Protein 4EYE (pdb70)

Nearest PDB structures (foldseek):
  4eye-assembly1_A  TM=1.003E+00  e=9.004E-73  Mycobacteroides abscessus ATCC 19977
  4eye-assembly2_B  TM=9.998E-01  e=5.922E-70  Mycobacteroides abscessus ATCC 19977
  2j8z-assembly1_A-2  TM=8.485E-01  e=1.043E-29  Homo sapiens
  2oby-assembly1_A  TM=8.476E-01  e=2.858E-29  Homo sapiens
  5dp2-assembly1_A  TM=8.939E-01  e=4.003E-26  Lyngbya majuscula

Organism: Mycobacteroides abscessus (strain ATCC 19977 / DSM 44196 / CCUG 20993 / CIP 104536 / JCM 13569 / NCTC 13031 / TMC 1543 / L948) (NCBI:txid561007)

Radius of gyration: 26.32 Å; Cα contacts (8 Å, |Δi|>4): 1511; chains: 2; bounding box: 91×56×59 Å

Foldseek 3Di:
DQDKWWFWWQAALCFLVRTATDIDGDDDDDQFKWKFQFFKFWDDPQQRCQSNLNHPDHDGPGFGAGFKTWGFTPDDHPPLPHDGGFTWIFGDRGDRLIRMDIHGSLRIGGFQPLADGLLRRLCRPQQLLLLCCDVPFQVDAAAFEEEEECLQDANNLSNQLVCVLRNYAYEYEHQPVVCQVVSVVSPHPHYHYPDPCVLVVLCVVVVNQAGQEYEAADAVPVSNLSRHHQQHEYEHSDDDDPSCHNYYYTYRDPVVVCVVVVVCVVVSSVSVSVSVVVPNTFDEDEEAASNCSSVVRVCVVVVNHGHIYIYGD/DKWWFWWQAALCFLVRTATDIDDQPDDDQFKWKFQFFKFWDDPQLRCQSNLNHPDGDGPGFGAGFKTWGFTPDDHPPLPHDGGFTWIFGDRGDRLIRMDIHGSLRIDGFQPLADGNQRSLCPPQQLLLLCCCVPFQVPAAAFEEEEECLQDANNLSNQLVCVLRNYAYEYEHQDVVCQVVSVVSPHPHYYYPDPCVLVVLCVVVVNQAGQEYEDQPDQSNLSRHHAQHEYEHSDDYDPSCHNYYYTYGDPVVVCVVVVVCVVVSSVSVSVSVVVPNTFDEDEEAASNCSSVVRVCVVVVNHGHIYIYGD

InterPro domains:
  IPR002364 Quinone oxidoreductase/zeta-crystallin, conserved site [PS01162] (139-160)
  IPR011032 GroES-like superfamily [SSF50129] (1-139)
  IPR013149 Alcohol dehydrogenase-like, C-terminal [PF00107] (150-264)
  IPR013154 Alcohol dehydrogenase-like, N-terminal [PF08240] (26-108)
  IPR020843 Enoylreductase domain [SM00829] (10-319)
  IPR036291 NAD(P)-binding domain superfamily [SSF51735] (111-269)
  IPR051397 Zinc-containing alcohol dehydrogenase-like protein [PTHR43677] (1-319)

CATH classification: 3.90.180.10 (+1 more: 3.40.50.720)

Sequence (622 aa):
GPGSMKAIQAQSLSGPEGLVYTDVETPGAGPNVVVVDVKAAGVCFPDYLMTKGEYQLKMEPPFVPGIETAGVVRSAPEGSGIKPGDRVMAFNFIGGYAERVAVAPSNILPTPPQLDDAEAVALIANYHTMYFAYARRGQLRAGETVLVLGAAGGIGTAAIQIAKGMGAKVIAVVNRTAATEFVKSVGADIVLPLEEGWAKAVREATGGAGVDMVVDPIGAFDDAVRTLASEGRLLVVKVNRLLLRNASLIGVAWGEFLRTHADYLYETQAGLEKLVAEGMRPPVSARIPLSEGRQALQDFADGKVYGKMVLVPGSMKAIQAQSLSGPEGLVYTDVETPGAGPNVVVVDVKAAGVCFPDYLMTKGEYQLKMEPPFVPGIETAGVVRSAPEGSGIKPGDRVMAFNFIGGYAERVAVAPSNILPTPPQLDDAEAVALIANYHTMYFAYARRGQLRAGETVLVLGAAGGIGTAAIQIAKGMGAKVIAVVNRTAATEFVKSVGADIVLPLEEGWAKAVREATGGAGVDMVVDPIFDDAVRTLASEGRLLVVKVNRLLLRNASLIGVAWGEFLRTHADYLYETQAGLEKLVAEGMRPPVSARIPLSEGRQALQDFADGKVYGKMVLVP

Solvent-accessible surface area: 25348 Å² total; per-residue (Å²): 123,94,49,82,19,62,0,2,30,0,87,45,53,72,1,8,65,9,2,57,79,33,81,23,111,14,42,38,79,26,132,105,44,0,4,0,30,5,102,2,0,0,3,7,113,35,0,30,34,2,0,64,18,108,51,166,85,119,42,109,41,94,10,20,0,1,34,0,3,0,0,49,3,117,25,21,24,171,85,39,79,30,46,90,50,55,89,5,1,0,41,37,116,46,16,0,0,0,59,71,7,30,4,41,31,83,31,16,12,83,12,2,120,81,5,49,26,3,33,0,0,0,0,9,29,12,5,3,17,0,30,2,0,0,35,114,90,3,102,11,135,81,67,36,20,0,0,0,6,11,0,3,18,22,38,0,2,0,0,0,23,0,0,75,39,43,42,3,88,0,0,0,2,2,79,72,79,90,0,47,132,39,0,98,92,17,27,3,50,49,29,33,51,59,103,114,50,18,3,53,39,0,74,144,40,31,74,47,66,6,0,42,0,0,0,3,36,98,67,59,34,70,56,0,12,122,0,13,16,94,140,1,34,3,0,64,44,126,80,74,61,105,58,59,86,114,17,56,71,22,48,18,62,26,54,118,31,28,80,103,72,64,98,17,13,157,95,0,8,55,9,0,64,125,9,0,64,112,43,20,92,2,31,23,21,2,35,16,28,1,57,40,0,111,74,1,0,65,18,40,34,81,32,97,15,54,4,8,6,0,0,36,66,110,75,16,64,0,2,31,0,89,44,76,72,5,10,62,10,1,61,75,38,82,25,85,33,50,42,81,27,132,68,42,0,4,0,29,5,102,2,0,0,2,5,117,35,0,56,36,5,0,28,31,123,71,104,54,91,70,77,44,94,8,21,0,1,33,0,3,0,0,45,4,117,27,25,25,113,84,38,76,32,50,92,50,56,86,4,1,0,42,44,64,52,18,1,0,0,58,70,6,37,3,44,41,88,31,19,17,80,10,2,116,82,4,48,26,2,33,0,0,0,0,12,26,12,6,2,18,0,34,2,0,0,40,117,94,3,134,22,53,78,68,34,28,0,0,0,15,28,0,3,17,23,38,1,2,0,0,0,24,0,0,75,39,45,42,3,40,0,4,0,2,4,78,78,102,85,0,55,79,41,0,52,93,16,27,13,74,71,32,35,69,89,58,115,51,27,12,61,38,0,64,139,44,32,74,45,68,7,0,42,0,0,0,15,44,116,84,52,56,0,9,135,0,8,18,75,138,3,36,2,0,67,45,140,89,63,62,103,45,61,168,113,14,57,68,23,46,18,64,26,52,102,30,31,162,86,73,69,104,18,23,166,100,0,10,57,9,1,62,128,13,0,65,112,42,18,93,2,30,26,20,2,34,15,26,0,52,36,0,112,74,0,0,68,20,43,35,84,32,101,17,53,4,8,6,0,0,33,66

Secondary structure (DSSP, 8-state):
---EEEEEEE-SSSGGGGEEEEEEE-----TT-EEEEEEEEE--HHHHHHHTT-SSS-PPSSB---SEEEEEEEE--TTSS--TT-EEEEE-SS--SBSEEEE-GGGEEEPPTTS-HHHHHHHTTHHHHHHHIIIIIS---TT-EEEESSTTSHHHHHHHHHHHHTT-EEEEEESSGGGHHHHHHHT-SEEEESSTTHHHHHHHHTTTS-EEEEEES---HHHHHHTEEEEEEEEE-----GGGTT-EEEE--HHHHHHH-TTHHHHHHHHHHHHHHTT----EEEEEEGGGHHHHHHHHHTT---SEEEEE-/-EEEEEEE-SSSGGGGEEEEEEE-----TT-EEEEEEEEE--HHHHHHHTT-SSS-PPSSB---SEEEEEEEE--GGGT--TT-EEEEE-SS--SBSEEEE-GGGEEEPPTTS-HHHHHHHHTHHHHHHHIIIIIS---TT-EEEESSTTSHHHHHHHHHHHHTT-EEEEEESSGGGHHHHHHHT-SEEEESSTTHHHHHHHHTTTS-EEEEEE---HHHHHTEEEEEEEEE-----GGGTT-EEEE--HHHHHHH-TTHHHHHHHHHHHHHHTT----EEEEEEGGGHHHHHHHHHTT---BEEEEE-

Structure (mmCIF, N/CA/C/O backbone):
data_4EYE
#
_entry.id   4EYE
#
_cell.length_a   78.640
_cell.length_b   46.340
_cell.length_c   84.130
_cell.angle_alpha   90.000
_cell.angle_beta   93.140
_cell.angle_gamma   90.000
#
_symmetry.space_group_name_H-M   'P 1 21 1'
#
loop_
_entity.id
_entity.type
_entity.pdbx_description
1 polymer 'Probable oxidoreductase'
2 non-polymer (4S)-2-METHYL-2,4-PENTANEDIOL
3 non-polymer 'IODIDE ION'
4 water water
#
loop_
_atom_site.group_PDB
_atom_site.id
_atom_site.type_symbol
_atom_site.label_atom_id
_atom_site.label_alt_id
_atom_site.label_comp_id
_atom_site.label_asym_id
_atom_site.label_entity_id
_atom_site.label_seq_id
_atom_site.pdbx_PDB_ins_code
_atom_site.Cartn_x
_atom_site.Cartn_y
_atom_site.Cartn_z
_atom_site.occupancy
_atom_site.B_iso_or_equiv
_atom_site.auth_seq_id
_atom_site.auth_comp_id
_atom_site.auth_asym_id
_atom_site.auth_atom_id
_atom_site.pdbx_PDB_model_num
ATOM 1 N N . GLY A 1 18 ? 56.552 32.690 -8.359 1.00 52.95 -3 GLY A N 1
ATOM 2 C CA . GLY A 1 18 ? 57.375 32.804 -7.115 1.00 51.91 -3 GLY A CA 1
ATOM 3 C C . GLY A 1 18 ? 57.682 31.491 -6.389 1.00 50.40 -3 GLY A C 1
ATOM 4 O O . GLY A 1 18 ? 56.978 30.495 -6.562 1.00 50.26 -3 GLY A O 1
ATOM 5 N N . PRO A 1 19 ? 58.749 31.481 -5.565 1.00 48.58 -2 PRO A N 1
ATOM 6 C CA . PRO A 1 19 ? 59.175 30.243 -4.859 1.00 48.19 -2 PRO A CA 1
ATOM 7 C C . PRO A 1 19 ? 58.231 29.642 -3.774 1.00 45.41 -2 PRO A C 1
ATOM 8 O O . PRO A 1 19 ? 58.268 28.421 -3.583 1.00 47.53 -2 PRO A O 1
ATOM 12 N N . GLY A 1 20 ? 57.400 30.440 -3.093 1.00 41.03 -1 GLY A N 1
ATOM 13 C CA . GLY A 1 20 ? 56.524 29.891 -2.016 1.00 37.72 -1 GLY A CA 1
ATOM 14 C C . GLY A 1 20 ? 57.230 29.936 -0.657 1.00 33.98 -1 GLY A C 1
ATOM 15 O O . GLY A 1 20 ? 58.435 30.163 -0.611 1.00 32.88 -1 GLY A O 1
ATOM 16 N N . SER A 1 21 ? 56.492 29.752 0.443 1.00 31.18 0 SER A N 1
ATOM 17 C CA . SER A 1 21 ? 57.086 29.817 1.784 1.00 28.62 0 SER A CA 1
ATOM 18 C C . SER A 1 21 ? 56.811 28.572 2.651 1.00 26.30 0 SER A C 1
ATOM 19 O O . SER A 1 21 ? 55.883 27.812 2.376 1.00 26.09 0 SER A O 1
ATOM 22 N N . MET A 1 22 ? 57.655 28.403 3.684 1.00 23.79 1 MET A N 1
ATOM 23 C CA . MET A 1 22 ? 57.607 27.269 4.645 1.00 22.47 1 MET A CA 1
ATOM 24 C C . MET A 1 22 ? 57.892 27.817 6.038 1.00 21.85 1 MET A C 1
ATOM 25 O O . MET A 1 22 ? 58.378 28.930 6.152 1.00 21.59 1 MET A O 1
ATOM 30 N N . LYS A 1 23 ? 57.577 27.045 7.084 1.00 21.45 2 LYS A N 1
ATOM 31 C CA . LYS A 1 23 ? 57.950 27.386 8.430 1.00 21.24 2 LYS A CA 1
ATOM 32 C C . LYS A 1 23 ? 59.384 26.983 8.728 1.00 20.33 2 LYS A C 1
ATOM 33 O O . LYS A 1 23 ? 59.897 25.994 8.178 1.00 19.85 2 LYS A O 1
ATOM 39 N N . ALA A 1 24 ? 60.030 27.793 9.555 1.00 19.62 3 ALA A N 1
ATOM 40 C CA . ALA A 1 24 ? 61.384 27.557 9.999 1.00 19.05 3 ALA A CA 1
ATOM 41 C C . ALA A 1 24 ? 61.616 28.359 11.273 1.00 18.99 3 ALA A C 1
ATOM 42 O O . ALA A 1 24 ? 60.904 29.321 11.542 1.00 18.97 3 ALA A O 1
ATOM 44 N N . ILE A 1 25 ? 62.615 27.930 12.031 1.00 18.62 4 ILE A N 1
ATOM 45 C CA . ILE A 1 25 ? 63.152 28.686 13.126 1.00 18.74 4 ILE A CA 1
ATOM 46 C C . ILE A 1 25 ? 64.309 29.479 12.541 1.00 18.89 4 ILE A C 1
ATOM 47 O O . ILE A 1 25 ? 65.192 28.899 11.928 1.00 18.88 4 ILE A O 1
ATOM 52 N N . GLN A 1 26 ? 64.293 30.795 12.762 1.00 19.16 5 GLN A N 1
ATOM 53 C CA . GLN A 1 26 ? 65.275 31.703 12.211 1.00 19.45 5 GLN A CA 1
ATOM 54 C C . GLN A 1 26 ? 65.913 32.526 13.337 1.00 19.59 5 GLN A C 1
ATOM 55 O O . GLN A 1 26 ? 65.191 33.115 14.170 1.00 19.68 5 GLN A O 1
ATOM 61 N N . ALA A 1 27 ? 67.240 32.497 13.407 1.00 19.60 6 ALA A N 1
ATOM 62 C CA . ALA A 1 27 ? 67.984 33.350 14.293 1.00 20.29 6 ALA A CA 1
ATOM 63 C C . ALA A 1 27 ? 67.893 34.772 13.730 1.00 20.96 6 ALA A C 1
ATOM 64 O O . ALA A 1 27 ? 68.330 35.020 12.620 1.00 20.50 6 ALA A O 1
ATOM 66 N N . GLN A 1 28 ? 67.322 35.682 14.522 1.00 22.20 7 GLN A N 1
ATOM 67 C CA . GLN A 1 28 ? 67.162 37.074 14.131 1.00 23.42 7 GLN A CA 1
ATOM 68 C C . GLN A 1 28 ? 68.124 38.003 14.850 1.00 23.46 7 GLN A C 1
ATOM 69 O O . GLN A 1 28 ? 68.085 39.218 14.656 1.00 23.12 7 GLN A O 1
ATOM 75 N N . SER A 1 29 ? 69.001 37.416 15.660 1.00 23.16 8 SER A N 1
ATOM 76 C CA . SER A 1 29 ? 70.104 38.149 16.285 1.00 23.22 8 SER A CA 1
ATOM 77 C C . SER A 1 29 ? 71.143 37.106 16.700 1.00 22.82 8 SER A C 1
ATOM 78 O O . SER A 1 29 ? 70.898 35.899 16.545 1.00 22.12 8 SER A O 1
ATOM 81 N N . LEU A 1 30 ? 72.279 37.549 17.235 1.00 22.65 9 LEU A N 1
ATOM 82 C CA . LEU A 1 30 ? 73.257 36.629 17.780 1.00 22.97 9 LEU A CA 1
ATOM 83 C C . LEU A 1 30 ? 73.172 36.588 19.310 1.00 23.72 9 LEU A C 1
ATOM 84 O O . LEU A 1 30 ? 74.180 36.410 19.991 1.00 24.59 9 LEU A O 1
ATOM 89 N N . SER A 1 31 ? 71.951 36.668 19.831 1.00 24.20 10 SER A N 1
ATOM 90 C CA . SER A 1 31 ? 71.721 36.668 21.279 1.00 25.07 10 SER A CA 1
ATOM 91 C C . SER A 1 31 ? 71.502 35.244 21.842 1.00 24.60 10 SER A C 1
ATOM 92 O O . SER A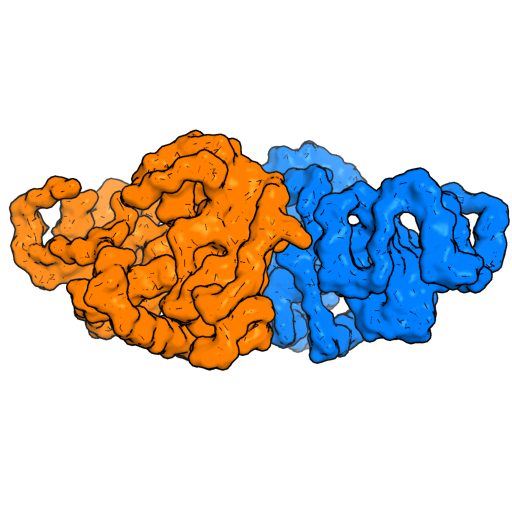 1 31 ? 71.101 35.097 23.001 1.00 25.87 10 SER A O 1
ATOM 95 N N . GLY A 1 32 ? 71.783 34.205 21.061 1.00 23.45 11 GLY A N 1
ATOM 96 C CA . GLY A 1 32 ? 71.509 32.837 21.512 1.00 23.15 11 GLY A CA 1
ATOM 97 C C . GLY A 1 32 ? 70.053 32.449 21.261 1.00 22.82 11 GLY A C 1
ATOM 98 O O . GLY A 1 32 ? 69.389 33.069 20.413 1.00 22.48 11 GLY A O 1
ATOM 99 N N . PRO A 1 33 ? 69.549 31.430 21.993 1.00 22.58 12 PRO A N 1
ATOM 100 C CA . PRO A 1 33 ? 68.172 30.922 21.816 1.00 22.61 12 PRO A CA 1
ATOM 101 C C . PRO A 1 33 ? 67.067 31.980 21.846 1.00 23.23 12 PRO A C 1
ATOM 102 O O . PRO A 1 33 ? 66.087 31.846 21.110 1.00 23.06 12 PRO A O 1
ATOM 106 N N . GLU A 1 34 ? 67.243 33.011 22.688 1.00 23.66 13 GLU A N 1
ATOM 107 C CA . GLU A 1 34 ? 66.311 34.130 22.813 1.00 24.23 13 GLU A CA 1
ATOM 108 C C . GLU A 1 34 ? 66.049 34.804 21.490 1.00 24.21 13 GLU A C 1
ATOM 109 O O . GLU A 1 34 ? 64.956 35.326 21.267 1.00 26.08 13 GLU A O 1
ATOM 111 N N . GLY A 1 35 ? 67.024 34.805 20.583 1.00 23.37 14 GLY A N 1
ATOM 112 C CA . GLY A 1 35 ? 66.823 35.431 19.271 1.00 22.67 14 GLY A CA 1
ATOM 113 C C . GLY A 1 35 ? 66.144 34.582 18.215 1.00 21.78 14 GLY A C 1
ATOM 114 O O . GLY A 1 35 ? 66.035 34.998 17.029 1.00 22.03 14 GLY A O 1
ATOM 115 N N . LEU A 1 36 ? 65.684 33.400 18.591 1.00 20.92 15 LEU A N 1
ATOM 116 C CA . LEU A 1 36 ? 65.144 32.465 17.618 1.00 20.15 15 LEU A CA 1
ATOM 117 C C . LEU A 1 36 ? 63.649 32.719 17.467 1.00 20.23 15 LEU A C 1
ATOM 118 O O . LEU A 1 36 ? 62.949 32.792 18.458 1.00 20.81 15 LEU A O 1
ATOM 123 N N . VAL A 1 37 ? 63.172 32.794 16.235 1.00 20.14 16 VAL A N 1
ATOM 124 C CA . VAL A 1 37 ? 61.775 33.069 15.936 1.00 20.61 16 VAL A CA 1
ATOM 125 C C . VAL A 1 37 ? 61.241 32.029 14.941 1.00 20.32 16 VAL A C 1
ATOM 126 O O . VAL A 1 37 ? 61.898 31.706 13.969 1.00 20.02 16 VAL A O 1
ATOM 130 N N . TYR A 1 38 ? 60.057 31.493 15.214 1.00 20.71 17 TYR A N 1
ATOM 131 C CA . TYR A 1 38 ? 59.356 30.564 14.324 1.00 20.85 17 TYR A CA 1
ATOM 132 C C . TYR A 1 38 ? 58.613 31.406 13.315 1.00 21.34 17 TYR A C 1
ATOM 133 O O . TYR A 1 38 ? 57.733 32.157 13.696 1.00 22.01 17 TYR A O 1
ATOM 142 N N . THR A 1 39 ? 58.947 31.300 12.053 1.00 21.52 18 THR A N 1
ATOM 143 C CA . THR A 1 39 ? 58.503 32.300 11.070 1.00 22.07 18 THR A CA 1
ATOM 144 C C . THR A 1 39 ? 58.446 31.694 9.690 1.00 22.55 18 THR A C 1
ATOM 145 O O . THR A 1 39 ? 58.767 30.531 9.498 1.00 22.59 18 THR A O 1
ATOM 149 N N . ASP A 1 40 ? 58.035 32.477 8.711 1.00 23.53 19 ASP A N 1
ATOM 150 C CA . ASP A 1 40 ? 57.992 32.011 7.336 1.00 24.35 19 ASP A CA 1
ATOM 151 C C . ASP A 1 40 ? 59.251 32.390 6.610 1.00 24.22 19 ASP A C 1
ATOM 152 O O . ASP A 1 40 ? 59.779 33.463 6.847 1.00 24.56 19 ASP A O 1
ATOM 157 N N . VAL A 1 41 ? 59.726 31.507 5.745 1.00 23.63 20 VAL A N 1
ATOM 158 C CA . VAL A 1 41 ? 60.934 31.734 4.968 1.00 23.84 20 VAL A CA 1
ATOM 159 C C . VAL A 1 41 ? 60.710 31.144 3.585 1.00 24.16 20 VAL A C 1
ATOM 160 O O . VAL A 1 41 ? 59.771 30.375 3.393 1.00 23.80 20 VAL A O 1
ATOM 164 N N . GLU A 1 42 ? 61.543 31.529 2.640 1.00 24.87 21 GLU A N 1
ATOM 165 C CA . GLU A 1 42 ? 61.482 30.960 1.282 1.00 26.90 21 GLU A CA 1
ATOM 166 C C . GLU A 1 42 ? 61.688 29.440 1.278 1.00 26.55 21 GLU A C 1
ATOM 167 O O . GLU A 1 42 ? 62.617 28.937 1.933 1.00 27.20 21 GLU A O 1
ATOM 173 N N . THR A 1 43 ? 60.828 28.743 0.549 1.00 26.73 22 THR A N 1
ATOM 174 C CA . THR A 1 43 ? 60.955 27.319 0.315 1.00 27.72 22 THR A CA 1
ATOM 175 C C . THR A 1 43 ? 62.080 27.124 -0.711 1.00 28.11 22 THR A C 1
ATOM 176 O O . THR A 1 43 ? 62.070 27.773 -1.710 1.00 27.98 22 THR A O 1
ATOM 180 N N . PRO A 1 44 ? 63.053 26.250 -0.430 1.00 28.95 23 PRO A N 1
ATOM 181 C CA . PRO A 1 44 ? 64.294 26.100 -1.181 1.00 31.02 23 PRO A CA 1
ATOM 182 C C . PRO A 1 44 ? 64.235 26.053 -2.700 1.00 34.00 23 PRO A C 1
ATOM 183 O O . PRO A 1 44 ? 64.996 26.783 -3.384 1.00 40.84 23 PRO A O 1
ATOM 187 N N . GLY A 1 45 ? 63.448 25.162 -3.251 1.00 33.36 24 GLY A N 1
ATOM 188 C CA . GLY A 1 45 ? 63.433 25.033 -4.743 1.00 32.06 24 GLY A CA 1
ATOM 189 C C . GLY A 1 45 ? 64.358 23.978 -5.343 1.00 31.00 24 GLY A C 1
ATOM 190 O O . GLY A 1 45 ? 65.543 23.932 -5.034 1.00 30.20 24 GLY A O 1
ATOM 191 N N . ALA A 1 46 ? 63.792 23.124 -6.207 1.00 30.18 25 ALA A N 1
ATOM 192 C CA . ALA A 1 46 ? 64.521 22.154 -6.992 1.00 29.18 25 ALA A CA 1
ATOM 193 C C . ALA A 1 46 ? 65.555 22.805 -7.932 1.00 28.89 25 ALA A C 1
ATOM 194 O O . ALA A 1 46 ? 65.417 23.950 -8.351 1.00 27.93 25 ALA A O 1
ATOM 196 N N . GLY A 1 47 ? 66.608 22.060 -8.234 1.00 27.60 26 GLY A N 1
ATOM 197 C CA . GLY A 1 47 ? 67.720 22.609 -8.986 1.00 27.73 26 GLY A CA 1
ATOM 198 C C . GLY A 1 47 ? 68.558 21.479 -9.477 1.00 27.26 26 GLY A C 1
ATOM 199 O O . GLY A 1 47 ? 68.467 20.377 -8.947 1.00 26.56 26 GLY A O 1
ATOM 200 N N . PRO A 1 48 ? 69.354 21.721 -10.519 1.00 27.46 27 PRO A N 1
ATOM 201 C CA . PRO A 1 48 ? 70.021 20.589 -11.165 1.00 27.47 27 PRO A CA 1
ATOM 202 C C . PRO A 1 48 ? 71.144 19.987 -10.308 1.00 26.94 27 PRO A C 1
ATOM 203 O O . PRO A 1 48 ? 71.604 18.886 -10.603 1.00 27.64 27 PRO A O 1
ATOM 207 N N . ASN A 1 49 ? 71.610 20.698 -9.268 1.00 25.45 28 ASN A N 1
ATOM 208 C CA . ASN A 1 49 ? 72.611 20.133 -8.388 1.00 24.87 28 ASN A CA 1
ATOM 209 C C . ASN A 1 49 ? 72.187 20.197 -6.909 1.00 23.71 28 ASN A C 1
ATOM 210 O O . ASN A 1 49 ? 73.019 20.354 -6.045 1.00 23.36 28 ASN A O 1
ATOM 215 N N . VAL A 1 50 ? 70.892 20.118 -6.630 1.00 23.15 29 VAL A N 1
ATOM 216 C CA . VAL A 1 50 ? 70.426 20.095 -5.249 1.00 22.97 29 VAL A CA 1
ATOM 217 C C . VAL A 1 50 ? 69.400 18.997 -5.014 1.00 22.13 29 VAL A C 1
ATOM 218 O O . VAL A 1 50 ? 68.704 18.555 -5.923 1.00 22.47 29 VAL A O 1
ATOM 222 N N . VAL A 1 51 ? 69.394 18.512 -3.790 1.00 21.25 30 VAL A N 1
ATOM 223 C CA . VAL A 1 51 ? 68.431 17.531 -3.342 1.00 20.62 30 VAL A CA 1
ATOM 224 C C . VAL A 1 51 ? 67.632 18.266 -2.305 1.00 20.09 30 VAL A C 1
ATOM 225 O O . VAL A 1 51 ? 68.193 18.823 -1.361 1.00 20.21 30 VAL A O 1
ATOM 229 N N . VAL A 1 52 ? 66.319 18.296 -2.485 1.00 19.79 31 VAL A N 1
ATOM 230 C CA . VAL A 1 52 ? 65.432 18.904 -1.508 1.00 19.18 31 VAL A CA 1
ATOM 231 C C . VAL A 1 52 ? 64.841 17.763 -0.699 1.00 18.76 31 VAL A C 1
ATOM 232 O O . VAL A 1 52 ? 64.336 16.800 -1.271 1.00 18.85 31 VAL A O 1
ATOM 236 N N . VAL A 1 53 ? 64.924 17.897 0.620 1.00 18.27 32 VAL A N 1
ATOM 237 C CA . VAL A 1 53 ? 64.439 16.896 1.605 1.00 18.10 32 VAL A CA 1
ATOM 238 C C . VAL A 1 53 ? 63.307 17.531 2.404 1.00 18.12 32 VAL A C 1
ATOM 239 O O . VAL A 1 53 ? 63.465 18.650 2.925 1.00 17.93 32 VAL A O 1
ATOM 243 N N . ASP A 1 54 ? 62.177 16.814 2.507 1.00 18.21 33 ASP A N 1
ATOM 244 C CA . ASP A 1 54 ? 61.150 17.109 3.476 1.00 18.37 33 ASP A CA 1
ATOM 245 C C . ASP A 1 54 ? 61.604 16.619 4.858 1.00 17.94 33 ASP A C 1
ATOM 246 O O . ASP A 1 54 ? 61.729 15.415 5.112 1.00 17.73 33 ASP A O 1
ATOM 251 N N . VAL A 1 55 ? 61.818 17.571 5.757 1.00 17.67 34 VAL A N 1
ATOM 252 C CA . VAL A 1 55 ? 62.458 17.280 7.046 1.00 17.41 34 VAL A CA 1
ATOM 253 C C . VAL A 1 55 ? 61.424 16.642 7.955 1.00 17.81 34 VAL A C 1
ATOM 254 O O . VAL A 1 55 ? 60.360 17.239 8.179 1.00 18.18 34 VAL A O 1
ATOM 258 N N . LYS A 1 56 ? 61.741 15.452 8.476 1.00 18.04 35 LYS A N 1
ATOM 259 C CA . LYS A 1 56 ? 60.947 14.821 9.534 1.00 18.49 35 LYS A CA 1
ATOM 260 C C . LYS A 1 56 ? 61.562 14.933 10.911 1.00 17.72 35 LYS A C 1
ATOM 261 O O . LYS A 1 56 ? 60.881 14.816 11.898 1.00 17.85 35 LYS A O 1
ATOM 267 N N . ALA A 1 57 ? 62.890 15.060 10.990 1.00 17.00 36 ALA A N 1
ATOM 268 C CA . ALA A 1 57 ? 63.520 15.304 12.242 1.00 16.65 36 ALA A CA 1
ATOM 269 C C . ALA A 1 57 ? 64.787 16.167 11.972 1.00 16.24 36 ALA A C 1
ATOM 270 O O . ALA A 1 57 ? 65.545 15.875 11.058 1.00 16.12 36 ALA A O 1
ATOM 272 N N . ALA A 1 58 ? 64.956 17.219 12.733 1.00 16.02 37 ALA A N 1
ATOM 273 C CA . ALA A 1 58 ? 66.153 18.090 12.673 1.00 15.90 37 ALA A CA 1
ATOM 274 C C . ALA A 1 58 ? 66.933 17.929 13.951 1.00 15.89 37 ALA A C 1
ATOM 275 O O . ALA A 1 58 ? 66.409 18.162 15.048 1.00 15.91 37 ALA A O 1
ATOM 277 N N . GLY A 1 59 ? 68.190 17.564 13.843 1.00 15.96 38 GLY A N 1
ATOM 278 C CA . GLY A 1 59 ? 69.000 17.425 15.034 1.00 16.16 38 GLY A CA 1
ATOM 279 C C . GLY A 1 59 ? 69.343 18.754 15.665 1.00 16.30 38 GLY A C 1
ATOM 280 O O . GLY A 1 59 ? 69.556 19.742 14.965 1.00 16.51 38 GLY A O 1
ATOM 281 N N . VAL A 1 60 ? 69.387 18.772 16.990 1.00 16.61 39 VAL A N 1
ATOM 282 C CA . VAL A 1 60 ? 69.971 19.866 17.759 1.00 16.94 39 VAL A CA 1
ATOM 283 C C . VAL A 1 60 ? 71.392 19.408 18.149 1.00 17.49 39 VAL A C 1
ATOM 284 O O . VAL A 1 60 ? 71.597 18.295 18.718 1.00 17.54 39 VAL A O 1
ATOM 288 N N . CYS A 1 61 ? 72.389 20.192 17.772 1.00 18.01 40 CYS A N 1
ATOM 289 C CA . CYS A 1 61 ? 73.767 19.901 18.166 1.00 18.80 40 CYS A CA 1
ATOM 290 C C . CYS A 1 61 ? 74.453 21.174 18.726 1.00 19.56 40 CYS A C 1
ATOM 291 O O . CYS A 1 61 ? 73.952 22.312 18.543 1.00 19.03 40 CYS A O 1
ATOM 294 N N . PHE A 1 62 ? 75.609 20.972 19.345 1.00 20.58 41 PHE A N 1
ATOM 295 C CA . PHE A 1 62 ? 76.338 22.055 19.970 1.00 21.83 41 PHE A CA 1
ATOM 296 C C . PHE A 1 62 ? 76.718 23.159 18.973 1.00 21.50 41 PHE A C 1
ATOM 297 O O . PHE A 1 62 ? 76.564 24.323 19.286 1.00 21.44 41 PHE A O 1
ATOM 305 N N . PRO A 1 63 ? 77.165 22.809 17.757 1.00 21.64 42 PRO A N 1
ATOM 306 C CA . PRO A 1 63 ? 77.435 23.893 16.784 1.00 21.63 42 PRO A CA 1
ATOM 307 C C . PRO A 1 63 ? 76.236 24.786 16.482 1.00 21.03 42 PRO A C 1
ATOM 308 O O . PRO A 1 63 ? 76.390 26.012 16.381 1.00 20.54 42 PRO A O 1
ATOM 312 N N . ASP A 1 64 ? 75.038 24.202 16.420 1.00 20.52 43 ASP A N 1
ATOM 313 C CA . ASP A 1 64 ? 73.823 24.982 16.179 1.00 20.56 43 ASP A CA 1
ATOM 314 C C . ASP A 1 64 ? 73.695 26.051 17.229 1.00 20.57 43 ASP A C 1
ATOM 315 O O . ASP A 1 64 ? 73.496 27.232 16.935 1.00 20.24 43 ASP A O 1
ATOM 320 N N . TYR A 1 65 ? 73.775 25.618 18.471 1.00 20.96 44 TYR A N 1
ATOM 321 C CA . TYR A 1 65 ? 73.674 26.514 19.622 1.00 21.64 44 TYR A CA 1
ATOM 322 C C . TYR A 1 65 ? 74.753 27.629 19.601 1.00 21.83 44 TYR A C 1
ATOM 323 O O . TYR A 1 65 ? 74.467 28.822 19.790 1.00 21.75 44 TYR A O 1
ATOM 332 N N . LEU A 1 66 ? 75.993 27.226 19.352 1.00 21.82 45 LEU A N 1
ATOM 333 C CA . LEU A 1 66 ? 77.101 28.180 19.244 1.00 22.36 45 LEU A CA 1
ATOM 334 C C . LEU A 1 66 ? 76.813 29.210 18.156 1.00 22.72 45 LEU A C 1
ATOM 335 O O . LEU A 1 66 ? 77.110 30.396 18.343 1.00 22.74 45 LEU A O 1
ATOM 340 N N . MET A 1 67 ? 76.237 28.760 17.033 1.00 22.64 46 MET A N 1
ATOM 341 C CA . MET A 1 67 ? 75.939 29.647 15.926 1.00 23.70 46 MET A CA 1
ATOM 342 C C . MET A 1 67 ? 74.907 30.689 16.332 1.00 23.29 46 MET A C 1
ATOM 343 O O . MET A 1 67 ? 75.016 31.833 15.960 1.00 22.66 46 MET A O 1
ATOM 348 N N . THR A 1 68 ? 73.926 30.285 17.139 1.00 22.83 47 THR A N 1
ATOM 349 C CA . THR A 1 68 ? 72.939 31.244 17.620 1.00 22.89 47 THR A CA 1
ATOM 350 C C . THR A 1 68 ? 73.537 32.360 18.503 1.00 24.07 47 THR A C 1
ATOM 351 O O . THR A 1 68 ? 72.930 33.425 18.637 1.00 23.32 47 THR A O 1
ATOM 355 N N . LYS A 1 69 ? 74.721 32.109 19.067 1.00 25.05 48 LYS A N 1
ATOM 356 C CA . LYS A 1 69 ? 75.432 33.126 19.864 1.00 27.31 48 LYS A CA 1
ATOM 357 C C . LYS A 1 69 ? 76.564 33.827 19.136 1.00 27.53 48 LYS A C 1
ATOM 358 O O . LYS A 1 69 ? 77.268 34.585 19.744 1.00 28.08 48 LYS A O 1
ATOM 364 N N . GLY A 1 70 ? 76.768 33.517 17.862 1.00 28.40 49 GLY A N 1
ATOM 365 C CA . GLY A 1 70 ? 77.918 33.983 17.111 1.00 29.78 49 GLY A CA 1
ATOM 366 C C . GLY A 1 70 ? 79.259 33.489 17.650 1.00 31.70 49 GLY A C 1
ATOM 367 O O . GLY A 1 70 ? 80.266 34.198 17.532 1.00 31.64 49 GLY A O 1
ATOM 368 N N . GLU A 1 71 ? 79.271 32.287 18.248 1.00 31.16 50 GLU A N 1
ATOM 369 C CA . GLU A 1 71 ? 80.469 31.737 18.903 1.00 31.63 50 GLU A CA 1
ATOM 370 C C . GLU A 1 71 ? 81.003 30.492 18.237 1.00 31.16 50 GLU A C 1
ATOM 371 O O . GLU A 1 71 ? 81.909 29.849 18.763 1.00 31.36 50 GLU A O 1
ATOM 377 N N . TYR A 1 72 ? 80.463 30.150 17.079 1.00 30.76 51 TYR A N 1
ATOM 378 C CA . TYR A 1 72 ? 80.905 28.982 16.362 1.00 31.02 51 TYR A CA 1
ATOM 379 C C . TYR A 1 72 ? 82.078 29.365 15.459 1.00 33.10 51 TYR A C 1
ATOM 380 O O . TYR A 1 72 ? 82.164 30.522 15.031 1.00 31.90 51 TYR A O 1
ATOM 389 N N . GLN A 1 73 ? 82.936 28.399 15.134 1.00 34.47 52 GLN A N 1
ATOM 390 C CA . GLN A 1 73 ? 84.115 28.667 14.284 1.00 38.44 52 GLN A CA 1
ATOM 391 C C . GLN A 1 73 ? 83.718 29.428 13.010 1.00 38.59 52 GLN A C 1
ATOM 392 O O . GLN A 1 73 ? 84.444 30.297 12.581 1.00 40.49 52 GLN A O 1
ATOM 398 N N . LEU A 1 74 ? 82.554 29.125 12.451 1.00 37.10 53 LEU A N 1
ATOM 399 C CA . LEU A 1 74 ? 82.015 29.866 11.333 1.00 38.55 53 LEU A CA 1
ATOM 400 C C . LEU A 1 74 ? 80.907 30.784 11.844 1.00 37.39 53 LEU A C 1
ATOM 401 O O . LEU A 1 74 ? 79.925 30.323 12.459 1.00 34.75 53 LEU A O 1
ATOM 406 N N . LYS A 1 75 ? 81.067 32.077 11.594 1.00 36.82 54 LYS A N 1
ATOM 407 C CA . LYS A 1 75 ? 80.120 33.071 12.071 1.00 37.14 54 LYS A CA 1
ATOM 408 C C . LYS A 1 75 ? 79.065 33.317 11.006 1.00 34.40 54 LYS A C 1
ATOM 409 O O . LYS A 1 75 ? 79.361 33.897 9.971 1.00 36.58 54 LYS A O 1
ATOM 415 N N . MET A 1 76 ? 77.842 32.839 11.238 1.00 30.24 55 MET A N 1
ATOM 416 C CA . MET A 1 76 ? 76.758 33.167 10.336 1.00 28.98 55 MET A CA 1
ATOM 417 C C . MET A 1 76 ? 76.101 34.475 10.837 1.00 26.90 55 MET A C 1
ATOM 418 O O . MET A 1 76 ? 76.018 34.732 12.046 1.00 25.46 55 MET A O 1
ATOM 423 N N . GLU A 1 77 ? 75.735 35.330 9.893 1.00 25.95 56 GLU A N 1
ATOM 424 C CA . GLU A 1 77 ? 75.099 36.603 10.214 1.00 25.57 56 GLU A CA 1
ATOM 425 C C . GLU A 1 77 ? 73.589 36.453 10.115 1.00 23.78 56 GLU A C 1
ATOM 426 O O . GLU A 1 77 ? 73.106 36.010 9.108 1.00 23.13 56 GLU A O 1
ATOM 432 N N . PRO A 1 78 ? 72.850 36.869 11.147 1.00 22.92 57 PRO A N 1
ATOM 433 C CA . PRO A 1 78 ? 71.401 36.886 11.025 1.00 22.69 57 PRO A CA 1
ATOM 434 C C . PRO A 1 78 ? 70.874 37.811 9.914 1.00 23.03 57 PRO A C 1
ATOM 435 O O . PRO A 1 78 ? 71.527 38.804 9.550 1.00 23.40 57 PRO A O 1
ATOM 439 N N . PRO A 1 79 ? 69.685 37.514 9.400 1.00 22.86 58 PRO A N 1
ATOM 440 C CA . PRO A 1 79 ? 68.866 36.353 9.769 1.00 22.09 58 PRO A CA 1
ATOM 441 C C . PRO A 1 79 ? 69.327 35.039 9.108 1.00 20.93 58 PRO A C 1
ATOM 442 O O . PRO A 1 79 ? 69.743 35.030 7.996 1.00 20.71 58 PRO A O 1
ATOM 446 N N . PHE A 1 80 ? 69.279 33.913 9.820 1.00 19.82 59 PHE A N 1
ATOM 447 C CA . PHE A 1 80 ? 69.608 32.614 9.209 1.00 18.95 59 PHE A CA 1
ATOM 448 C C . PHE A 1 80 ? 68.884 31.470 9.935 1.00 18.22 59 PHE A C 1
ATOM 449 O O . PHE A 1 80 ? 68.580 31.558 11.156 1.00 17.97 59 PHE A O 1
ATOM 457 N N . VAL A 1 81 ? 68.596 30.410 9.191 1.00 17.58 60 VAL A N 1
ATOM 458 C CA . VAL A 1 81 ? 67.968 29.194 9.778 1.00 17.02 60 VAL A CA 1
ATOM 459 C C . VAL A 1 81 ? 69.076 28.296 10.273 1.00 16.79 60 VAL A C 1
ATOM 460 O O . VAL A 1 81 ? 69.860 27.795 9.460 1.00 16.85 60 VAL A O 1
ATOM 464 N N . PRO A 1 82 ? 69.189 28.092 11.597 1.00 16.61 61 PRO A N 1
ATOM 465 C CA . PRO A 1 82 ? 70.180 27.138 12.083 1.00 16.52 61 PRO A CA 1
ATOM 466 C C . PRO A 1 82 ? 69.828 25.696 11.772 1.00 16.43 61 PRO A C 1
ATOM 467 O O . PRO A 1 82 ? 68.712 25.400 11.354 1.00 16.05 61 PRO A O 1
ATOM 471 N N . GLY A 1 83 ? 70.817 24.829 11.945 1.00 16.75 62 GLY A N 1
ATOM 472 C CA . GLY A 1 83 ? 70.573 23.374 11.931 1.00 16.87 62 GLY A CA 1
ATOM 473 C C . GLY A 1 83 ? 71.389 22.691 10.873 1.00 17.02 62 GLY A C 1
ATOM 474 O O . GLY A 1 83 ? 71.218 22.963 9.644 1.00 17.33 62 GLY A O 1
ATOM 475 N N . ILE A 1 84 ? 72.286 21.836 11.329 1.00 17.22 63 ILE A N 1
ATOM 476 C CA . ILE A 1 84 ? 73.206 21.161 10.456 1.00 17.44 63 ILE A CA 1
ATOM 477 C C . ILE A 1 84 ? 72.696 19.805 10.002 1.00 17.45 63 ILE A C 1
ATOM 478 O O . ILE A 1 84 ? 73.077 19.355 8.942 1.00 18.07 63 ILE A O 1
ATOM 483 N N . GLU A 1 85 ? 71.884 19.154 10.796 1.00 17.15 64 GLU A N 1
ATOM 484 C CA . GLU A 1 85 ? 71.562 17.732 10.626 1.00 17.14 64 GLU A CA 1
ATOM 485 C C . GLU A 1 85 ? 70.078 17.575 10.393 1.00 16.53 64 GLU A C 1
ATOM 486 O O . GLU A 1 85 ? 69.306 18.051 11.221 1.00 16.24 64 GLU A O 1
ATOM 492 N N . THR A 1 86 ? 69.699 16.868 9.331 1.00 16.27 65 THR A N 1
ATOM 493 C CA . THR A 1 86 ? 68.271 16.528 9.044 1.00 16.09 65 THR A CA 1
ATOM 494 C C . THR A 1 86 ? 68.109 15.104 8.573 1.00 16.15 65 THR A C 1
ATOM 495 O O . THR A 1 86 ? 69.056 14.489 8.017 1.00 16.24 65 THR A O 1
ATOM 499 N N . ALA A 1 87 ? 66.904 14.573 8.774 1.00 16.17 66 ALA A N 1
ATOM 500 C CA . ALA A 1 87 ? 66.504 13.337 8.206 1.00 16.43 66 ALA A CA 1
ATOM 501 C C . ALA A 1 87 ? 65.043 13.469 7.775 1.00 16.72 66 ALA A C 1
ATOM 502 O O . ALA A 1 87 ? 64.230 14.132 8.444 1.00 16.64 66 ALA A O 1
ATOM 504 N N . GLY A 1 88 ? 64.718 12.867 6.636 1.00 17.04 67 GLY A N 1
ATOM 505 C CA . GLY A 1 88 ? 63.360 12.916 6.120 1.00 17.47 67 GLY A CA 1
ATOM 506 C C . GLY A 1 88 ? 63.225 12.169 4.792 1.00 17.97 67 GLY A C 1
ATOM 507 O O . GLY A 1 88 ? 63.820 11.104 4.637 1.00 17.96 67 GLY A O 1
ATOM 508 N N . VAL A 1 89 ? 62.473 12.754 3.855 1.00 18.39 68 VAL A N 1
ATOM 509 C CA . VAL A 1 89 ? 62.109 12.070 2.621 1.00 19.10 68 VAL A CA 1
ATOM 510 C C . VAL A 1 89 ? 62.471 12.988 1.491 1.00 19.27 68 VAL A C 1
ATOM 511 O O . VAL A 1 89 ? 62.164 14.186 1.500 1.00 19.19 68 VAL A O 1
ATOM 515 N N . VAL A 1 90 ? 63.156 12.445 0.516 1.00 19.87 69 VAL A N 1
ATOM 516 C CA . VAL A 1 90 ? 63.521 13.234 -0.643 1.00 20.16 69 VAL A CA 1
ATOM 517 C C . VAL A 1 90 ? 62.273 13.669 -1.401 1.00 21.08 69 VAL A C 1
ATOM 518 O O . VAL A 1 90 ? 61.438 12.831 -1.712 1.00 21.36 69 VAL A O 1
ATOM 522 N N . ARG A 1 91 ? 62.197 14.965 -1.717 1.00 21.80 70 ARG A N 1
ATOM 523 C CA . ARG A 1 91 ? 61.199 15.573 -2.600 1.00 22.67 70 ARG A CA 1
ATOM 524 C C . ARG A 1 91 ? 61.719 15.698 -4.052 1.00 23.19 70 ARG A C 1
ATOM 525 O O . ARG A 1 91 ? 61.040 15.289 -4.976 1.00 23.73 70 ARG A O 1
ATOM 533 N N . SER A 1 92 ? 62.934 16.206 -4.245 1.00 22.93 71 SER A N 1
ATOM 534 C CA . SER A 1 92 ? 63.565 16.234 -5.557 1.00 23.33 71 SER A CA 1
ATOM 535 C C . SER A 1 92 ? 65.077 15.971 -5.452 1.00 23.76 71 SER A C 1
ATOM 536 O O . SER A 1 92 ? 65.711 16.190 -4.379 1.00 22.71 71 SER A O 1
ATOM 539 N N . ALA A 1 93 ? 65.625 15.506 -6.573 1.00 24.33 72 ALA A N 1
ATOM 540 C CA . ALA A 1 93 ? 67.033 15.148 -6.678 1.00 25.19 72 ALA A CA 1
ATOM 541 C C . ALA A 1 93 ? 67.423 15.078 -8.168 1.00 26.74 72 ALA A C 1
ATOM 542 O O . ALA A 1 93 ? 66.588 14.751 -9.011 1.00 27.43 72 ALA A O 1
ATOM 544 N N . PRO A 1 94 ? 68.685 15.402 -8.495 1.00 27.76 73 PRO A N 1
ATOM 545 C CA . PRO A 1 94 ? 69.103 15.351 -9.895 1.00 29.38 73 PRO A CA 1
ATOM 546 C C . PRO A 1 94 ? 69.212 13.940 -10.466 1.00 31.12 73 PRO A C 1
ATOM 547 O O . PRO A 1 94 ? 69.460 12.969 -9.728 1.00 29.49 73 PRO A O 1
ATOM 551 N N . GLU A 1 95 ? 69.075 13.861 -11.798 1.00 34.92 74 GLU A N 1
ATOM 552 C CA . GLU A 1 95 ? 69.295 12.635 -12.565 1.00 36.28 74 GLU A CA 1
ATOM 553 C C . GLU A 1 95 ? 70.710 12.172 -12.347 1.00 35.78 74 GLU A C 1
ATOM 554 O O . GLU A 1 95 ? 71.655 12.969 -12.340 1.00 36.15 74 GLU A O 1
ATOM 560 N N . GLY A 1 96 ? 70.871 10.881 -12.140 1.00 34.87 75 GLY A N 1
ATOM 561 C CA . GLY A 1 96 ? 72.194 10.328 -12.022 1.00 33.87 75 GLY A CA 1
ATOM 562 C C . GLY A 1 96 ? 72.830 10.478 -10.651 1.00 33.22 75 GLY A C 1
ATOM 563 O O . GLY A 1 96 ? 73.943 9.989 -10.454 1.00 31.66 75 GLY A O 1
ATOM 564 N N . SER A 1 97 ? 72.139 11.126 -9.695 1.00 31.61 76 SER A N 1
ATOM 565 C CA . SER A 1 97 ? 72.674 11.234 -8.345 1.00 31.43 76 SER A CA 1
ATOM 566 C C . SER A 1 97 ? 72.517 9.881 -7.631 1.00 32.26 76 SER A C 1
ATOM 567 O O . SER A 1 97 ? 73.130 9.662 -6.581 1.00 33.00 76 SER A O 1
ATOM 570 N N . GLY A 1 98 ? 71.646 9.024 -8.167 1.00 32.77 77 GLY A N 1
ATOM 571 C CA . GLY A 1 98 ? 71.267 7.781 -7.504 1.00 33.12 77 GLY A CA 1
ATOM 572 C C . GLY A 1 98 ? 70.325 8.009 -6.320 1.00 32.55 77 GLY A C 1
ATOM 573 O O . GLY A 1 98 ? 70.122 7.104 -5.525 1.00 34.29 77 GLY A O 1
ATOM 574 N N . ILE A 1 99 ? 69.775 9.224 -6.197 1.00 30.18 78 ILE A N 1
ATOM 575 C CA . ILE A 1 99 ? 68.826 9.568 -5.151 1.00 28.64 78 ILE A CA 1
ATOM 576 C C . ILE A 1 99 ? 67.497 9.840 -5.834 1.00 27.93 78 ILE A C 1
ATOM 577 O O . ILE A 1 99 ? 67.461 10.519 -6.841 1.00 27.80 78 ILE A O 1
ATOM 582 N N . LYS A 1 100 ? 66.404 9.336 -5.271 1.00 27.58 79 LYS A N 1
ATOM 583 C CA . LYS A 1 100 ? 65.067 9.476 -5.857 1.00 26.79 79 LYS A CA 1
ATOM 584 C C . LYS A 1 100 ? 64.051 10.034 -4.900 1.00 26.36 79 LYS A C 1
ATOM 585 O O . LYS A 1 100 ? 64.088 9.707 -3.706 1.00 25.33 79 LYS A O 1
ATOM 587 N N . PRO A 1 101 ? 63.058 10.790 -5.427 1.00 25.89 80 PRO A N 1
ATOM 588 C CA . PRO A 1 101 ? 61.921 11.207 -4.607 1.00 25.35 80 PRO A CA 1
ATOM 589 C C . PRO A 1 101 ? 61.332 10.022 -3.847 1.00 25.03 80 PRO A C 1
ATOM 590 O O . PRO A 1 101 ? 61.224 8.934 -4.390 1.00 24.96 80 PRO A O 1
ATOM 594 N N . GLY A 1 102 ? 61.008 10.216 -2.572 1.00 23.90 81 GLY A N 1
ATOM 595 C CA . GLY A 1 102 ? 60.539 9.117 -1.742 1.00 23.23 81 GLY A CA 1
ATOM 596 C C . GLY A 1 102 ? 61.593 8.397 -0.921 1.00 22.54 81 GLY A C 1
ATOM 597 O O . GLY A 1 102 ? 61.250 7.729 0.059 1.00 22.74 81 GLY A O 1
ATOM 598 N N . ASP A 1 103 ? 62.873 8.548 -1.275 1.00 22.00 82 ASP A N 1
ATOM 599 C CA . ASP A 1 103 ? 63.932 7.925 -0.538 1.00 21.42 82 ASP A CA 1
ATOM 600 C C . ASP A 1 103 ? 63.983 8.540 0.882 1.00 20.35 82 ASP A C 1
ATOM 601 O O . ASP A 1 103 ? 63.852 9.783 1.053 1.00 19.61 82 ASP A O 1
ATOM 606 N N . ARG A 1 104 ? 64.185 7.670 1.854 1.00 19.63 83 ARG A N 1
ATOM 607 C CA . ARG A 1 104 ? 64.445 8.089 3.225 1.00 19.33 83 ARG A CA 1
ATOM 608 C C . ARG A 1 104 ? 65.962 8.383 3.360 1.00 18.95 83 ARG A C 1
ATOM 609 O O . ARG A 1 104 ? 66.813 7.484 3.179 1.00 18.98 83 ARG A O 1
ATOM 617 N N . VAL A 1 105 ? 66.296 9.620 3.666 1.00 18.36 84 VAL A N 1
ATOM 618 C CA . VAL A 1 105 ? 67.691 10.071 3.652 1.00 18.09 84 VAL A CA 1
ATOM 619 C C . VAL A 1 105 ? 68.025 10.881 4.922 1.00 18.16 84 VAL A C 1
ATOM 620 O O . VAL A 1 105 ? 67.139 11.441 5.602 1.00 17.78 84 VAL A O 1
ATOM 624 N N . MET A 1 106 ? 69.327 10.890 5.216 1.00 18.52 85 MET A N 1
ATOM 625 C CA . MET A 1 106 ? 69.970 11.781 6.148 1.00 18.80 85 MET A CA 1
ATOM 626 C C . MET A 1 106 ? 70.701 12.853 5.330 1.00 19.00 85 MET A C 1
ATOM 627 O O . MET A 1 106 ? 71.188 12.565 4.232 1.00 18.96 85 MET A O 1
ATOM 632 N N . ALA A 1 107 ? 70.759 14.078 5.854 1.00 18.79 86 ALA A N 1
ATOM 633 C CA . ALA A 1 107 ? 71.314 15.203 5.132 1.00 19.15 86 ALA A CA 1
ATOM 634 C C . ALA A 1 107 ? 72.137 16.068 6.109 1.00 19.55 86 ALA A C 1
ATOM 635 O O . ALA A 1 107 ? 71.804 16.207 7.314 1.00 19.22 86 ALA A O 1
ATOM 637 N N . PHE A 1 108 ? 73.209 16.652 5.609 1.00 20.39 87 PHE A N 1
ATOM 638 C CA . PHE A 1 108 ? 73.895 17.663 6.385 1.00 20.83 87 PHE A CA 1
ATOM 639 C C . PHE A 1 108 ? 74.204 18.876 5.566 1.00 21.51 87 PHE A C 1
ATOM 640 O O . PHE A 1 108 ? 74.505 18.748 4.394 1.00 20.95 87 PHE A O 1
ATOM 648 N N . ASN A 1 109 ? 74.132 20.044 6.217 1.00 22.05 88 ASN A N 1
ATOM 649 C CA . ASN A 1 109 ? 74.587 21.310 5.624 1.00 23.42 88 ASN A CA 1
ATOM 650 C C . ASN A 1 109 ? 75.025 22.288 6.744 1.00 23.90 88 ASN A C 1
ATOM 651 O O . ASN A 1 109 ? 74.879 21.966 7.927 1.00 23.13 88 ASN A O 1
ATOM 656 N N . PHE A 1 110 ? 75.586 23.450 6.401 1.00 25.03 89 PHE A N 1
ATOM 657 C CA . PHE A 1 110 ? 76.024 24.384 7.446 1.00 25.89 89 PHE A CA 1
ATOM 658 C C . PHE A 1 110 ? 74.849 25.093 8.101 1.00 24.27 89 PHE A C 1
ATOM 659 O O . PHE A 1 110 ? 74.926 25.417 9.301 1.00 25.13 89 PHE A O 1
ATOM 667 N N . ILE A 1 111 ? 73.753 25.257 7.357 1.00 22.36 90 ILE A N 1
ATOM 668 C CA . ILE A 1 111 ? 72.538 25.931 7.829 1.00 21.08 90 ILE A CA 1
ATOM 669 C C . ILE A 1 111 ? 71.300 25.240 7.252 1.00 19.92 90 ILE A C 1
ATOM 670 O O . ILE A 1 111 ? 71.419 24.352 6.422 1.00 19.70 90 ILE A O 1
ATOM 675 N N . GLY A 1 112 ? 70.136 25.658 7.710 1.00 18.83 91 GLY A N 1
ATOM 676 C CA . GLY A 1 112 ? 68.851 25.363 7.073 1.00 18.42 91 GLY A CA 1
ATOM 677 C C . GLY A 1 112 ? 68.064 24.205 7.675 1.00 17.82 91 GLY A C 1
ATOM 678 O O . GLY A 1 112 ? 66.901 23.959 7.273 1.00 17.83 91 GLY A O 1
ATOM 679 N N . GLY A 1 113 ? 68.634 23.547 8.680 1.00 17.33 92 GLY A N 1
ATOM 680 C CA . GLY A 1 113 ? 68.021 22.337 9.239 1.00 16.99 92 GLY A CA 1
ATOM 681 C C . GLY A 1 113 ? 66.706 22.520 9.954 1.00 16.83 92 GLY A C 1
ATOM 682 O O . GLY A 1 113 ? 65.854 21.610 9.919 1.00 16.53 92 GLY A O 1
ATOM 683 N N . TYR A 1 114 ? 66.543 23.680 10.637 1.00 16.74 93 TYR A N 1
ATOM 684 C CA . TYR A 1 114 ? 65.367 23.892 11.479 1.00 16.81 93 TYR A CA 1
ATOM 685 C C . TYR A 1 114 ? 64.200 24.407 10.639 1.00 16.97 93 TYR A C 1
ATOM 686 O O . TYR A 1 114 ? 63.780 25.564 10.775 1.00 17.02 93 TYR A O 1
ATOM 695 N N . ALA A 1 115 ? 63.746 23.577 9.717 1.00 17.06 94 ALA A N 1
ATOM 696 C CA . ALA A 1 115 ? 62.852 24.033 8.648 1.00 17.58 94 ALA A CA 1
ATOM 697 C C . ALA A 1 115 ? 62.050 22.823 8.103 1.00 18.00 94 ALA A C 1
ATOM 698 O O . ALA A 1 115 ? 62.442 21.687 8.294 1.00 17.67 94 ALA A O 1
ATOM 700 N N . GLU A 1 116 ? 60.936 23.097 7.440 1.00 18.62 95 GLU A N 1
ATOM 701 C CA . GLU A 1 116 ? 60.108 22.030 6.883 1.00 19.20 95 GLU A CA 1
ATOM 702 C C . GLU A 1 116 ? 60.782 21.365 5.706 1.00 19.12 95 GLU A C 1
ATOM 703 O O . GLU A 1 116 ? 60.531 20.213 5.450 1.00 19.09 95 GLU A O 1
ATOM 709 N N . ARG A 1 117 ? 61.596 22.122 4.968 1.00 19.27 96 ARG A N 1
ATOM 710 C CA . ARG A 1 117 ? 62.393 21.566 3.879 1.00 19.77 96 ARG A CA 1
ATOM 711 C C . ARG A 1 117 ? 63.814 22.137 3.877 1.00 19.25 96 ARG A C 1
ATOM 712 O O . ARG A 1 117 ? 64.037 23.283 4.311 1.00 19.02 96 ARG A O 1
ATOM 720 N N . VAL A 1 118 ? 64.741 21.340 3.371 1.00 18.81 97 VAL A N 1
ATOM 721 C CA . VAL A 1 118 ? 66.130 21.741 3.255 1.00 18.69 97 VAL A CA 1
ATOM 722 C C . VAL A 1 118 ? 66.707 21.324 1.875 1.00 18.92 97 VAL A C 1
ATOM 723 O O . VAL A 1 118 ? 66.364 20.277 1.331 1.00 18.80 97 VAL A O 1
ATOM 727 N N . ALA A 1 119 ? 67.530 22.202 1.303 1.00 19.00 98 ALA A N 1
ATOM 728 C CA . ALA A 1 119 ? 68.205 21.941 0.033 1.00 19.42 98 ALA A CA 1
ATOM 729 C C . ALA A 1 119 ? 69.654 21.621 0.365 1.00 19.35 98 ALA A C 1
ATOM 730 O O . ALA A 1 119 ? 70.267 22.358 1.113 1.00 19.57 98 ALA A O 1
ATOM 732 N N . VAL A 1 120 ? 70.183 20.515 -0.112 1.00 21.43 99 VAL A N 1
ATOM 733 C CA . VAL A 1 120 ? 71.574 20.173 0.170 1.00 21.71 99 VAL A CA 1
ATOM 734 C C . VAL A 1 120 ? 72.229 19.568 -1.055 1.00 22.39 99 VAL A C 1
ATOM 735 O O . VAL A 1 120 ? 71.548 19.113 -1.978 1.00 22.49 99 VAL A O 1
ATOM 739 N N . ALA A 1 121 ? 73.558 19.571 -1.062 1.00 22.73 100 ALA A N 1
ATOM 740 C CA . ALA A 1 121 ? 74.301 19.044 -2.202 1.00 23.11 100 ALA A CA 1
ATOM 741 C C . ALA A 1 121 ? 74.100 17.514 -2.200 1.00 22.52 100 ALA A C 1
ATOM 742 O O . ALA A 1 121 ? 73.986 16.893 -1.130 1.00 21.81 100 ALA A O 1
ATOM 744 N N . PRO A 1 122 ? 74.072 16.916 -3.378 1.00 22.69 101 PRO A N 1
ATOM 745 C CA . PRO A 1 122 ? 73.963 15.447 -3.453 1.00 22.73 101 PRO A CA 1
ATOM 746 C C . PRO A 1 122 ? 75.055 14.737 -2.679 1.00 22.41 101 PRO A C 1
ATOM 747 O O . PRO A 1 122 ? 74.795 13.719 -2.098 1.00 22.01 101 PRO A O 1
ATOM 751 N N . SER A 1 123 ? 76.248 15.321 -2.597 1.00 22.76 102 SER A N 1
ATOM 752 C CA . SER A 1 123 ? 77.322 14.693 -1.844 1.00 23.04 102 SER A CA 1
ATOM 753 C C . SER A 1 123 ? 77.043 14.711 -0.321 1.00 22.51 102 SER A C 1
ATOM 754 O O . SER A 1 123 ? 77.739 14.054 0.440 1.00 21.72 102 SER A O 1
ATOM 757 N N . ASN A 1 124 ? 76.040 15.490 0.121 1.00 22.20 103 ASN A N 1
ATOM 758 C CA . ASN A 1 124 ? 75.716 15.607 1.550 1.00 22.12 103 ASN A CA 1
ATOM 759 C C . ASN A 1 124 ? 74.451 14.774 1.948 1.00 21.16 103 ASN A C 1
ATOM 760 O O . ASN A 1 124 ? 73.767 15.095 2.952 1.00 20.42 103 ASN A O 1
ATOM 765 N N . ILE A 1 125 ? 74.144 13.755 1.151 1.00 20.36 104 ILE A N 1
ATOM 766 C CA . ILE A 1 125 ? 72.960 12.927 1.365 1.00 19.99 104 ILE A CA 1
ATOM 767 C C . ILE A 1 125 ? 73.443 11.512 1.647 1.00 19.84 104 ILE A C 1
ATOM 768 O O . ILE A 1 125 ? 74.330 11.036 0.962 1.00 19.65 104 ILE A O 1
ATOM 773 N N . LEU A 1 126 ? 72.852 10.857 2.653 1.00 19.59 105 LEU A N 1
ATOM 774 C CA . LEU A 1 126 ? 73.127 9.461 2.963 1.00 19.57 105 LEU A CA 1
ATOM 775 C C . LEU A 1 126 ? 71.803 8.692 3.129 1.00 19.70 105 LEU A C 1
ATOM 776 O O . LEU A 1 126 ? 70.805 9.246 3.630 1.00 19.47 105 LEU A O 1
ATOM 781 N N . PRO A 1 127 ? 71.783 7.412 2.697 1.00 19.90 106 PRO A N 1
ATOM 782 C CA . PRO A 1 127 ? 70.617 6.587 2.889 1.00 19.91 106 PRO A CA 1
ATOM 783 C C . PRO A 1 127 ? 70.367 6.238 4.357 1.00 19.58 106 PRO A C 1
ATOM 784 O O . PRO A 1 127 ? 71.256 5.772 5.061 1.00 19.36 106 PRO A O 1
ATOM 788 N N . THR A 1 128 ? 69.118 6.452 4.801 1.00 19.46 107 THR A N 1
ATOM 789 C CA . THR A 1 128 ? 68.734 6.192 6.176 1.00 19.34 107 THR A CA 1
ATOM 790 C C . THR A 1 128 ? 68.670 4.678 6.455 1.00 19.58 107 THR A C 1
ATOM 791 O O . THR A 1 128 ? 67.984 3.969 5.747 1.00 19.65 107 THR A O 1
ATOM 795 N N . PRO A 1 129 ? 69.356 4.183 7.516 1.00 19.69 108 PRO A N 1
ATOM 796 C CA . PRO A 1 129 ? 69.290 2.728 7.775 1.00 20.11 108 PRO A CA 1
ATOM 797 C C . PRO A 1 129 ? 67.847 2.280 7.990 1.00 20.52 108 PRO A C 1
ATOM 798 O O . PRO A 1 129 ? 67.076 2.964 8.696 1.00 20.35 108 PRO A O 1
ATOM 802 N N . PRO A 1 130 ? 67.453 1.185 7.339 1.00 21.13 109 PRO A N 1
ATOM 803 C CA . PRO A 1 130 ? 66.017 0.829 7.431 1.00 21.46 109 PRO A CA 1
ATOM 804 C C . PRO A 1 130 ? 65.558 0.471 8.832 1.00 21.27 109 PRO A C 1
ATOM 805 O O . PRO A 1 130 ? 64.358 0.541 9.086 1.00 21.74 109 PRO A O 1
ATOM 809 N N . GLN A 1 131 ? 66.461 0.128 9.731 1.00 20.84 110 GLN A N 1
ATOM 810 C CA . GLN A 1 131 ? 66.056 -0.235 11.089 1.00 20.94 110 GLN A CA 1
ATOM 811 C C . GLN A 1 131 ? 65.661 0.996 11.944 1.00 20.16 110 GLN A C 1
ATOM 812 O O . GLN A 1 131 ? 65.066 0.834 13.022 1.00 20.35 110 GLN A O 1
ATOM 818 N N . LEU A 1 132 ? 65.997 2.212 11.485 1.00 19.26 111 LEU A N 1
ATOM 819 C CA . LEU A 1 132 ? 65.864 3.410 12.303 1.00 18.60 111 LEU A CA 1
ATOM 820 C C . LEU A 1 132 ? 64.671 4.241 11.901 1.00 18.51 111 LEU A C 1
ATOM 821 O O . LEU A 1 132 ? 64.329 4.379 10.697 1.00 18.48 111 LEU A O 1
ATOM 826 N N . ASP A 1 133 ? 64.054 4.886 12.885 1.00 18.46 112 ASP A N 1
ATOM 827 C CA . ASP A 1 133 ? 63.150 5.954 12.547 1.00 18.47 112 ASP A CA 1
ATOM 828 C C . ASP A 1 133 ? 63.937 7.255 12.238 1.00 17.99 112 ASP A C 1
ATOM 829 O O . ASP A 1 133 ? 65.150 7.279 12.377 1.00 17.54 112 ASP A O 1
ATOM 834 N N . ASP A 1 134 ? 63.243 8.299 11.788 1.00 17.89 113 ASP A N 1
ATOM 835 C CA . ASP A 1 134 ? 63.905 9.550 11.351 1.00 17.84 113 ASP A CA 1
ATOM 836 C C . ASP A 1 134 ? 64.664 10.290 12.451 1.00 17.07 113 ASP A C 1
ATOM 837 O O . ASP A 1 134 ? 65.710 10.849 12.202 1.00 16.70 113 ASP A O 1
ATOM 842 N N . ALA A 1 135 ? 64.141 10.285 13.663 1.00 16.83 114 ALA A N 1
ATOM 843 C CA . ALA A 1 135 ? 64.883 10.853 14.816 1.00 16.51 114 ALA A CA 1
ATOM 844 C C . ALA A 1 135 ? 66.190 10.089 15.116 1.00 16.26 114 ALA A C 1
ATOM 845 O O . ALA A 1 135 ? 67.246 10.673 15.351 1.00 15.98 114 ALA A O 1
ATOM 847 N N . GLU A 1 136 ? 66.097 8.767 15.151 1.00 16.34 115 GLU A N 1
ATOM 848 C CA . GLU A 1 136 ? 67.277 7.934 15.369 1.00 16.27 115 GLU A CA 1
ATOM 849 C C . GLU A 1 136 ? 68.280 8.120 14.247 1.00 16.02 115 GLU A C 1
ATOM 850 O O . GLU A 1 136 ? 69.489 8.171 14.508 1.00 15.87 115 GLU A O 1
ATOM 856 N N . ALA A 1 137 ? 67.782 8.260 13.019 1.00 16.04 116 ALA A N 1
ATOM 857 C CA . ALA A 1 137 ? 68.628 8.477 11.846 1.00 15.95 116 ALA A CA 1
ATOM 858 C C . ALA A 1 137 ? 69.324 9.835 11.922 1.00 15.78 116 ALA A C 1
ATOM 859 O O . ALA A 1 137 ? 70.551 9.950 11.748 1.00 15.66 116 ALA A O 1
ATOM 861 N N . VAL A 1 138 ? 68.566 10.881 12.244 1.00 15.79 117 VAL A N 1
ATOM 862 C CA . VAL A 1 138 ? 69.245 12.222 12.340 1.00 15.74 117 VAL A CA 1
ATOM 863 C C . VAL A 1 138 ? 70.301 12.201 13.421 1.00 15.75 117 VAL A C 1
ATOM 864 O O . VAL A 1 138 ? 71.383 12.848 13.297 1.00 15.72 117 VAL A O 1
ATOM 868 N N . ALA A 1 139 ? 70.053 11.427 14.480 1.00 15.88 118 ALA A N 1
ATOM 869 C CA . ALA A 1 139 ? 70.960 11.367 15.586 1.00 15.96 118 ALA A CA 1
ATOM 870 C C . ALA A 1 139 ? 72.344 10.821 15.181 1.00 16.09 118 ALA A C 1
ATOM 871 O O . ALA A 1 139 ? 73.345 11.226 15.744 1.00 16.04 118 ALA A O 1
ATOM 873 N N . LEU A 1 140 ? 72.365 9.916 14.206 1.00 16.39 119 LEU A N 1
ATOM 874 C CA . LEU A 1 140 ? 73.591 9.393 13.624 1.00 16.69 119 LEU A CA 1
ATOM 875 C C . LEU A 1 140 ? 74.475 10.467 13.005 1.00 16.93 119 LEU A C 1
ATOM 876 O O . LEU A 1 140 ? 75.689 10.335 12.986 1.00 17.20 119 LEU A O 1
ATOM 881 N N . ILE A 1 141 ? 73.898 11.548 12.492 1.00 17.27 120 ILE A N 1
ATOM 882 C CA . ILE A 1 141 ? 74.611 12.371 11.513 1.00 17.47 120 ILE A CA 1
ATOM 883 C C . ILE A 1 141 ? 75.911 13.038 11.958 1.00 17.71 120 ILE A C 1
ATOM 884 O O . ILE A 1 141 ? 76.965 12.708 11.432 1.00 18.34 120 ILE A O 1
ATOM 889 N N . ALA A 1 142 ? 75.858 13.989 12.878 1.00 17.68 121 ALA A N 1
ATOM 890 C CA . ALA A 1 142 ? 77.095 14.603 13.395 1.00 17.55 121 ALA A CA 1
ATOM 891 C C . ALA A 1 142 ? 77.761 13.674 14.398 1.00 17.19 121 ALA A C 1
ATOM 892 O O . ALA A 1 142 ? 78.959 13.331 14.215 1.00 17.13 121 ALA A O 1
ATOM 894 N N . ASN A 1 143 ? 77.018 13.224 15.402 1.00 16.58 122 ASN A N 1
ATOM 895 C CA . ASN A 1 143 ? 77.668 12.559 16.512 1.00 16.30 122 ASN A CA 1
ATOM 896 C C . ASN A 1 143 ? 78.282 11.166 16.229 1.00 16.02 122 ASN A C 1
ATOM 897 O O . ASN A 1 143 ? 79.390 10.863 16.701 1.00 15.93 122 ASN A O 1
ATOM 902 N N . TYR A 1 144 ? 77.583 10.343 15.459 1.00 15.69 123 TYR A N 1
ATOM 903 C CA . TYR A 1 144 ? 78.011 8.957 15.225 1.00 15.58 123 TYR A CA 1
ATOM 904 C C . TYR A 1 144 ? 79.081 8.866 14.164 1.00 15.61 123 TYR A C 1
ATOM 905 O O . TYR A 1 144 ? 80.016 8.041 14.308 1.00 15.68 123 TYR A O 1
ATOM 914 N N . HIS A 1 145 ? 78.981 9.675 13.102 1.00 15.60 124 HIS A N 1
ATOM 915 C CA . HIS A 1 145 ? 80.031 9.688 12.098 1.00 15.74 124 HIS A CA 1
ATOM 916 C C . HIS A 1 145 ? 81.302 10.232 12.666 1.00 15.82 124 HIS A C 1
ATOM 917 O O . HIS A 1 145 ? 82.361 9.727 12.357 1.00 15.95 124 HIS A O 1
ATOM 924 N N . THR A 1 146 ? 81.207 11.256 13.522 1.00 15.78 125 THR A N 1
ATOM 925 C CA . THR A 1 146 ? 82.372 11.791 14.204 1.00 15.91 125 THR A CA 1
ATOM 926 C C . THR A 1 146 ? 83.089 10.722 15.046 1.00 15.90 125 THR A C 1
ATOM 927 O O . THR A 1 146 ? 84.305 10.575 14.963 1.00 16.06 125 THR A O 1
ATOM 931 N N . MET A 1 147 ? 82.314 9.989 15.831 1.00 15.79 126 MET A N 1
ATOM 932 C CA . MET A 1 147 ? 82.861 8.989 16.727 1.00 15.87 126 MET A CA 1
ATOM 933 C C . MET A 1 147 ? 83.306 7.715 16.004 1.00 16.12 126 MET A C 1
ATOM 934 O O . MET A 1 147 ? 84.317 7.151 16.395 1.00 16.28 126 MET A O 1
ATOM 939 N N . TYR A 1 148 ? 82.656 7.338 14.896 1.00 16.34 127 TYR A N 1
ATOM 940 C CA . TYR A 1 148 ? 83.152 6.223 14.066 1.00 16.70 127 TYR A CA 1
ATOM 941 C C . TYR A 1 148 ? 84.546 6.577 13.530 1.00 17.04 127 TYR A C 1
ATOM 942 O O . TYR A 1 148 ? 85.493 5.802 13.674 1.00 17.25 127 TYR A O 1
ATOM 951 N N . PHE A 1 149 ? 84.641 7.732 12.892 1.00 17.17 128 PHE A N 1
ATOM 952 C CA . PHE A 1 149 ? 85.915 8.287 12.461 1.00 17.60 128 PHE A CA 1
ATOM 953 C C . PHE A 1 149 ? 86.962 8.362 13.575 1.00 17.79 128 PHE A C 1
ATOM 954 O O . PHE A 1 149 ? 88.080 7.919 13.381 1.00 18.17 128 PHE A O 1
ATOM 962 N N . ALA A 1 150 ? 86.592 8.913 14.733 1.00 17.80 129 ALA A N 1
ATOM 963 C CA . ALA A 1 150 ? 87.518 9.019 15.868 1.00 18.18 129 ALA A CA 1
ATOM 964 C C . ALA A 1 150 ? 88.080 7.671 16.259 1.00 18.44 129 ALA A C 1
ATOM 965 O O . ALA A 1 150 ? 89.288 7.526 16.525 1.00 18.72 129 ALA A O 1
ATOM 967 N N . TYR A 1 151 ? 87.192 6.700 16.373 1.00 18.52 130 TYR A N 1
ATOM 968 C CA . TYR A 1 151 ? 87.604 5.347 16.763 1.00 18.96 130 TYR A CA 1
ATOM 969 C C . TYR A 1 151 ? 88.324 4.556 15.672 1.00 19.81 130 TYR A C 1
ATOM 970 O O . TYR A 1 151 ? 89.433 3.994 15.887 1.00 20.54 130 TYR A O 1
ATOM 979 N N . ALA A 1 152 ? 87.755 4.541 14.484 1.00 20.01 131 ALA A N 1
ATOM 980 C CA . ALA A 1 152 ? 88.268 3.676 13.427 1.00 20.57 131 ALA A CA 1
ATOM 981 C C . ALA A 1 152 ? 89.504 4.258 12.781 1.00 21.25 131 ALA A C 1
ATOM 982 O O . ALA A 1 152 ? 90.450 3.524 12.526 1.00 22.51 131 ALA A O 1
ATOM 984 N N . ARG A 1 153 ? 89.517 5.557 12.499 1.00 21.48 132 ARG A N 1
ATOM 985 C CA . ARG A 1 153 ? 90.594 6.148 11.745 1.00 22.20 132 ARG A CA 1
ATOM 986 C C . ARG A 1 153 ? 91.659 6.790 12.624 1.00 22.40 132 ARG A C 1
ATOM 987 O O . ARG A 1 153 ? 92.849 6.568 12.432 1.00 22.49 132 ARG A O 1
ATOM 995 N N . ARG A 1 154 ? 91.242 7.575 13.606 1.00 22.40 133 ARG A N 1
ATOM 996 C CA . ARG A 1 154 ? 92.198 8.366 14.367 1.00 22.55 133 ARG A CA 1
ATOM 997 C C . ARG A 1 154 ? 92.828 7.596 15.502 1.00 23.41 133 ARG A C 1
ATOM 998 O O . ARG A 1 154 ? 94.061 7.560 15.633 1.00 23.28 133 ARG A O 1
ATOM 1006 N N . GLY A 1 155 ? 91.986 6.982 16.332 1.00 23.67 134 GLY A N 1
ATOM 1007 C CA . GLY A 1 155 ? 92.464 6.322 17.544 1.00 24.41 134 GLY A CA 1
ATOM 1008 C C . GLY A 1 155 ? 92.737 4.827 17.402 1.00 25.29 134 GLY A C 1
ATOM 1009 O O . GLY A 1 155 ? 93.356 4.228 18.295 1.00 24.76 134 GLY A O 1
ATOM 1010 N N . GLN A 1 156 ? 92.332 4.246 16.271 1.00 25.54 135 GLN A N 1
ATOM 1011 C CA . GLN A 1 156 ? 92.453 2.825 16.026 1.00 27.20 135 GLN A CA 1
ATOM 1012 C C . GLN A 1 156 ? 92.043 1.944 17.238 1.00 26.18 135 GLN A C 1
ATOM 1013 O O . GLN A 1 156 ? 92.827 1.095 17.705 1.00 25.57 135 GLN A O 1
ATOM 1019 N N . LEU A 1 157 ? 90.806 2.128 17.696 1.00 24.76 136 LEU A N 1
ATOM 1020 C CA . LEU A 1 157 ? 90.256 1.339 18.794 1.00 24.71 136 LEU A CA 1
ATOM 1021 C C . LEU A 1 157 ? 90.262 -0.136 18.443 1.00 25.49 136 LEU A C 1
ATOM 1022 O O . LEU A 1 157 ? 90.017 -0.495 17.312 1.00 24.68 136 LEU A O 1
ATOM 1027 N N . ARG A 1 158 ? 90.551 -0.996 19.414 1.00 26.47 137 ARG A N 1
ATOM 1028 C CA . ARG A 1 158 ? 90.528 -2.424 19.158 1.00 27.68 137 ARG A CA 1
ATOM 1029 C C . ARG A 1 158 ? 89.567 -3.094 20.104 1.00 26.83 137 ARG A C 1
ATOM 1030 O O . ARG A 1 158 ? 89.373 -2.630 21.228 1.00 25.34 137 ARG A O 1
ATOM 1038 N N . ALA A 1 159 ? 88.975 -4.196 19.653 1.00 26.63 138 ALA A N 1
ATOM 1039 C CA . ALA A 1 159 ? 88.159 -5.044 20.533 1.00 27.05 138 ALA A CA 1
ATOM 1040 C C . ALA A 1 159 ? 88.957 -5.377 21.811 1.00 27.35 138 ALA A C 1
ATOM 1041 O O . ALA A 1 159 ? 90.146 -5.645 21.749 1.00 27.30 138 ALA A O 1
ATOM 1043 N N . GLY A 1 160 ? 88.314 -5.301 22.965 1.00 27.48 139 GLY A N 1
ATOM 1044 C CA . GLY A 1 160 ? 88.949 -5.686 24.216 1.00 28.23 139 GLY A CA 1
ATOM 1045 C C . GLY A 1 160 ? 89.711 -4.560 24.891 1.00 28.16 139 GLY A C 1
ATOM 1046 O O . GLY A 1 160 ? 90.163 -4.719 26.019 1.00 28.44 139 GLY A O 1
ATOM 1047 N N . GLU A 1 161 ? 89.857 -3.405 24.236 1.00 27.24 140 GLU A N 1
ATOM 1048 C CA . GLU A 1 161 ? 90.459 -2.250 24.930 1.00 26.20 140 GLU A CA 1
ATOM 1049 C C . GLU A 1 161 ? 89.459 -1.591 25.858 1.00 25.22 140 GLU A C 1
ATOM 1050 O O . GLU A 1 161 ? 88.262 -1.830 25.755 1.00 24.54 140 GLU A O 1
ATOM 1056 N N . THR A 1 162 ? 89.953 -0.765 26.789 1.00 24.54 141 THR A N 1
ATOM 1057 C CA . THR A 1 162 ? 89.087 -0.033 27.661 1.00 24.17 141 THR A CA 1
ATOM 1058 C C . THR A 1 162 ? 89.085 1.440 27.321 1.00 23.01 141 THR A C 1
ATOM 1059 O O . THR A 1 162 ? 90.169 2.051 27.224 1.00 23.04 141 THR A O 1
ATOM 1063 N N . VAL A 1 163 ? 87.881 2.007 27.183 1.00 22.04 142 VAL A N 1
ATOM 1064 C CA . VAL A 1 163 ? 87.702 3.398 26.792 1.00 21.44 142 VAL A CA 1
ATOM 1065 C C . VAL A 1 163 ? 87.044 4.160 27.914 1.00 21.25 142 VAL A C 1
ATOM 1066 O O . VAL A 1 163 ? 86.046 3.711 28.479 1.00 21.36 142 VAL A O 1
ATOM 1070 N N . LEU A 1 164 ? 87.640 5.299 28.263 1.00 20.99 143 LEU A N 1
ATOM 1071 C CA . LEU A 1 164 ? 87.061 6.226 29.192 1.00 20.78 143 LEU A CA 1
ATOM 1072 C C . LEU A 1 164 ? 86.338 7.278 28.358 1.00 20.32 143 LEU A C 1
ATOM 1073 O O . LEU A 1 164 ? 86.978 7.964 27.551 1.00 20.06 143 LEU A O 1
ATOM 1078 N N . VAL A 1 165 ? 85.047 7.432 28.604 1.00 19.99 144 VAL A N 1
ATOM 1079 C CA . VAL A 1 165 ? 84.247 8.446 27.916 1.00 19.94 144 VAL A CA 1
ATOM 1080 C C . VAL A 1 165 ? 83.879 9.521 28.934 1.00 20.22 144 VAL A C 1
ATOM 1081 O O . VAL A 1 165 ? 83.214 9.244 29.926 1.00 20.24 144 VAL A O 1
ATOM 1085 N N . LEU A 1 166 ? 84.309 10.746 28.661 1.00 20.62 145 LEU A N 1
ATOM 1086 C CA . LEU A 1 166 ? 83.970 11.914 29.488 1.00 21.22 145 LEU A CA 1
ATOM 1087 C C . LEU A 1 166 ? 82.741 12.604 28.886 1.00 21.44 145 LEU A C 1
ATOM 1088 O O . LEU A 1 166 ? 82.369 12.357 27.719 1.00 20.89 145 LEU A O 1
ATOM 1093 N N . GLY A 1 167 ? 82.106 13.482 29.666 1.00 21.70 146 GLY A N 1
ATOM 1094 C CA . GLY A 1 167 ? 80.855 14.167 29.209 1.00 21.52 146 GLY A CA 1
ATOM 1095 C C . GLY A 1 167 ? 79.831 13.164 28.663 1.00 21.07 146 GLY A C 1
ATOM 1096 O O . GLY A 1 167 ? 79.215 13.366 27.608 1.00 21.02 146 GLY A O 1
ATOM 1097 N N . ALA A 1 168 ? 79.725 12.041 29.359 1.00 20.90 147 ALA A N 1
ATOM 1098 C CA . ALA A 1 168 ? 79.253 10.793 28.765 1.00 20.31 147 ALA A CA 1
ATOM 1099 C C . ALA A 1 168 ? 77.767 10.814 28.400 1.00 20.12 147 ALA A C 1
ATOM 1100 O O . ALA A 1 168 ? 77.385 10.113 27.491 1.00 19.76 147 ALA A O 1
ATOM 1102 N N . ALA A 1 169 ? 76.967 11.631 29.082 1.00 20.00 148 ALA A N 1
ATOM 1103 C CA . ALA A 1 169 ? 75.503 11.750 28.773 1.00 19.91 148 ALA A CA 1
ATOM 1104 C C . ALA A 1 169 ? 75.159 12.709 27.598 1.00 19.40 148 ALA A C 1
ATOM 1105 O O . ALA A 1 169 ? 74.021 12.802 27.201 1.00 19.18 148 ALA A O 1
ATOM 1107 N N . GLY A 1 170 ? 76.139 13.464 27.098 1.00 19.23 149 GLY A N 1
ATOM 1108 C CA . GLY A 1 170 ? 75.899 14.400 26.032 1.00 18.98 149 GLY A CA 1
ATOM 1109 C C . GLY A 1 170 ? 75.813 13.649 24.692 1.00 18.54 149 GLY A C 1
ATOM 1110 O O . GLY A 1 170 ? 75.865 12.425 24.653 1.00 18.27 149 GLY A O 1
ATOM 1111 N N . GLY A 1 171 ? 75.650 14.396 23.601 1.00 18.26 150 GLY A N 1
ATOM 1112 C CA . GLY A 1 171 ? 75.439 13.778 22.275 1.00 17.87 150 GLY A CA 1
ATOM 1113 C C . GLY A 1 171 ? 76.639 12.954 21.841 1.00 17.59 150 GLY A C 1
ATOM 1114 O O . GLY A 1 171 ? 76.540 11.787 21.506 1.00 17.53 150 GLY A O 1
ATOM 1115 N N . ILE A 1 172 ? 77.804 13.575 21.918 1.00 17.43 151 ILE A N 1
ATOM 1116 C CA . ILE A 1 172 ? 79.017 12.932 21.523 1.00 17.20 151 ILE A CA 1
ATOM 1117 C C . ILE A 1 172 ? 79.355 11.771 22.438 1.00 16.81 151 ILE A C 1
ATOM 1118 O O . ILE A 1 172 ? 79.658 10.691 21.981 1.00 16.63 151 ILE A O 1
ATOM 1123 N N . GLY A 1 173 ? 79.237 11.995 23.744 1.00 16.63 152 GLY A N 1
ATOM 1124 C CA . GLY A 1 173 ? 79.473 10.947 24.720 1.00 16.50 152 GLY A CA 1
ATOM 1125 C C . GLY A 1 173 ? 78.639 9.699 24.499 1.00 16.34 152 GLY A C 1
ATOM 1126 O O . GLY A 1 173 ? 79.153 8.600 24.585 1.00 16.31 152 GLY A O 1
ATOM 1127 N N . THR A 1 174 ? 77.336 9.875 24.226 1.00 16.14 153 THR A N 1
ATOM 1128 C CA . THR A 1 174 ? 76.437 8.768 23.984 1.00 16.09 153 THR A CA 1
ATOM 1129 C C . THR A 1 174 ? 76.827 7.933 22.759 1.00 15.97 153 THR A C 1
ATOM 1130 O O . THR A 1 174 ? 76.903 6.690 22.847 1.00 16.07 153 THR A O 1
ATOM 1134 N N . ALA A 1 175 ? 77.121 8.626 21.649 1.00 15.78 154 ALA A N 1
ATOM 1135 C CA . ALA A 1 175 ? 77.663 7.967 20.481 1.00 15.74 154 ALA A CA 1
ATOM 1136 C C . ALA A 1 175 ? 78.989 7.261 20.808 1.00 15.85 154 ALA A C 1
ATOM 1137 O O . ALA A 1 175 ? 79.262 6.154 20.347 1.00 15.92 154 ALA A O 1
ATOM 1139 N N . ALA A 1 176 ? 79.788 7.899 21.633 1.00 15.98 155 ALA A N 1
ATOM 1140 C CA . ALA A 1 176 ? 81.134 7.355 21.993 1.00 16.25 155 ALA A CA 1
ATOM 1141 C C . ALA A 1 176 ? 80.981 6.045 22.780 1.00 16.52 155 ALA A C 1
ATOM 1142 O O . ALA A 1 176 ? 81.702 5.075 22.513 1.00 16.77 155 ALA A O 1
ATOM 1144 N N . ILE A 1 177 ? 79.956 5.980 23.638 1.00 16.72 156 ILE A N 1
ATOM 1145 C CA . ILE A 1 177 ? 79.642 4.760 24.362 1.00 17.02 156 ILE A CA 1
ATOM 1146 C C . ILE A 1 177 ? 79.144 3.653 23.417 1.00 17.29 156 ILE A C 1
ATOM 1147 O O . ILE A 1 177 ? 79.650 2.522 23.459 1.00 17.47 156 ILE A O 1
ATOM 1152 N N . GLN A 1 178 ? 78.118 3.953 22.621 1.00 17.35 157 GLN A N 1
ATOM 1153 C CA . GLN A 1 178 ? 77.442 2.897 21.886 1.00 17.71 157 GLN A CA 1
ATOM 1154 C C . GLN A 1 178 ? 78.365 2.356 20.802 1.00 17.95 157 GLN A C 1
ATOM 1155 O O . GLN A 1 178 ? 78.422 1.143 20.584 1.00 18.83 157 GLN A O 1
ATOM 1161 N N . ILE A 1 179 ? 79.115 3.226 20.152 1.00 17.80 158 ILE A N 1
ATOM 1162 C CA . ILE A 1 179 ? 80.041 2.767 19.146 1.00 18.02 158 ILE A CA 1
ATOM 1163 C C . ILE A 1 179 ? 81.207 1.928 19.735 1.00 18.41 158 ILE A C 1
ATOM 1164 O O . ILE A 1 179 ? 81.613 0.935 19.140 1.00 18.43 158 ILE A O 1
ATOM 1169 N N . ALA A 1 180 ? 81.756 2.362 20.854 1.00 18.67 159 ALA A N 1
ATOM 1170 C CA . ALA A 1 180 ? 82.833 1.614 21.522 1.00 19.20 159 ALA A CA 1
ATOM 1171 C C . ALA A 1 180 ? 82.330 0.205 21.913 1.00 19.99 159 ALA A C 1
ATOM 1172 O O . ALA A 1 180 ? 83.015 -0.802 21.668 1.00 20.17 159 ALA A O 1
ATOM 1174 N N . LYS A 1 181 ? 81.128 0.135 22.469 1.00 20.61 160 LYS A N 1
ATOM 1175 C CA . LYS A 1 181 ? 80.538 -1.164 22.863 1.00 21.58 160 LYS A CA 1
ATOM 1176 C C . LYS A 1 181 ? 80.321 -1.993 21.613 1.00 21.86 160 LYS A C 1
ATOM 1177 O O . LYS A 1 181 ? 80.656 -3.173 21.573 1.00 22.02 160 LYS A O 1
ATOM 1183 N N . GLY A 1 182 ? 79.836 -1.332 20.564 1.00 21.70 161 GLY A N 1
ATOM 1184 C CA . GLY A 1 182 ? 79.647 -1.972 19.279 1.00 21.92 161 GLY A CA 1
ATOM 1185 C C . GLY A 1 182 ? 80.928 -2.552 18.707 1.00 22.35 161 GLY A C 1
ATOM 1186 O O . GLY A 1 182 ? 80.884 -3.563 18.029 1.00 22.64 161 GLY A O 1
ATOM 1187 N N . MET A 1 183 ? 82.060 -1.891 18.971 1.00 22.34 162 MET A N 1
ATOM 1188 C CA . MET A 1 183 ? 83.349 -2.356 18.480 1.00 22.86 162 MET A CA 1
ATOM 1189 C C . MET A 1 183 ? 84.063 -3.336 19.427 1.00 23.58 162 MET A C 1
ATOM 1190 O O . MET A 1 183 ? 85.241 -3.630 19.246 1.00 24.15 162 MET A O 1
ATOM 1195 N N . GLY A 1 184 ? 83.373 -3.813 20.449 1.00 24.45 163 GLY A N 1
ATOM 1196 C CA . GLY A 1 184 ? 83.970 -4.808 21.383 1.00 25.23 163 GLY A CA 1
ATOM 1197 C C . GLY A 1 184 ? 84.849 -4.218 22.489 1.00 25.41 163 GLY A C 1
ATOM 1198 O O . GLY A 1 184 ? 85.642 -4.953 23.091 1.00 25.53 163 GLY A O 1
ATOM 1199 N N . ALA A 1 185 ? 84.710 -2.915 22.774 1.00 24.65 164 ALA A N 1
ATOM 1200 C CA . ALA A 1 185 ? 85.432 -2.291 23.877 1.00 25.12 164 ALA A CA 1
ATOM 1201 C C . ALA A 1 185 ? 84.667 -2.371 25.209 1.00 25.56 164 ALA A C 1
ATOM 1202 O O . ALA A 1 185 ? 83.458 -2.543 25.252 1.00 26.41 164 ALA A O 1
ATOM 1204 N N . LYS A 1 186 ? 85.406 -2.201 26.290 1.00 25.94 165 LYS A N 1
ATOM 1205 C CA . LYS A 1 186 ? 84.822 -1.910 27.601 1.00 26.10 165 LYS A CA 1
ATOM 1206 C C . LYS A 1 186 ? 84.818 -0.412 27.794 1.00 24.85 165 LYS A C 1
ATOM 1207 O O . LYS A 1 186 ? 85.759 0.261 27.380 1.00 24.09 165 LYS A O 1
ATOM 1213 N N . VAL A 1 187 ? 83.735 0.091 28.384 1.00 23.76 166 VAL A N 1
ATOM 1214 C CA . VAL A 1 187 ? 83.516 1.503 28.527 1.00 23.25 166 VAL A CA 1
ATOM 1215 C C . VAL A 1 187 ? 83.329 1.883 29.994 1.00 23.25 166 VAL A C 1
ATOM 1216 O O . VAL A 1 187 ? 82.443 1.379 30.685 1.00 23.41 166 VAL A O 1
ATOM 1220 N N . ILE A 1 188 ? 84.185 2.788 30.447 1.00 23.01 167 ILE A N 1
ATOM 1221 C CA . ILE A 1 188 ? 83.998 3.484 31.708 1.00 23.25 167 ILE A CA 1
ATOM 1222 C C . ILE A 1 188 ? 83.532 4.883 31.328 1.00 23.13 167 ILE A C 1
ATOM 1223 O O . ILE A 1 188 ? 84.189 5.532 30.509 1.00 22.48 167 ILE A O 1
ATOM 1228 N N . ALA A 1 189 ? 82.410 5.320 31.892 1.00 23.48 168 ALA A N 1
ATOM 1229 C CA . ALA A 1 189 ? 81.857 6.626 31.621 1.00 24.02 168 ALA A CA 1
ATOM 1230 C C . ALA A 1 189 ? 81.935 7.502 32.857 1.00 25.43 168 ALA A C 1
ATOM 1231 O O . ALA A 1 189 ? 81.627 7.036 33.976 1.00 26.49 168 ALA A O 1
ATOM 1233 N N . VAL A 1 190 ? 82.346 8.753 32.672 1.00 25.93 169 VAL A N 1
ATOM 1234 C CA . VAL A 1 190 ? 82.288 9.755 33.746 1.00 26.96 169 VAL A CA 1
ATOM 1235 C C . VAL A 1 190 ? 81.222 10.779 33.395 1.00 27.08 169 VAL A C 1
ATOM 1236 O O . VAL A 1 190 ? 81.156 11.224 32.244 1.00 25.82 169 VAL A O 1
ATOM 1240 N N . VAL A 1 191 ? 80.350 11.078 34.353 1.00 27.96 170 VAL A N 1
ATOM 1241 C CA . VAL A 1 191 ? 79.291 12.057 34.151 1.00 29.34 170 VAL A CA 1
ATOM 1242 C C . VAL A 1 191 ? 79.507 13.286 35.034 1.00 32.21 170 VAL A C 1
ATOM 1243 O O . VAL A 1 191 ? 79.684 13.160 36.238 1.00 31.97 170 VAL A O 1
ATOM 1247 N N . ASN A 1 192 ? 79.485 14.481 34.458 1.00 35.14 171 ASN A N 1
ATOM 1248 C CA . ASN A 1 192 ? 79.426 15.654 35.313 1.00 37.63 171 ASN A CA 1
ATOM 1249 C C . ASN A 1 192 ? 78.007 16.016 35.774 1.00 38.29 171 ASN A C 1
ATOM 1250 O O . ASN A 1 192 ? 77.850 16.812 36.696 1.00 40.47 171 ASN A O 1
ATOM 1255 N N . ARG A 1 193 ? 76.986 15.424 35.156 1.00 37.27 172 ARG A N 1
ATOM 1256 C CA . ARG A 1 193 ? 75.595 15.559 35.630 1.00 35.84 172 ARG A CA 1
ATOM 1257 C C . ARG A 1 193 ? 75.178 14.231 36.271 1.00 34.85 172 ARG A C 1
ATOM 1258 O O . ARG A 1 193 ? 74.882 13.265 35.573 1.00 32.97 172 ARG A O 1
ATOM 1266 N N . THR A 1 194 ? 75.195 14.161 37.601 1.00 35.03 173 THR A N 1
ATOM 1267 C CA . THR A 1 194 ? 75.005 12.876 38.284 1.00 34.45 173 THR A CA 1
ATOM 1268 C C . THR A 1 194 ? 73.575 12.328 38.110 1.00 33.45 173 THR A C 1
ATOM 1269 O O . THR A 1 194 ? 73.361 11.128 38.203 1.00 33.33 173 THR A O 1
ATOM 1273 N N . ALA A 1 195 ? 72.609 13.198 37.836 1.00 32.47 174 ALA A N 1
ATOM 1274 C CA . ALA A 1 195 ? 71.256 12.762 37.477 1.00 32.66 174 ALA A CA 1
ATOM 1275 C C . ALA A 1 195 ? 71.208 11.927 36.158 1.00 31.53 174 ALA A C 1
ATOM 1276 O O . ALA A 1 195 ? 70.191 11.288 35.873 1.00 31.97 174 ALA A O 1
ATOM 1278 N N . ALA A 1 196 ? 72.293 11.913 35.379 1.00 30.17 175 ALA A N 1
ATOM 1279 C CA . ALA A 1 196 ? 72.344 11.136 34.108 1.00 29.40 175 ALA A CA 1
ATOM 1280 C C . ALA A 1 196 ? 72.948 9.760 34.279 1.00 29.03 175 ALA A C 1
ATOM 1281 O O . ALA A 1 196 ? 73.139 9.036 33.290 1.00 27.35 175 ALA A O 1
ATOM 1283 N N . THR A 1 197 ? 73.283 9.403 35.519 1.00 28.72 176 THR A N 1
ATOM 1284 C CA . THR A 1 197 ? 73.956 8.142 35.803 1.00 29.18 176 THR A CA 1
ATOM 1285 C C . THR A 1 197 ? 73.209 6.921 35.249 1.00 29.27 176 THR A C 1
ATOM 1286 O O . THR A 1 197 ? 73.820 6.076 34.602 1.00 29.20 176 THR A O 1
ATOM 1290 N N . GLU A 1 198 ? 71.897 6.832 35.488 1.00 29.69 177 GLU A N 1
ATOM 1291 C CA . GLU A 1 198 ? 71.126 5.663 35.003 1.00 30.63 177 GLU A CA 1
ATOM 1292 C C . GLU A 1 198 ? 70.975 5.675 33.476 1.00 27.73 177 GLU A C 1
ATOM 1293 O O . GLU A 1 198 ? 70.991 4.624 32.831 1.00 27.94 177 GLU A O 1
ATOM 1299 N N . PHE A 1 199 ? 70.811 6.859 32.919 1.00 26.16 178 PHE A N 1
ATOM 1300 C CA . PHE A 1 199 ? 70.749 7.006 31.472 1.00 25.42 178 PHE A CA 1
ATOM 1301 C C . PHE A 1 199 ? 71.998 6.434 30.847 1.00 24.59 178 PHE A C 1
ATOM 1302 O O . PHE A 1 199 ? 71.937 5.611 29.946 1.00 24.70 178 PHE A O 1
ATOM 1310 N N . VAL A 1 200 ? 73.144 6.878 31.337 1.00 24.34 179 VAL A N 1
ATOM 1311 C CA . VAL A 1 200 ? 74.430 6.434 30.812 1.00 24.47 179 VAL A CA 1
ATOM 1312 C C . VAL A 1 200 ? 74.621 4.943 30.958 1.00 25.34 179 VAL A C 1
ATOM 1313 O O . VAL A 1 200 ? 75.064 4.265 30.006 1.00 24.19 179 VAL A O 1
ATOM 1317 N N . LYS A 1 201 ? 74.264 4.407 32.139 1.00 26.79 180 LYS A N 1
ATOM 1318 C CA . LYS A 1 201 ? 74.262 2.957 32.307 1.00 28.46 180 LYS A CA 1
ATOM 1319 C C . LYS A 1 201 ? 73.376 2.291 31.240 1.00 27.81 180 LYS A C 1
ATOM 1320 O O . LYS A 1 201 ? 73.780 1.323 30.622 1.00 28.03 180 LYS A O 1
ATOM 1326 N N . SER A 1 202 ? 72.170 2.815 31.008 1.00 27.98 181 SER A N 1
ATOM 1327 C CA . SER A 1 202 ? 71.268 2.199 30.032 1.00 27.91 181 SER A CA 1
ATOM 1328 C C . SER A 1 202 ? 71.834 2.239 28.596 1.00 27.33 181 SER A C 1
ATOM 1329 O O . SER A 1 202 ? 71.485 1.409 27.760 1.00 27.09 181 SER A O 1
ATOM 1332 N N . VAL A 1 203 ? 72.686 3.210 28.290 1.00 26.02 182 VAL A N 1
ATOM 1333 C CA . VAL A 1 203 ? 73.255 3.298 26.939 1.00 25.58 182 VAL A CA 1
ATOM 1334 C C . VAL A 1 203 ? 74.330 2.209 26.723 1.00 25.78 182 VAL A C 1
ATOM 1335 O O . VAL A 1 203 ? 74.710 1.896 25.577 1.00 25.69 182 VAL A O 1
ATOM 1339 N N . GLY A 1 204 ? 74.835 1.663 27.824 1.00 26.27 183 GLY A N 1
ATOM 1340 C CA . GLY A 1 204 ? 75.756 0.515 27.787 1.00 26.48 183 GLY A CA 1
ATOM 1341 C C . GLY A 1 204 ? 77.136 0.704 28.376 1.00 26.26 183 GLY A C 1
ATOM 1342 O O . GLY A 1 204 ? 77.995 -0.130 28.164 1.00 28.08 183 GLY A O 1
ATOM 1343 N N . ALA A 1 205 ? 77.360 1.757 29.145 1.00 26.06 184 ALA A N 1
ATOM 1344 C CA . ALA A 1 205 ? 78.603 1.917 29.898 1.00 26.20 184 ALA A CA 1
ATOM 1345 C C . ALA A 1 205 ? 78.734 0.757 30.885 1.00 27.60 184 ALA A C 1
ATOM 1346 O O . ALA A 1 205 ? 77.763 0.403 31.551 1.00 27.56 184 ALA A O 1
ATOM 1348 N N . ASP A 1 206 ? 79.932 0.186 30.971 1.00 27.72 185 ASP A N 1
ATOM 1349 C CA . ASP A 1 206 ? 80.180 -0.904 31.913 1.00 28.86 185 ASP A CA 1
ATOM 1350 C C . ASP A 1 206 ? 80.312 -0.400 33.359 1.00 29.54 185 ASP A C 1
ATOM 1351 O O . ASP A 1 206 ? 79.869 -1.044 34.285 1.00 29.01 185 ASP A O 1
ATOM 1356 N N . ILE A 1 207 ? 80.925 0.769 33.529 1.00 30.52 186 ILE A N 1
ATOM 1357 C CA . ILE A 1 207 ? 81.114 1.366 34.847 1.00 31.54 186 ILE A CA 1
ATOM 1358 C C . ILE A 1 207 ? 80.810 2.847 34.655 1.00 31.81 186 ILE A C 1
ATOM 1359 O O . ILE A 1 207 ? 81.285 3.454 33.674 1.00 29.62 186 ILE A O 1
ATOM 1364 N N . VAL A 1 208 ? 79.955 3.393 35.519 1.00 30.92 187 VAL A N 1
ATOM 1365 C CA . VAL A 1 208 ? 79.710 4.818 35.521 1.00 31.14 187 VAL A CA 1
ATOM 1366 C C . VAL A 1 208 ? 80.283 5.426 36.798 1.00 31.77 187 VAL A C 1
ATOM 1367 O O . VAL A 1 208 ? 80.164 4.850 37.855 1.00 32.54 187 VAL A O 1
ATOM 1371 N N . LEU A 1 209 ? 80.924 6.583 36.670 1.00 32.36 188 LEU A N 1
ATOM 1372 C CA . LEU A 1 209 ? 81.552 7.278 37.783 1.00 32.61 188 LEU A CA 1
ATOM 1373 C C . LEU A 1 209 ? 81.213 8.748 37.730 1.00 32.69 188 LEU A C 1
ATOM 1374 O O . LEU A 1 209 ? 81.135 9.320 36.638 1.00 30.96 188 LEU A O 1
ATOM 1379 N N . PRO A 1 210 ? 81.020 9.380 38.910 1.00 33.52 189 PRO A N 1
ATOM 1380 C CA . PRO A 1 210 ? 80.721 10.798 38.932 1.00 33.77 189 PRO A CA 1
ATOM 1381 C C . PRO A 1 210 ? 82.004 11.629 38.823 1.00 34.81 189 PRO A C 1
ATOM 1382 O O . PRO A 1 210 ? 83.061 11.192 39.247 1.00 34.46 189 PRO A O 1
ATOM 1386 N N . LEU A 1 211 ? 81.917 12.802 38.218 1.00 36.03 190 LEU A N 1
ATOM 1387 C CA . LEU A 1 211 ? 83.071 13.681 38.122 1.00 38.90 190 LEU A CA 1
ATOM 1388 C C . LEU A 1 211 ? 83.158 14.456 39.420 1.00 40.21 190 LEU A C 1
ATOM 1389 O O . LEU A 1 211 ? 82.530 15.491 39.558 1.00 40.23 190 LEU A O 1
ATOM 1394 N N . GLU A 1 212 ? 83.883 13.896 40.382 1.00 43.20 191 GLU A N 1
ATOM 1395 C CA . GLU A 1 212 ? 84.099 14.504 41.702 1.00 44.16 191 GLU A CA 1
ATOM 1396 C C . GLU A 1 212 ? 85.565 14.348 42.059 1.00 44.34 191 GLU A C 1
ATOM 1397 O O . GLU A 1 212 ? 86.277 13.650 41.359 1.00 42.75 191 GLU A O 1
ATOM 1403 N N . GLU A 1 213 ? 85.997 14.941 43.176 1.00 43.99 192 GLU A N 1
ATOM 1404 C CA . GLU A 1 213 ? 87.383 14.812 43.634 1.00 43.33 192 GLU A CA 1
ATOM 1405 C C . GLU A 1 213 ? 87.791 13.348 43.634 1.00 41.86 192 GLU A C 1
ATOM 1406 O O . GLU A 1 213 ? 87.043 12.482 44.097 1.00 42.85 192 GLU A O 1
ATOM 1408 N N . GLY A 1 214 ? 88.971 13.076 43.093 1.00 41.29 193 GLY A N 1
ATOM 1409 C CA . GLY A 1 214 ? 89.540 11.725 43.058 1.00 40.79 193 GLY A CA 1
ATOM 1410 C C . GLY A 1 214 ? 89.043 10.809 41.929 1.00 39.12 193 GLY A C 1
ATOM 1411 O O . GLY A 1 214 ? 89.370 9.624 41.907 1.00 39.15 193 GLY A O 1
ATOM 1412 N N . TRP A 1 215 ? 88.257 11.327 40.999 1.00 37.85 194 TRP A N 1
ATOM 1413 C CA . TRP A 1 215 ? 87.678 10.453 39.937 1.00 36.56 194 TRP A CA 1
ATOM 1414 C C . TRP A 1 215 ? 88.749 9.788 39.100 1.00 35.28 194 TRP A C 1
ATOM 1415 O O . TRP A 1 215 ? 88.596 8.629 38.707 1.00 34.43 194 TRP A O 1
ATOM 1426 N N . ALA A 1 216 ? 89.844 10.508 38.826 1.00 35.34 195 ALA A N 1
ATOM 1427 C CA . ALA A 1 216 ? 90.941 9.937 38.013 1.00 35.54 195 ALA A CA 1
ATOM 1428 C C . ALA A 1 216 ? 91.508 8.718 38.677 1.00 35.74 195 ALA A C 1
ATOM 1429 O O . ALA A 1 216 ? 91.776 7.713 38.012 1.00 36.64 195 ALA A O 1
ATOM 1431 N N . LYS A 1 217 ? 91.678 8.784 39.998 1.00 36.93 196 LYS A N 1
ATOM 1432 C CA . LYS A 1 217 ? 92.176 7.640 40.765 1.00 36.88 196 LYS A CA 1
ATOM 1433 C C . LYS A 1 217 ? 91.155 6.517 40.747 1.00 35.83 196 LYS A C 1
ATOM 1434 O O . LYS A 1 217 ? 91.526 5.350 40.627 1.00 36.41 196 LYS A O 1
ATOM 1436 N N . ALA A 1 218 ? 89.871 6.843 40.839 1.00 35.78 197 ALA A N 1
ATOM 1437 C CA . ALA A 1 218 ? 88.832 5.798 40.743 1.00 36.26 197 ALA A CA 1
ATOM 1438 C C . ALA A 1 218 ? 88.821 5.114 39.344 1.00 36.43 197 ALA A C 1
ATOM 1439 O O . ALA A 1 218 ? 88.623 3.902 39.235 1.00 37.22 197 ALA A O 1
ATOM 1441 N N . VAL A 1 219 ? 89.032 5.883 38.279 1.00 35.50 198 VAL A N 1
ATOM 1442 C CA . VAL A 1 219 ? 89.117 5.282 36.941 1.00 35.06 198 VAL A CA 1
ATOM 1443 C C . VAL A 1 219 ? 90.256 4.266 36.933 1.00 36.62 198 VAL A C 1
ATOM 1444 O O . VAL A 1 219 ? 90.074 3.124 36.520 1.00 35.23 198 VAL A O 1
ATOM 1448 N N . ARG A 1 220 ? 91.425 4.687 37.400 1.00 39.53 199 ARG A N 1
ATOM 1449 C CA . ARG A 1 220 ? 92.562 3.779 37.489 1.00 41.95 199 ARG A CA 1
ATOM 1450 C C . ARG A 1 220 ? 92.258 2.503 38.259 1.00 42.68 199 ARG A C 1
ATOM 1451 O O . ARG A 1 220 ? 92.611 1.406 37.818 1.00 43.01 199 ARG A O 1
ATOM 1459 N N . GLU A 1 221 ? 91.624 2.653 39.418 1.00 44.15 200 GLU A N 1
ATOM 1460 C CA . GLU A 1 221 ? 91.333 1.503 40.281 1.00 46.72 200 GLU A CA 1
ATOM 1461 C C . GLU A 1 221 ? 90.359 0.541 39.597 1.00 43.68 200 GLU A C 1
ATOM 1462 O O . GLU A 1 221 ? 90.504 -0.669 39.708 1.00 40.77 200 GLU A O 1
ATOM 1468 N N . ALA A 1 222 ? 89.385 1.096 38.874 1.00 42.36 201 ALA A N 1
ATOM 1469 C CA . ALA A 1 222 ? 88.454 0.293 38.083 1.00 41.31 201 ALA A CA 1
ATOM 1470 C C . ALA A 1 222 ? 89.155 -0.539 36.986 1.00 40.01 201 ALA A C 1
ATOM 1471 O O . ALA A 1 222 ? 88.599 -1.538 36.534 1.00 40.43 201 ALA A O 1
ATOM 1473 N N . THR A 1 223 ? 90.369 -0.164 36.596 1.00 38.23 202 THR A N 1
ATOM 1474 C CA . THR A 1 223 ? 91.127 -0.939 35.610 1.00 38.89 202 THR A CA 1
ATOM 1475 C C . THR A 1 223 ? 92.230 -1.770 36.256 1.00 40.58 202 THR A C 1
ATOM 1476 O O . THR A 1 223 ? 93.133 -2.260 35.561 1.00 40.34 202 THR A O 1
ATOM 1480 N N . GLY A 1 224 ? 92.144 -1.959 37.578 1.00 40.33 203 GLY A N 1
ATOM 1481 C CA . GLY A 1 224 ? 93.166 -2.692 38.292 1.00 40.84 203 GLY A CA 1
ATOM 1482 C C . GLY A 1 224 ? 94.514 -2.009 38.245 1.00 41.01 203 GLY A C 1
ATOM 1483 O O . GLY A 1 224 ? 95.541 -2.684 38.191 1.00 42.53 203 GLY A O 1
ATOM 1484 N N . GLY A 1 225 ? 94.510 -0.669 38.241 1.00 41.09 204 GLY A N 1
ATOM 1485 C CA . GLY A 1 225 ? 95.742 0.129 38.210 1.00 41.00 204 GLY A CA 1
ATOM 1486 C C . GLY A 1 225 ? 96.461 0.288 36.873 1.00 40.35 204 GLY A C 1
ATOM 1487 O O . GLY A 1 225 ? 97.466 0.982 36.800 1.00 41.36 204 GLY A O 1
ATOM 1488 N N . ALA A 1 226 ? 95.986 -0.357 35.822 1.00 40.18 205 ALA A N 1
ATOM 1489 C CA . ALA A 1 226 ? 96.682 -0.317 34.507 1.00 39.00 205 ALA A CA 1
ATOM 1490 C C . ALA A 1 226 ? 96.355 0.940 33.715 1.00 38.51 205 ALA A C 1
ATOM 1491 O O . ALA A 1 226 ? 97.109 1.345 32.814 1.00 39.13 205 ALA A O 1
ATOM 1493 N N . GLY A 1 227 ? 95.222 1.561 34.035 1.00 36.59 206 GLY A N 1
ATOM 1494 C CA . GLY A 1 227 ? 94.786 2.732 33.287 1.00 34.17 206 GLY A CA 1
ATOM 1495 C C . GLY A 1 227 ? 93.951 2.366 32.069 1.00 31.55 206 GLY A C 1
ATOM 1496 O O . GLY A 1 227 ? 93.788 1.191 31.726 1.00 31.98 206 GLY A O 1
ATOM 1497 N N . VAL A 1 228 ? 93.402 3.370 31.400 1.00 28.87 207 VAL A N 1
ATOM 1498 C CA . VAL A 1 228 ? 92.598 3.070 30.215 1.00 27.17 207 VAL A CA 1
ATOM 1499 C C . VAL A 1 228 ? 93.439 3.166 28.971 1.00 26.26 207 VAL A C 1
ATOM 1500 O O . VAL A 1 228 ? 94.428 3.884 28.940 1.00 26.90 207 VAL A O 1
ATOM 1504 N N . ASP A 1 229 ? 93.007 2.485 27.924 1.00 25.21 208 ASP A N 1
ATOM 1505 C CA . ASP A 1 229 ? 93.728 2.516 26.654 1.00 24.56 208 ASP A CA 1
ATOM 1506 C C . ASP A 1 229 ? 93.453 3.753 25.851 1.00 23.78 208 ASP A C 1
ATOM 1507 O O . ASP A 1 229 ? 94.310 4.205 25.094 1.00 23.99 208 ASP A O 1
ATOM 1512 N N . MET A 1 230 ? 92.254 4.289 26.032 1.00 22.90 209 MET A N 1
ATOM 1513 C CA . MET A 1 230 ? 91.781 5.430 25.288 1.00 22.50 209 MET A CA 1
ATOM 1514 C C . MET A 1 230 ? 90.846 6.272 26.113 1.00 22.18 209 MET A C 1
ATOM 1515 O O . MET A 1 230 ? 90.033 5.763 26.880 1.00 22.11 209 MET A O 1
ATOM 1520 N N . VAL A 1 231 ? 90.947 7.578 25.929 1.00 22.09 210 VAL A N 1
ATOM 1521 C CA . VAL A 1 231 ? 90.046 8.506 26.553 1.00 21.94 210 VAL A CA 1
ATOM 1522 C C . VAL A 1 231 ? 89.363 9.278 25.434 1.00 21.81 210 VAL A C 1
ATOM 1523 O O . VAL A 1 231 ? 90.028 9.733 24.494 1.00 22.29 210 VAL A O 1
ATOM 1527 N N . VAL A 1 232 ? 88.043 9.440 25.528 1.00 22.15 211 VAL A N 1
ATOM 1528 C CA . VAL A 1 232 ? 87.291 10.353 24.664 1.00 22.63 211 VAL A CA 1
ATOM 1529 C C . VAL A 1 232 ? 86.896 11.574 25.461 1.00 23.83 211 VAL A C 1
ATOM 1530 O O . VAL A 1 232 ? 86.204 11.485 26.492 1.00 23.99 211 VAL A O 1
ATOM 1534 N N . ASP A 1 233 ? 87.361 12.722 25.007 1.00 25.89 212 ASP A N 1
ATOM 1535 C CA . ASP A 1 233 ? 87.147 13.972 25.730 1.00 28.32 212 ASP A CA 1
ATOM 1536 C C . ASP A 1 233 ? 86.460 15.024 24.872 1.00 29.01 212 ASP A C 1
ATOM 1537 O O . ASP A 1 233 ? 87.123 15.668 24.059 1.00 28.60 212 ASP A O 1
ATOM 1542 N N . PRO A 1 234 ? 85.124 15.171 25.015 1.00 30.84 213 PRO A N 1
ATOM 1543 C CA . PRO A 1 234 ? 84.384 16.205 24.301 1.00 33.27 213 PRO A CA 1
ATOM 1544 C C . PRO A 1 234 ? 84.181 17.467 25.148 1.00 36.71 213 PRO A C 1
ATOM 1545 O O . PRO A 1 234 ? 83.488 18.381 24.713 1.00 41.14 213 PRO A O 1
ATOM 1549 N N . ILE A 1 235 ? 84.803 17.519 26.320 1.00 38.87 214 ILE A N 1
ATOM 1550 C CA . ILE A 1 235 ? 84.557 18.556 27.325 1.00 42.41 214 ILE A CA 1
ATOM 1551 C C . ILE A 1 235 ? 85.685 19.607 27.381 1.00 46.66 214 ILE A C 1
ATOM 1552 O O . ILE A 1 235 ? 85.413 20.812 27.266 1.00 50.02 214 ILE A O 1
ATOM 1557 N N . GLY A 1 236 ? 86.934 19.154 27.510 1.00 47.20 215 GLY A N 1
ATOM 1558 C CA . GLY A 1 236 ? 88.070 20.039 27.830 1.00 48.94 215 GLY A CA 1
ATOM 1559 C C . GLY A 1 236 ? 88.012 20.522 29.280 1.00 50.20 215 GLY A C 1
ATOM 1560 O O . GLY A 1 236 ? 88.388 21.664 29.600 1.00 49.78 215 GLY A O 1
ATOM 1561 N N . ALA A 1 239 ? 89.037 19.722 33.390 1.00 82.61 218 ALA A N 1
ATOM 1562 C CA . ALA A 1 239 ? 89.020 18.303 33.730 1.00 80.38 218 ALA A CA 1
ATOM 1563 C C . ALA A 1 239 ? 90.109 17.516 32.994 1.00 77.71 218 ALA A C 1
ATOM 1564 O O . ALA A 1 239 ? 90.110 16.287 33.042 1.00 75.31 218 ALA A O 1
ATOM 1566 N N . PHE A 1 240 ? 91.052 18.216 32.356 1.00 75.18 219 PHE A N 1
ATOM 1567 C CA . PHE A 1 240 ? 91.915 17.620 31.338 1.00 70.93 219 PHE A CA 1
ATOM 1568 C C . PHE A 1 240 ? 93.160 16.867 31.828 1.00 70.47 219 PHE A C 1
ATOM 1569 O O . PHE A 1 240 ? 93.367 15.701 31.461 1.00 68.96 219 PHE A O 1
ATOM 1577 N N . ASP A 1 241 ? 94.023 17.544 32.589 1.00 72.23 220 ASP A N 1
ATOM 1578 C CA . ASP A 1 241 ? 95.243 16.907 33.114 1.00 69.47 220 ASP A CA 1
ATOM 1579 C C . ASP A 1 241 ? 94.885 15.697 33.955 1.00 65.42 220 ASP A C 1
ATOM 1580 O O . ASP A 1 241 ? 95.644 14.730 34.011 1.00 63.65 220 ASP A O 1
ATOM 1585 N N . ASP A 1 242 ? 93.726 15.741 34.610 1.00 62.88 221 ASP A N 1
ATOM 1586 C CA . ASP A 1 242 ? 93.214 14.566 35.292 1.00 60.32 221 ASP A CA 1
ATOM 1587 C C . ASP A 1 242 ? 92.967 13.424 34.294 1.00 54.01 221 ASP A C 1
ATOM 1588 O O . ASP A 1 242 ? 93.296 12.282 34.565 1.00 52.31 221 ASP A O 1
ATOM 1593 N N . ALA A 1 243 ? 92.401 13.737 33.133 1.00 50.81 222 ALA A N 1
ATOM 1594 C CA . ALA A 1 243 ? 92.119 12.709 32.127 1.00 46.86 222 ALA A CA 1
ATOM 1595 C C . ALA A 1 243 ? 93.392 11.987 31.728 1.00 44.65 222 ALA A C 1
ATOM 1596 O O . ALA A 1 243 ? 93.413 10.782 31.670 1.00 42.49 222 ALA A O 1
ATOM 1598 N N . VAL A 1 244 ? 94.430 12.756 31.431 1.00 44.75 223 VAL A N 1
ATOM 1599 C CA . VAL A 1 244 ? 95.724 12.209 31.051 1.00 45.23 223 VAL A CA 1
ATOM 1600 C C . VAL A 1 244 ? 96.217 11.224 32.097 1.00 46.01 223 VAL A C 1
ATOM 1601 O O . VAL A 1 244 ? 96.707 10.147 31.752 1.00 46.15 223 VAL A O 1
ATOM 1605 N N . ARG A 1 245 ? 96.010 11.544 33.374 1.00 47.74 224 ARG A N 1
ATOM 1606 C CA . ARG A 1 245 ? 96.419 10.670 34.481 1.00 49.58 224 ARG A CA 1
ATOM 1607 C C . ARG A 1 245 ? 95.789 9.290 34.460 1.00 46.94 224 ARG A C 1
ATOM 1608 O O . ARG A 1 245 ? 96.303 8.357 35.089 1.00 45.87 224 ARG A O 1
ATOM 1616 N N . THR A 1 246 ? 94.655 9.140 33.776 1.00 32.55 225 THR A N 1
ATOM 1617 C CA . THR A 1 246 ? 94.008 7.824 33.749 1.00 31.25 225 THR A CA 1
ATOM 1618 C C . THR A 1 246 ? 94.615 6.896 32.676 1.00 30.65 225 THR A C 1
ATOM 1619 O O . THR A 1 246 ? 94.242 5.734 32.583 1.00 30.94 225 THR A O 1
ATOM 1623 N N . LEU A 1 247 ? 95.533 7.405 31.864 1.00 31.65 226 LEU A N 1
ATOM 1624 C CA . LEU A 1 247 ? 95.951 6.673 30.654 1.00 31.59 226 LEU A CA 1
ATOM 1625 C C . LEU A 1 247 ? 96.963 5.581 30.941 1.00 32.23 226 LEU A C 1
ATOM 1626 O O . LEU A 1 247 ? 97.882 5.770 31.745 1.00 32.86 226 LEU A O 1
ATOM 1631 N N . ALA A 1 248 ? 96.786 4.440 30.280 1.00 32.07 227 ALA A N 1
ATOM 1632 C CA . ALA A 1 248 ? 97.778 3.371 30.314 1.00 31.74 227 ALA A CA 1
ATOM 1633 C C . ALA A 1 248 ? 98.990 3.813 29.540 1.00 32.51 227 ALA A C 1
ATOM 1634 O O . ALA A 1 248 ? 98.963 4.831 28.811 1.00 31.34 227 ALA A O 1
ATOM 1636 N N . SER A 1 249 ? 100.045 3.013 29.663 1.00 32.82 228 SER A N 1
ATOM 1637 C CA . SER A 1 249 ? 101.173 3.118 28.759 1.00 32.95 228 SER A CA 1
ATOM 1638 C C . SER A 1 249 ? 100.696 3.000 27.321 1.00 31.50 228 SER A C 1
ATOM 1639 O O . SER A 1 249 ? 99.930 2.122 27.001 1.00 31.46 228 SER A O 1
ATOM 1642 N N . GLU A 1 250 ? 101.182 3.893 26.468 1.00 31.04 229 GLU A N 1
ATOM 1643 C CA . GLU A 1 250 ? 100.819 3.950 25.075 1.00 30.69 229 GLU A CA 1
ATOM 1644 C C . GLU A 1 250 ? 99.314 4.210 24.870 1.00 29.61 229 GLU A C 1
ATOM 1645 O O . GLU A 1 250 ? 98.804 3.990 23.786 1.00 30.18 229 GLU A O 1
ATOM 1651 N N . GLY A 1 251 ? 98.631 4.719 25.887 1.00 28.72 230 GLY A N 1
ATOM 1652 C CA . GLY A 1 251 ? 97.229 5.086 25.743 1.00 27.70 230 GLY A CA 1
ATOM 1653 C C . GLY A 1 251 ? 97.047 6.340 24.899 1.00 27.62 230 GLY A C 1
ATOM 1654 O O . GLY A 1 251 ? 98.003 7.054 24.600 1.00 27.58 230 GLY A O 1
ATOM 1655 N N . ARG A 1 252 ? 95.815 6.610 24.482 1.00 26.99 231 ARG A N 1
ATOM 1656 C CA . ARG A 1 252 ? 95.598 7.774 23.695 1.00 27.03 231 ARG A CA 1
ATOM 1657 C C . ARG A 1 252 ? 94.345 8.515 24.066 1.00 26.51 231 ARG A C 1
ATOM 1658 O O . ARG A 1 252 ? 93.341 7.935 24.466 1.00 25.55 231 ARG A O 1
ATOM 1666 N N . LEU A 1 253 ? 94.448 9.826 23.999 1.00 27.11 232 LEU A N 1
ATOM 1667 C CA . LEU A 1 253 ? 93.366 10.683 24.385 1.00 27.33 232 LEU A CA 1
ATOM 1668 C C . LEU A 1 253 ? 92.886 11.408 23.143 1.00 27.09 232 LEU A C 1
ATOM 1669 O O . LEU A 1 253 ? 93.668 12.102 22.506 1.00 27.98 232 LEU A O 1
ATOM 1674 N N . LEU A 1 254 ? 91.626 11.210 22.791 1.00 26.47 233 LEU A N 1
ATOM 1675 C CA . LEU A 1 254 ? 91.017 11.897 21.668 1.00 26.49 233 LEU A CA 1
ATOM 1676 C C . LEU A 1 254 ? 90.289 13.129 22.141 1.00 26.39 233 LEU A C 1
ATOM 1677 O O . LEU A 1 254 ? 89.410 13.073 23.006 1.00 26.14 233 LEU A O 1
ATOM 1682 N N . VAL A 1 255 ? 90.661 14.254 21.569 1.00 27.38 234 VAL A N 1
ATOM 1683 C CA . VAL A 1 255 ? 89.965 15.494 21.841 1.00 28.47 234 VAL A CA 1
ATOM 1684 C C . VAL A 1 255 ? 89.024 15.733 20.701 1.00 27.41 234 VAL A C 1
ATOM 1685 O O . VAL A 1 255 ? 89.470 15.896 19.580 1.00 26.42 234 VAL A O 1
ATOM 1689 N N . VAL A 1 256 ? 87.729 15.734 20.999 1.00 28.10 235 VAL A N 1
ATOM 1690 C CA . VAL A 1 256 ? 86.707 15.761 19.978 1.00 28.68 235 VAL A CA 1
ATOM 1691 C C . VAL A 1 256 ? 85.875 17.037 20.046 1.00 30.37 235 VAL A C 1
ATOM 1692 O O . VAL A 1 256 ? 85.300 17.321 21.096 1.00 31.93 235 VAL A O 1
ATOM 1696 N N . LYS A 1 267 ? 94.575 23.289 25.250 1.00 66.67 246 LYS A N 1
ATOM 1697 C CA . LYS A 1 267 ? 95.015 22.141 26.046 1.00 67.82 246 LYS A CA 1
ATOM 1698 C C . LYS A 1 267 ? 96.491 22.254 26.435 1.00 69.86 246 LYS A C 1
ATOM 1699 O O . LYS A 1 267 ? 97.361 22.285 25.564 1.00 69.47 246 LYS A O 1
ATOM 1701 N N . VAL A 1 268 ? 96.759 22.322 27.742 1.00 72.30 247 VAL A N 1
ATOM 1702 C CA . VAL A 1 268 ? 98.125 22.317 28.276 1.00 73.60 247 VAL A CA 1
ATOM 1703 C C . VAL A 1 268 ? 98.539 20.878 28.633 1.00 74.85 247 VAL A C 1
ATOM 1704 O O . VAL A 1 268 ? 97.827 20.189 29.368 1.00 75.24 247 VAL A O 1
ATOM 1706 N N . ASN A 1 269 ? 99.696 20.444 28.128 1.00 74.56 248 ASN A N 1
ATOM 1707 C CA . ASN A 1 269 ? 100.145 19.059 28.255 1.00 73.35 248 ASN A CA 1
ATOM 1708 C C . ASN A 1 269 ? 101.387 18.986 29.139 1.00 73.46 248 ASN A C 1
ATOM 1709 O O . ASN A 1 269 ? 102.375 19.644 28.842 1.00 73.84 248 ASN A O 1
ATOM 1711 N N . ARG A 1 270 ? 101.335 18.183 30.206 1.00 73.00 249 ARG A N 1
ATOM 1712 C CA . ARG A 1 270 ? 102.397 18.122 31.216 1.00 72.24 249 ARG A CA 1
ATOM 1713 C C . ARG A 1 270 ? 103.516 17.107 30.908 1.00 71.46 249 ARG A C 1
ATOM 1714 O O . ARG A 1 270 ? 103.656 16.633 29.780 1.00 67.97 249 ARG A O 1
ATOM 1716 N N . LEU A 1 271 ? 104.327 16.807 31.926 1.00 72.01 250 LEU A N 1
ATOM 1717 C CA . LEU A 1 271 ? 105.290 15.696 31.879 1.00 71.21 250 LEU A CA 1
ATOM 1718 C C . LEU A 1 271 ? 104.633 14.329 32.179 1.00 67.26 250 LEU A C 1
ATOM 1719 O O . LEU A 1 271 ? 105.262 13.282 31.975 1.00 66.99 250 LEU A O 1
ATOM 1721 N N . LEU A 1 272 ? 103.371 14.346 32.637 1.00 64.63 251 LEU A N 1
ATOM 1722 C CA . LEU A 1 272 ? 102.575 13.122 32.846 1.00 61.11 251 LEU A CA 1
ATOM 1723 C C . LEU A 1 272 ? 102.150 12.462 31.515 1.00 57.09 251 LEU A C 1
ATOM 1724 O O . LEU A 1 272 ? 101.589 11.350 31.516 1.00 53.80 251 LEU A O 1
ATOM 1726 N N . LEU A 1 273 ? 102.416 13.142 30.392 1.00 54.91 252 LEU A N 1
ATOM 1727 C CA . LEU A 1 273 ? 102.146 12.579 29.055 1.00 52.64 252 LEU A CA 1
ATOM 1728 C C . LEU A 1 273 ? 102.847 11.213 28.880 1.00 51.23 252 LEU A C 1
ATOM 1729 O O . LEU A 1 273 ? 102.234 10.280 28.336 1.00 55.19 252 LEU A O 1
ATOM 1734 N N . ARG A 1 274 ? 104.096 11.080 29.362 1.00 47.50 253 ARG A N 1
ATOM 1735 C CA . ARG A 1 274 ? 104.801 9.796 29.344 1.00 41.72 253 ARG A CA 1
ATOM 1736 C C . ARG A 1 274 ? 104.714 9.226 27.918 1.00 37.93 253 ARG A C 1
ATOM 1737 O O . ARG A 1 274 ? 104.853 9.970 26.957 1.00 37.67 253 ARG A O 1
ATOM 1739 N N . ASN A 1 275 ? 104.450 7.936 27.761 1.00 34.21 254 ASN A N 1
ATOM 1740 C CA . ASN A 1 275 ? 104.271 7.385 26.436 1.00 32.16 254 ASN A CA 1
ATOM 1741 C C . ASN A 1 275 ? 102.769 7.329 26.077 1.00 31.21 254 ASN A C 1
ATOM 1742 O O . ASN A 1 275 ? 102.276 6.306 25.597 1.00 30.80 254 ASN A O 1
ATOM 1747 N N . ALA A 1 276 ? 102.080 8.457 26.279 1.00 30.53 255 ALA A N 1
ATOM 1748 C CA . ALA A 1 276 ? 100.720 8.663 25.783 1.00 29.64 255 ALA A CA 1
ATOM 1749 C C . ALA A 1 276 ? 100.695 9.622 24.588 1.00 29.35 255 ALA A C 1
ATOM 1750 O O . ALA A 1 276 ? 101.697 10.353 24.301 1.00 29.00 255 ALA A O 1
ATOM 1752 N N . SER A 1 277 ? 99.565 9.588 23.874 1.00 28.24 256 SER A N 1
ATOM 1753 C CA . SER A 1 277 ? 99.341 10.419 22.707 1.00 27.61 256 SER A CA 1
ATOM 1754 C C . SER A 1 277 ? 98.092 11.286 22.837 1.00 27.40 256 SER A C 1
ATOM 1755 O O . SER A 1 277 ? 97.060 10.826 23.302 1.00 27.43 256 SER A O 1
ATOM 1758 N N . LEU A 1 278 ? 98.194 12.529 22.391 1.00 26.92 257 LEU A N 1
ATOM 1759 C CA . LEU A 1 278 ? 97.057 13.403 22.212 1.00 26.45 257 LEU A CA 1
ATOM 1760 C C . LEU A 1 278 ? 96.703 13.380 20.748 1.00 25.93 257 LEU A C 1
ATOM 1761 O O . LEU A 1 278 ? 97.501 13.831 19.914 1.00 25.87 257 LEU A O 1
ATOM 1763 N N . ILE A 1 279 ? 95.488 12.908 20.450 1.00 25.19 258 ILE A N 1
ATOM 1764 C CA . ILE A 1 279 ? 95.046 12.631 19.081 1.00 24.91 258 ILE A CA 1
ATOM 1765 C C . ILE A 1 279 ? 93.965 13.649 18.702 1.00 24.71 258 ILE A C 1
ATOM 1766 O O . ILE A 1 279 ? 92.858 13.662 19.249 1.00 24.89 258 ILE A O 1
ATOM 1771 N N . GLY A 1 280 ? 94.319 14.544 17.790 1.00 24.91 259 GLY A N 1
ATOM 1772 C CA . GLY A 1 280 ? 93.379 15.551 17.321 1.00 24.60 259 GLY A CA 1
ATOM 1773 C C . GLY A 1 280 ? 92.353 14.862 16.456 1.00 23.85 259 GLY A C 1
ATOM 1774 O O . GLY A 1 280 ? 92.698 14.001 15.670 1.00 23.94 259 GLY A O 1
ATOM 1775 N N . VAL A 1 281 ? 91.097 15.225 16.660 1.00 23.80 260 VAL A N 1
ATOM 1776 C CA . VAL A 1 281 ? 89.974 14.702 15.919 1.00 23.09 260 VAL A CA 1
ATOM 1777 C C . VAL A 1 281 ? 89.207 15.913 15.378 1.00 23.09 260 VAL A C 1
ATOM 1778 O O . VAL A 1 281 ? 88.611 16.660 16.141 1.00 24.28 260 VAL A O 1
ATOM 1782 N N . ALA A 1 282 ? 89.219 16.096 14.065 1.00 22.30 261 ALA A N 1
ATOM 1783 C CA . ALA A 1 282 ? 88.527 17.213 13.410 1.00 22.19 261 ALA A CA 1
ATOM 1784 C C . ALA A 1 282 ? 87.857 16.618 12.182 1.00 21.69 261 ALA A C 1
ATOM 1785 O O . ALA A 1 282 ? 88.440 16.574 11.124 1.00 20.92 261 ALA A O 1
ATOM 1787 N N . TRP A 1 283 ? 86.623 16.138 12.367 1.00 21.81 262 TRP A N 1
ATOM 1788 C CA . TRP A 1 283 ? 85.928 15.320 11.366 1.00 21.47 262 TRP A CA 1
ATOM 1789 C C . TRP A 1 283 ? 85.574 16.129 10.145 1.00 21.97 262 TRP A C 1
ATOM 1790 O O . TRP A 1 283 ? 85.853 15.713 8.994 1.00 21.02 262 TRP A O 1
ATOM 1801 N N . GLY A 1 284 ? 84.937 17.284 10.391 1.00 23.46 263 GLY A N 1
ATOM 1802 C CA . GLY A 1 284 ? 84.553 18.234 9.306 1.00 24.11 263 GLY A CA 1
ATOM 1803 C C . GLY A 1 284 ? 85.735 18.530 8.404 1.00 25.75 263 GLY A C 1
ATOM 1804 O O . GLY A 1 284 ? 85.673 18.381 7.187 1.00 25.75 263 GLY A O 1
ATOM 1805 N N . GLU A 1 285 ? 86.862 18.885 9.018 1.00 27.37 264 GLU A N 1
ATOM 1806 C CA . GLU A 1 285 ? 88.047 19.219 8.266 1.00 28.21 264 GLU A CA 1
ATOM 1807 C C . GLU A 1 285 ? 88.553 18.000 7.506 1.00 26.89 264 GLU A C 1
ATOM 1808 O O . GLU A 1 285 ? 88.969 18.098 6.357 1.00 26.14 264 GLU A O 1
ATOM 1814 N N . PHE A 1 286 ? 88.524 16.843 8.139 1.00 25.14 265 PHE A N 1
ATOM 1815 C CA . PHE A 1 286 ? 88.971 15.617 7.458 1.00 24.73 265 PHE A CA 1
ATOM 1816 C C . PHE A 1 286 ? 88.117 15.292 6.244 1.00 24.48 265 PHE A C 1
ATOM 1817 O O . PHE A 1 286 ? 88.615 14.930 5.185 1.00 23.87 265 PHE A O 1
ATOM 1825 N N . LEU A 1 287 ? 86.803 15.401 6.428 1.00 25.16 266 LEU A N 1
ATOM 1826 C CA . LEU A 1 287 ? 85.854 15.092 5.402 1.00 26.34 266 LEU A CA 1
ATOM 1827 C C . LEU A 1 287 ? 86.045 15.995 4.171 1.00 27.54 266 LEU A C 1
ATOM 1828 O O . LEU A 1 287 ? 85.933 15.541 3.024 1.00 27.24 266 LEU A O 1
ATOM 1833 N N . ARG A 1 288 ? 86.402 17.253 4.413 1.00 28.22 267 ARG A N 1
ATOM 1834 C CA . ARG A 1 288 ? 86.696 18.197 3.350 1.00 29.70 267 ARG A CA 1
ATOM 1835 C C . ARG A 1 288 ? 87.748 17.674 2.364 1.00 30.44 267 ARG A C 1
ATOM 1836 O O . ARG A 1 288 ? 87.656 17.929 1.168 1.00 31.43 267 ARG A O 1
ATOM 1838 N N . THR A 1 289 ? 88.751 16.961 2.849 1.00 30.65 268 THR A N 1
ATOM 1839 C CA . THR A 1 289 ? 89.796 16.463 1.965 1.00 31.14 268 THR A CA 1
ATOM 1840 C C . THR A 1 289 ? 89.698 14.965 1.695 1.00 29.72 268 THR A C 1
ATOM 1841 O O . THR A 1 289 ? 90.496 14.433 0.965 1.00 29.64 268 THR A O 1
ATOM 1845 N N . HIS A 1 290 ? 88.712 14.289 2.277 1.00 28.90 269 HIS A N 1
ATOM 1846 C CA . HIS A 1 290 ? 88.603 12.824 2.157 1.00 28.14 269 HIS A CA 1
ATOM 1847 C C . HIS A 1 290 ? 87.159 12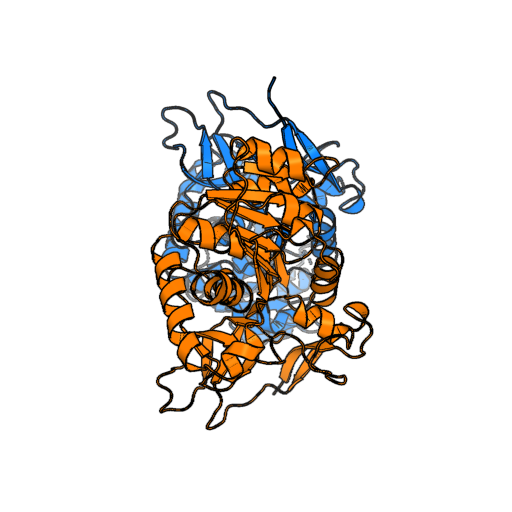.460 2.060 1.00 27.57 269 HIS A C 1
ATOM 1848 O O . HIS A 1 290 ? 86.670 11.638 2.844 1.00 26.27 269 HIS A O 1
ATOM 1855 N N . ALA A 1 291 ? 86.455 13.054 1.110 1.00 26.36 270 ALA A N 1
ATOM 1856 C CA . ALA A 1 291 ? 85.008 12.921 1.073 1.00 26.34 270 ALA A CA 1
ATOM 1857 C C . ALA A 1 291 ? 84.562 11.438 0.968 1.00 26.06 270 ALA A C 1
ATOM 1858 O O . ALA A 1 291 ? 83.552 11.068 1.550 1.00 26.83 270 ALA A O 1
ATOM 1860 N N . ASP A 1 292 ? 85.330 10.595 0.293 1.00 26.10 271 ASP A N 1
ATOM 1861 C CA . ASP A 1 292 ? 84.986 9.182 0.154 1.00 26.33 271 ASP A CA 1
ATOM 1862 C C . ASP A 1 292 ? 85.056 8.367 1.445 1.00 24.82 271 ASP A C 1
ATOM 1863 O O . ASP A 1 292 ? 84.464 7.314 1.510 1.00 24.00 271 ASP A O 1
ATOM 1868 N N . TYR A 1 293 ? 85.723 8.878 2.481 1.00 24.32 272 TYR A N 1
ATOM 1869 C CA . TYR A 1 293 ? 85.726 8.177 3.763 1.00 23.61 272 TYR A CA 1
ATOM 1870 C C . TYR A 1 293 ? 84.301 8.080 4.309 1.00 23.39 272 TYR A C 1
ATOM 1871 O O . TYR A 1 293 ? 83.958 7.118 5.018 1.00 22.77 272 TYR A O 1
ATOM 1880 N N . LEU A 1 294 ? 83.467 9.053 3.942 1.00 23.20 273 LEU A N 1
ATOM 1881 C CA . LEU A 1 294 ? 82.079 9.051 4.338 1.00 23.26 273 LEU A CA 1
ATOM 1882 C C . LEU A 1 294 ? 81.340 7.756 3.979 1.00 23.78 273 LEU A C 1
ATOM 1883 O O . LEU A 1 294 ? 80.479 7.330 4.722 1.00 23.14 273 LEU A O 1
ATOM 1888 N N . TYR A 1 295 ? 81.686 7.126 2.853 1.00 24.98 274 TYR A N 1
ATOM 1889 C CA . TYR A 1 295 ? 81.069 5.858 2.500 1.00 26.16 274 TYR A CA 1
ATOM 1890 C C . TYR A 1 295 ? 81.420 4.782 3.517 1.00 24.01 274 TYR A C 1
ATOM 1891 O O . TYR A 1 295 ? 80.577 3.940 3.835 1.00 23.02 274 TYR A O 1
ATOM 1900 N N . GLU A 1 296 ? 82.650 4.826 4.006 1.00 22.15 275 GLU A N 1
ATOM 1901 C CA . GLU A 1 296 ? 83.126 3.872 5.011 1.00 21.56 275 GLU A CA 1
ATOM 1902 C C . GLU A 1 296 ? 82.500 4.099 6.376 1.00 19.61 275 GLU A C 1
ATOM 1903 O O . GLU A 1 296 ? 82.196 3.152 7.053 1.00 19.11 275 GLU A O 1
ATOM 1909 N N . THR A 1 297 ? 82.343 5.347 6.802 1.00 18.14 276 THR A N 1
ATOM 1910 C CA . THR A 1 297 ? 81.714 5.607 8.087 1.00 17.42 276 THR A CA 1
ATOM 1911 C C . THR A 1 297 ? 80.217 5.206 8.042 1.00 16.92 276 THR A C 1
ATOM 1912 O O . THR A 1 297 ? 79.713 4.616 8.974 1.00 16.50 276 THR A O 1
ATOM 1916 N N . GLN A 1 298 ? 79.543 5.493 6.939 1.00 16.66 277 GLN A N 1
ATOM 1917 C CA . GLN A 1 298 ? 78.127 5.101 6.783 1.00 16.66 277 GLN A CA 1
ATOM 1918 C C . GLN A 1 298 ? 77.963 3.559 6.778 1.00 16.72 277 GLN A C 1
ATOM 1919 O O . GLN A 1 298 ? 77.090 3.036 7.453 1.00 16.59 277 GLN A O 1
ATOM 1925 N N . ALA A 1 299 ? 78.831 2.869 6.054 1.00 16.75 278 ALA A N 1
ATOM 1926 C CA . ALA A 1 299 ? 78.820 1.406 6.017 1.00 17.03 278 ALA A CA 1
ATOM 1927 C C . ALA A 1 299 ? 79.048 0.806 7.426 1.00 16.91 278 ALA A C 1
ATOM 1928 O O . ALA A 1 299 ? 78.338 -0.104 7.836 1.00 17.17 278 ALA A O 1
ATOM 1930 N N . GLY A 1 300 ? 80.021 1.352 8.161 1.00 16.64 279 GLY A N 1
ATOM 1931 C CA . GLY A 1 300 ? 80.314 0.928 9.529 1.00 16.51 279 GLY A CA 1
ATOM 1932 C C . GLY A 1 300 ? 79.131 1.133 10.449 1.00 16.42 279 GLY A C 1
ATOM 1933 O O . GLY A 1 300 ? 78.773 0.246 11.263 1.00 16.59 279 GLY A O 1
ATOM 1934 N N . LEU A 1 301 ? 78.478 2.273 10.306 1.00 16.22 280 LEU A N 1
ATOM 1935 C CA . LEU A 1 301 ? 77.314 2.590 11.157 1.00 16.15 280 LEU A CA 1
ATOM 1936 C C . LEU A 1 301 ? 76.090 1.743 10.790 1.00 16.63 280 LEU A C 1
ATOM 1937 O O . LEU A 1 301 ? 75.358 1.301 11.685 1.00 16.68 280 LEU A O 1
ATOM 1942 N N . GLU A 1 302 ? 75.886 1.523 9.507 1.00 17.15 281 GLU A N 1
ATOM 1943 C CA . GLU A 1 302 ? 74.816 0.643 9.036 1.00 18.06 281 GLU A CA 1
ATOM 1944 C C . GLU A 1 302 ? 74.956 -0.794 9.632 1.00 18.53 281 GLU A C 1
ATOM 1945 O O . GLU A 1 302 ? 73.972 -1.403 9.962 1.00 18.83 281 GLU A O 1
ATOM 1951 N N . LYS A 1 303 ? 76.200 -1.277 9.750 1.00 18.69 282 LYS A N 1
ATOM 1952 C CA . LYS A 1 303 ? 76.495 -2.564 10.336 1.00 19.28 282 LYS A CA 1
ATOM 1953 C C . LYS A 1 303 ? 76.206 -2.574 11.838 1.00 18.65 282 LYS A C 1
ATOM 1954 O O . LYS A 1 303 ? 75.532 -3.495 12.340 1.00 18.87 282 LYS A O 1
ATOM 1960 N N . LEU A 1 304 ? 76.668 -1.543 12.545 1.00 17.86 283 LEU A N 1
ATOM 1961 C CA . LEU A 1 304 ? 76.361 -1.400 13.977 1.00 17.56 283 LEU A CA 1
ATOM 1962 C C . LEU A 1 304 ? 74.860 -1.343 14.241 1.00 17.56 283 LEU A C 1
ATOM 1963 O O . LEU A 1 304 ? 74.403 -1.987 15.172 1.00 17.89 283 LEU A O 1
ATOM 1968 N N . VAL A 1 305 ? 74.107 -0.617 13.415 1.00 17.32 284 VAL A N 1
ATOM 1969 C CA . VAL A 1 305 ? 72.646 -0.545 13.517 1.00 17.37 284 VAL A CA 1
ATOM 1970 C C . VAL A 1 305 ? 71.982 -1.905 13.214 1.00 18.02 284 VAL A C 1
ATOM 1971 O O . VAL A 1 305 ? 71.090 -2.331 13.950 1.00 18.19 284 VAL A O 1
ATOM 1975 N N . ALA A 1 306 ? 72.458 -2.607 12.160 1.00 18.26 285 ALA A N 1
ATOM 1976 C CA . ALA A 1 306 ? 71.994 -3.966 11.879 1.00 18.89 285 ALA A CA 1
ATOM 1977 C C . ALA A 1 306 ? 72.200 -4.871 13.079 1.00 19.27 285 ALA A C 1
ATOM 1978 O O . ALA A 1 306 ? 71.350 -5.692 13.369 1.00 19.91 285 ALA A O 1
ATOM 1980 N N . GLU A 1 307 ? 73.311 -4.700 13.787 1.00 19.19 286 GLU A N 1
ATOM 1981 C CA . GLU A 1 307 ? 73.646 -5.535 14.912 1.00 19.65 286 GLU A CA 1
ATOM 1982 C C . GLU A 1 307 ? 72.904 -5.146 16.194 1.00 19.58 286 GLU A C 1
ATOM 1983 O O . GLU A 1 307 ? 72.915 -5.906 17.182 1.00 20.20 286 GLU A O 1
ATOM 1989 N N . GLY A 1 308 ? 72.212 -4.013 16.153 1.00 19.10 287 GLY A N 1
ATOM 1990 C CA . GLY A 1 308 ? 71.244 -3.637 17.205 1.00 19.08 287 GLY A CA 1
ATOM 1991 C C . GLY A 1 308 ? 71.402 -2.233 17.767 1.00 18.41 287 GLY A C 1
ATOM 1992 O O . GLY A 1 308 ? 70.619 -1.830 18.615 1.00 18.72 287 GLY A O 1
ATOM 1993 N N . MET A 1 309 ? 72.405 -1.480 17.328 1.00 17.65 288 MET A N 1
ATOM 1994 C CA . MET A 1 309 ? 72.598 -0.153 17.910 1.00 17.06 288 MET A CA 1
ATOM 1995 C C . MET A 1 309 ? 71.415 0.771 17.590 1.00 16.79 288 MET A C 1
ATOM 1996 O O . MET A 1 309 ? 71.021 0.922 16.441 1.00 16.72 288 MET A O 1
ATOM 2001 N N . ARG A 1 310 ? 70.886 1.417 18.606 1.00 16.64 289 ARG A N 1
ATOM 2002 C CA . ARG A 1 310 ? 69.819 2.372 18.424 1.00 16.59 289 ARG A CA 1
ATOM 2003 C C . ARG A 1 310 ? 70.195 3.670 19.155 1.00 16.25 289 ARG A C 1
ATOM 2004 O O . ARG A 1 310 ? 70.235 3.698 20.395 1.00 16.64 289 ARG A O 1
ATOM 2012 N N . PRO A 1 311 ? 70.527 4.709 18.424 1.00 15.83 290 PRO A N 1
ATOM 2013 C CA . PRO A 1 311 ? 70.798 5.999 19.059 1.00 15.62 290 PRO A CA 1
ATOM 2014 C C . PRO A 1 311 ? 69.664 6.476 19.944 1.00 15.85 290 PRO A C 1
ATOM 2015 O O . PRO A 1 311 ? 68.518 6.597 19.468 1.00 16.10 290 PRO A O 1
ATOM 2019 N N . PRO A 1 312 ? 69.947 6.731 21.234 1.00 15.94 291 PRO A N 1
ATOM 2020 C CA . PRO A 1 312 ? 68.894 7.274 22.130 1.00 16.19 291 PRO A CA 1
ATOM 2021 C C . PRO A 1 312 ? 68.468 8.690 21.768 1.00 16.09 291 PRO A C 1
ATOM 2022 O O . PRO A 1 312 ? 69.310 9.558 21.577 1.00 16.00 291 PRO A O 1
ATOM 2026 N N . VAL A 1 313 ? 67.171 8.891 21.644 1.00 16.35 292 VAL A N 1
ATOM 2027 C CA . VAL A 1 313 ? 66.598 10.183 21.418 1.00 16.46 292 VAL A CA 1
ATOM 2028 C C . VAL A 1 313 ? 65.706 10.542 22.605 1.00 16.98 292 VAL A C 1
ATOM 2029 O O . VAL A 1 313 ? 64.694 9.884 22.842 1.00 17.70 292 VAL A O 1
ATOM 2033 N N . SER A 1 314 ? 66.112 11.565 23.361 1.00 16.99 293 SER A N 1
ATOM 2034 C CA . SER A 1 314 ? 65.497 11.810 24.672 1.00 17.40 293 SER A CA 1
ATOM 2035 C C . SER A 1 314 ? 64.310 12.790 24.562 1.00 17.54 293 SER A C 1
ATOM 2036 O O . SER A 1 314 ? 63.410 12.773 25.411 1.00 18.09 293 SER A O 1
ATOM 2039 N N . ALA A 1 315 ? 64.290 13.601 23.504 1.00 17.15 294 ALA A N 1
ATOM 2040 C CA . ALA A 1 315 ? 63.267 14.581 23.292 1.00 17.27 294 ALA A CA 1
ATOM 2041 C C . ALA A 1 315 ? 63.017 14.818 21.790 1.00 16.99 294 ALA A C 1
ATOM 2042 O O . ALA A 1 315 ? 63.970 14.919 21.000 1.00 16.49 294 ALA A O 1
ATOM 2044 N N . ARG A 1 316 ? 61.729 14.952 21.436 1.00 17.18 295 ARG A N 1
ATOM 2045 C CA . ARG A 1 316 ? 61.317 15.341 20.115 1.00 17.07 295 ARG A CA 1
ATOM 2046 C C . ARG A 1 316 ? 60.352 16.506 20.290 1.00 17.35 295 ARG A C 1
ATOM 2047 O O . ARG A 1 316 ? 59.239 16.341 20.761 1.00 17.76 295 ARG A O 1
ATOM 2055 N N . ILE A 1 317 ? 60.804 17.684 19.897 1.00 17.24 296 ILE A N 1
ATOM 2056 C CA . ILE A 1 317 ? 60.147 18.950 20.244 1.00 17.49 296 ILE A CA 1
ATOM 2057 C C . ILE A 1 317 ? 59.571 19.511 18.960 1.00 17.45 296 ILE A C 1
ATOM 2058 O O . ILE A 1 317 ? 60.236 19.454 17.931 1.00 17.12 296 ILE A O 1
ATOM 2063 N N . PRO A 1 318 ? 58.309 19.973 18.968 1.00 17.81 297 PRO A N 1
ATOM 2064 C CA . PRO A 1 318 ? 57.840 20.609 17.738 1.00 17.86 297 PRO A CA 1
ATOM 2065 C C . PRO A 1 318 ? 58.773 21.752 17.295 1.00 17.71 297 PRO A C 1
ATOM 2066 O O . PRO A 1 318 ? 59.223 22.548 18.111 1.00 17.63 297 PRO A O 1
ATOM 2070 N N . LEU A 1 319 ? 58.977 21.868 15.988 1.00 17.74 298 LEU A N 1
ATOM 2071 C CA . LEU A 1 319 ? 59.734 22.959 15.383 1.00 17.84 298 LEU A CA 1
ATOM 2072 C C . LEU A 1 319 ? 59.281 24.329 15.868 1.00 18.44 298 LEU A C 1
ATOM 2073 O O . LEU A 1 319 ? 60.088 25.190 16.107 1.00 18.18 298 LEU A O 1
ATOM 2078 N N . SER A 1 320 ? 57.972 24.489 16.045 1.00 19.33 299 SER A N 1
ATOM 2079 C CA . SER A 1 320 ? 57.402 25.720 16.568 1.00 20.31 299 SER A CA 1
ATOM 2080 C C . SER A 1 320 ? 57.935 26.100 17.935 1.00 20.81 299 SER A C 1
ATOM 2081 O O . SER A 1 320 ? 57.982 27.281 18.269 1.00 21.48 299 SER A O 1
ATOM 2084 N N . GLU A 1 321 ? 58.381 25.117 18.713 1.00 21.17 300 GLU A N 1
ATOM 2085 C CA . GLU A 1 321 ? 58.943 25.372 20.009 1.00 22.07 300 GLU A CA 1
ATOM 2086 C C . GLU A 1 321 ? 60.482 25.303 20.042 1.00 21.23 300 GLU A C 1
ATOM 2087 O O . GLU A 1 321 ? 61.072 24.975 21.075 1.00 20.58 300 GLU A O 1
ATOM 2093 N N . GLY A 1 322 ? 61.095 25.523 18.895 1.00 20.92 301 GLY A N 1
ATOM 2094 C CA . GLY A 1 322 ? 62.560 25.476 18.770 1.00 20.80 301 GLY A CA 1
ATOM 2095 C C . GLY A 1 322 ? 63.313 26.399 19.726 1.00 21.17 301 GLY A C 1
ATOM 2096 O O . GLY A 1 322 ? 64.402 26.055 20.200 1.00 20.81 301 GLY A O 1
ATOM 2097 N N . ARG A 1 323 ? 62.777 27.576 20.008 1.00 21.71 302 ARG A N 1
ATOM 2098 C CA . ARG A 1 323 ? 63.456 28.438 20.977 1.00 22.77 302 ARG A CA 1
ATOM 2099 C C . ARG A 1 323 ? 63.594 27.757 22.328 1.00 22.42 302 ARG A C 1
ATOM 2100 O O . ARG A 1 323 ? 64.715 27.642 22.865 1.00 21.78 302 ARG A O 1
ATOM 2108 N N . GLN A 1 324 ? 62.488 27.293 22.874 1.00 22.36 303 GLN A N 1
ATOM 2109 C CA . GLN A 1 324 ? 62.560 26.565 24.149 1.00 22.86 303 GLN A CA 1
ATOM 2110 C C . GLN A 1 324 ? 63.439 25.295 24.067 1.00 21.75 303 GLN A C 1
ATOM 2111 O O . GLN A 1 324 ? 64.120 24.960 25.018 1.00 21.52 303 GLN A O 1
ATOM 2117 N N . ALA A 1 325 ? 63.394 24.587 22.926 1.00 20.89 304 ALA A N 1
ATOM 2118 C CA . ALA A 1 325 ? 64.192 23.388 22.737 1.00 20.07 304 ALA A CA 1
ATOM 2119 C C . ALA A 1 325 ? 65.675 23.768 22.897 1.00 19.80 304 ALA A C 1
ATOM 2120 O O . ALA A 1 325 ? 66.454 23.107 23.634 1.00 19.39 304 ALA A O 1
ATOM 2122 N N . LEU A 1 326 ? 66.071 24.827 22.200 1.00 19.66 305 LEU A N 1
ATOM 2123 C CA . LEU A 1 326 ? 67.469 25.242 22.217 1.00 19.92 305 LEU A CA 1
ATOM 2124 C C . LEU A 1 326 ? 67.898 25.772 23.599 1.00 20.72 305 LEU A C 1
ATOM 2125 O O . LEU A 1 326 ? 69.034 25.594 24.020 1.00 20.78 305 LEU A O 1
ATOM 2130 N N . GLN A 1 327 ? 66.998 26.439 24.288 1.00 21.92 306 GLN A N 1
ATOM 2131 C CA . GLN A 1 327 ? 67.280 26.911 25.661 1.00 23.14 306 GLN A CA 1
ATOM 2132 C C . GLN A 1 327 ? 67.515 25.716 26.601 1.00 23.22 306 GLN A C 1
ATOM 2133 O O . GLN A 1 327 ? 68.453 25.710 27.391 1.00 23.25 306 GLN A O 1
ATOM 2139 N N . ASP A 1 328 ? 66.671 24.698 26.491 1.00 23.17 307 ASP A N 1
ATOM 2140 C CA . ASP A 1 328 ? 66.863 23.480 27.301 1.00 23.69 307 ASP A CA 1
ATOM 2141 C C . ASP A 1 328 ? 68.204 22.833 27.010 1.00 22.91 307 ASP A C 1
ATOM 2142 O O . ASP A 1 328 ? 68.927 22.425 27.922 1.00 22.73 307 ASP A O 1
ATOM 2147 N N . PHE A 1 329 ? 68.555 22.788 25.740 1.00 22.31 308 PHE A N 1
ATOM 2148 C CA . PHE A 1 329 ? 69.844 22.259 25.335 1.00 22.39 308 PHE A CA 1
ATOM 2149 C C . PHE A 1 329 ? 71.006 23.043 25.967 1.00 23.06 308 PHE A C 1
ATOM 2150 O O . PHE A 1 329 ? 71.948 22.464 26.490 1.00 23.37 308 PHE A O 1
ATOM 2158 N N . ALA A 1 330 ? 70.930 24.357 25.879 1.00 24.37 309 ALA A N 1
ATOM 2159 C CA . ALA A 1 330 ? 71.922 25.265 26.479 1.00 25.78 309 ALA A CA 1
ATOM 2160 C C . ALA A 1 330 ? 71.980 25.154 28.020 1.00 26.55 309 ALA A C 1
ATOM 2161 O O . ALA A 1 330 ? 73.050 25.225 28.592 1.00 26.64 309 ALA A O 1
ATOM 2163 N N . ASP A 1 331 ? 70.831 24.951 28.652 1.00 27.08 310 ASP A N 1
ATOM 2164 C CA . ASP A 1 331 ? 70.750 24.795 30.097 1.00 27.88 310 ASP A CA 1
ATOM 2165 C C . ASP A 1 331 ? 71.230 23.419 30.559 1.00 28.02 310 ASP A C 1
ATOM 2166 O O . ASP A 1 331 ? 71.199 23.144 31.748 1.00 28.99 310 ASP A O 1
ATOM 2171 N N . GLY A 1 332 ? 71.671 22.547 29.643 1.00 27.51 311 GLY A N 1
ATOM 2172 C CA . GLY A 1 332 ? 72.233 21.249 30.030 1.00 26.95 311 GLY A CA 1
ATOM 2173 C C . GLY A 1 332 ? 71.209 20.187 30.389 1.00 26.83 311 GLY A C 1
ATOM 2174 O O . GLY A 1 332 ? 71.509 19.250 31.128 1.00 26.05 311 GLY A O 1
ATOM 2175 N N . LYS A 1 333 ? 69.995 20.309 29.873 1.00 26.11 312 LYS A N 1
ATOM 2176 C CA . LYS A 1 333 ? 68.951 19.330 30.160 1.00 26.01 312 LYS A CA 1
ATOM 2177 C C . LYS A 1 333 ? 68.909 18.088 29.233 1.00 24.66 312 LYS A C 1
ATOM 2178 O O . LYS A 1 333 ? 68.170 17.173 29.510 1.00 24.58 312 LYS A O 1
ATOM 2184 N N . VAL A 1 334 ? 69.714 18.048 28.167 1.00 23.52 313 VAL A N 1
ATOM 2185 C CA . VAL A 1 334 ? 69.587 17.008 27.139 1.00 22.82 313 VAL A CA 1
ATOM 2186 C C . VAL A 1 334 ? 70.566 15.862 27.332 1.00 22.33 313 VAL A C 1
ATOM 2187 O O . VAL A 1 334 ? 71.780 16.061 27.341 1.00 22.44 313 VAL A O 1
ATOM 2191 N N . TYR A 1 335 ? 70.011 14.656 27.459 1.00 22.26 314 TYR A N 1
ATOM 2192 C CA . TYR A 1 335 ? 70.778 13.428 27.441 1.00 21.95 314 TYR A CA 1
ATOM 2193 C C . TYR A 1 335 ? 70.634 12.820 26.050 1.00 20.39 314 TYR A C 1
ATOM 2194 O O . TYR A 1 335 ? 69.562 12.780 25.488 1.00 20.12 314 TYR A O 1
ATOM 2203 N N . GLY A 1 336 ? 71.716 12.329 25.498 1.00 19.33 315 GLY A N 1
ATOM 2204 C CA . GLY A 1 336 ? 71.670 11.702 24.176 1.00 18.56 315 GLY A CA 1
ATOM 2205 C C . GLY A 1 336 ? 71.357 12.802 23.155 1.00 17.85 315 GLY A C 1
ATOM 2206 O O . GLY A 1 336 ? 72.012 13.858 23.145 1.00 18.08 315 GLY A O 1
ATOM 2207 N N . LYS A 1 337 ? 70.349 12.573 22.321 1.00 17.10 316 LYS A N 1
ATOM 2208 C CA . LYS A 1 337 ? 70.025 13.491 21.260 1.00 16.41 316 LYS A CA 1
ATOM 2209 C C . LYS A 1 337 ? 68.614 14.090 21.439 1.00 16.35 316 LYS A C 1
ATOM 2210 O O . LYS A 1 337 ? 67.664 13.395 21.757 1.00 16.42 316 LYS A O 1
ATOM 2216 N N . MET A 1 338 ? 68.496 15.372 21.133 1.00 16.15 317 MET A N 1
ATOM 2217 C CA . MET A 1 338 ? 67.225 16.049 20.982 1.00 16.22 317 MET A CA 1
ATOM 2218 C C . MET A 1 338 ? 66.993 16.329 19.489 1.00 15.83 317 MET A C 1
ATOM 2219 O O . MET A 1 338 ? 67.919 16.751 18.792 1.00 15.50 317 MET A O 1
ATOM 2224 N N . VAL A 1 339 ? 65.735 16.216 19.060 1.00 15.76 318 VAL A N 1
ATOM 2225 C CA . VAL A 1 339 ? 65.374 16.601 17.719 1.00 15.63 318 VAL A CA 1
ATOM 2226 C C . VAL A 1 339 ? 64.157 17.506 17.737 1.00 15.89 318 VAL A C 1
ATOM 2227 O O . VAL A 1 339 ? 63.380 17.528 18.709 1.00 16.08 318 VAL A O 1
ATOM 2231 N N . LEU A 1 340 ? 64.022 18.256 16.655 1.00 15.91 319 LEU A N 1
ATOM 2232 C CA . LEU A 1 340 ? 62.880 19.060 16.373 1.00 16.25 319 LEU A CA 1
ATOM 2233 C C . LEU A 1 340 ? 62.067 18.397 15.295 1.00 16.65 319 LEU A C 1
ATOM 2234 O O . LEU A 1 340 ? 62.614 17.875 14.304 1.00 16.58 319 LEU A O 1
ATOM 2239 N N . VAL A 1 341 ? 60.760 18.432 15.451 1.00 17.37 320 VAL A N 1
ATOM 2240 C CA . VAL A 1 341 ? 59.837 17.772 14.518 1.00 18.02 320 VAL A CA 1
ATOM 2241 C C . VAL A 1 341 ? 58.910 18.805 13.876 1.00 18.79 320 VAL A C 1
ATOM 2242 O O . VAL A 1 341 ? 58.116 19.411 14.592 1.00 19.23 320 VAL A O 1
ATOM 2246 N N . PRO A 1 342 ? 59.023 19.017 12.548 1.00 19.27 321 PRO A N 1
ATOM 2247 C CA . PRO A 1 342 ? 58.285 20.045 11.877 1.00 20.10 321 PRO A CA 1
ATOM 2248 C C . PRO A 1 342 ? 56.789 19.757 11.835 1.00 21.32 321 PRO A C 1
ATOM 2249 O O . PRO A 1 342 ? 56.011 20.686 12.053 1.00 22.52 321 PRO A O 1
ATOM 2254 N N . GLY B 1 20 ? 64.862 0.326 44.722 1.00 55.11 -1 GLY B N 1
ATOM 2255 C CA . GLY B 1 20 ? 63.720 0.654 45.640 1.00 53.36 -1 GLY B CA 1
ATOM 2256 C C . GLY B 1 20 ? 62.849 1.818 45.168 1.00 51.27 -1 GLY B C 1
ATOM 2257 O O . GLY B 1 20 ? 61.632 1.894 45.458 1.00 53.27 -1 GLY B O 1
ATOM 2258 N N . SER B 1 21 ? 63.479 2.760 44.477 1.00 48.23 0 SER B N 1
ATOM 2259 C CA . SER B 1 21 ? 62.777 3.960 44.000 1.00 45.50 0 SER B CA 1
ATOM 2260 C C . SER B 1 21 ? 62.930 4.154 42.504 1.00 41.20 0 SER B C 1
ATOM 2261 O O . SER B 1 21 ? 63.776 3.558 41.858 1.00 39.63 0 SER B O 1
ATOM 2264 N N . MET B 1 22 ? 62.076 5.008 41.968 1.00 41.23 1 MET B N 1
ATOM 2265 C CA . MET B 1 22 ? 62.090 5.334 40.556 1.00 39.90 1 MET B CA 1
ATOM 2266 C C . MET B 1 22 ? 61.739 6.808 40.425 1.00 38.31 1 MET B C 1
ATOM 2267 O O . MET B 1 22 ? 61.244 7.418 41.372 1.00 39.66 1 MET B O 1
ATOM 2272 N N . LYS B 1 23 ? 62.000 7.382 39.260 1.00 36.35 2 LYS B N 1
ATOM 2273 C CA . LYS B 1 23 ? 61.562 8.748 38.977 1.00 34.88 2 LYS B CA 1
ATOM 2274 C C . LYS B 1 23 ? 60.108 8.777 38.570 1.00 33.60 2 LYS B C 1
ATOM 2275 O O . LYS B 1 23 ? 59.621 7.859 37.917 1.00 35.16 2 LYS B O 1
ATOM 2281 N N . ALA B 1 24 ? 59.424 9.857 38.932 1.00 32.47 3 ALA B N 1
ATOM 2282 C CA . ALA B 1 24 ? 58.036 10.088 38.547 1.00 31.25 3 ALA B CA 1
ATOM 2283 C C . ALA B 1 24 ? 57.738 11.581 38.653 1.00 31.10 3 ALA B C 1
ATOM 2284 O O . ALA B 1 24 ? 58.449 12.299 39.320 1.00 30.88 3 ALA B O 1
ATOM 2286 N N . ILE B 1 25 ? 56.742 12.043 37.897 1.00 32.14 4 ILE B N 1
ATOM 2287 C CA . ILE B 1 25 ? 56.150 13.367 38.046 1.00 31.08 4 ILE B CA 1
ATOM 2288 C C . ILE B 1 25 ? 54.979 13.175 39.002 1.00 33.09 4 ILE B C 1
ATOM 2289 O O . ILE B 1 25 ? 54.106 12.322 38.782 1.00 32.33 4 ILE B O 1
ATOM 2294 N N . GLN B 1 26 ? 54.968 13.989 40.058 1.00 33.49 5 GLN B N 1
ATOM 2295 C CA . GLN B 1 26 ? 54.002 13.904 41.115 1.00 36.18 5 GLN B CA 1
ATOM 2296 C C . GLN B 1 26 ? 53.336 15.273 41.293 1.00 37.67 5 GLN B C 1
ATOM 2297 O O . GLN B 1 26 ? 54.018 16.295 41.459 1.00 37.37 5 GLN B O 1
ATOM 2303 N N . ALA B 1 27 ? 52.007 15.271 41.240 1.00 38.81 6 ALA B N 1
ATOM 2304 C CA . ALA B 1 27 ? 51.204 16.414 41.607 1.00 41.56 6 ALA B CA 1
ATOM 2305 C C . ALA B 1 27 ? 51.298 16.589 43.128 1.00 43.96 6 ALA B C 1
ATOM 2306 O O . ALA B 1 27 ? 50.891 15.706 43.891 1.00 44.28 6 ALA B O 1
ATOM 2308 N N . GLN B 1 28 ? 51.845 17.724 43.549 1.00 49.23 7 GLN B N 1
ATOM 2309 C CA . GLN B 1 28 ? 52.012 18.047 44.984 1.00 54.37 7 GLN B CA 1
ATOM 2310 C C . GLN B 1 28 ? 50.986 19.053 45.494 1.00 55.33 7 GLN B C 1
ATOM 2311 O O . GLN B 1 28 ? 51.035 19.460 46.650 1.00 58.58 7 GLN B O 1
ATOM 2317 N N . SER B 1 29 ? 50.092 19.475 44.613 1.00 56.80 8 SER B N 1
ATOM 2318 C CA . SER B 1 29 ? 48.964 20.331 44.973 1.00 57.61 8 SER B CA 1
ATOM 2319 C C . SER B 1 29 ? 47.937 20.166 43.850 1.00 58.29 8 SER B C 1
ATOM 2320 O O . SER B 1 29 ? 48.211 19.478 42.856 1.00 60.12 8 SER B O 1
ATOM 2323 N N . LEU B 1 30 ? 46.764 20.775 43.991 1.00 57.34 9 LEU B N 1
ATOM 2324 C CA . LEU B 1 30 ? 45.776 20.756 42.910 1.00 55.41 9 LEU B CA 1
ATOM 2325 C C . LEU B 1 30 ? 45.786 22.086 42.151 1.00 54.58 9 LEU B C 1
ATOM 2326 O O . LEU B 1 30 ? 44.758 22.571 41.717 1.00 54.89 9 LEU B O 1
ATOM 2331 N N . SER B 1 31 ? 46.975 22.649 41.963 1.00 55.90 10 SER B N 1
ATOM 2332 C CA . SER B 1 31 ? 47.139 23.941 41.295 1.00 56.70 10 SER B CA 1
ATOM 2333 C C . SER B 1 31 ? 47.338 23.807 39.774 1.00 54.32 10 SER B C 1
ATOM 2334 O O . SER B 1 31 ? 47.715 24.771 39.102 1.00 52.41 10 SER B O 1
ATOM 2337 N N . GLY B 1 32 ? 47.108 22.621 39.225 1.00 53.08 11 GLY B N 1
ATOM 2338 C CA . GLY B 1 32 ? 47.388 22.399 37.801 1.00 50.36 11 GLY B CA 1
ATOM 2339 C C . GLY B 1 32 ? 48.865 22.065 37.571 1.00 48.09 11 GLY B C 1
ATOM 2340 O O . GLY B 1 32 ? 49.556 21.611 38.504 1.00 46.48 11 GLY B O 1
ATOM 2341 N N . PRO B 1 33 ? 49.354 22.260 36.332 1.00 45.87 12 PRO B N 1
ATOM 2342 C CA . PRO B 1 33 ? 50.742 21.910 35.954 1.00 45.45 12 PRO B CA 1
ATOM 2343 C C . PRO B 1 33 ? 51.837 22.472 36.863 1.00 43.90 12 PRO B C 1
ATOM 2344 O O . PRO B 1 33 ? 52.841 21.798 37.097 1.00 41.08 12 PRO B O 1
ATOM 2348 N N . GLU B 1 34 ? 51.614 23.683 37.382 1.00 44.00 13 GLU B N 1
ATOM 2349 C CA . GLU B 1 34 ? 52.534 24.345 38.324 1.00 43.54 13 GLU B CA 1
ATOM 2350 C C . GLU B 1 34 ? 52.879 23.426 39.504 1.00 41.87 13 GLU B C 1
ATOM 2351 O O . GLU B 1 34 ? 54.012 23.458 40.016 1.00 41.45 13 GLU B O 1
ATOM 2353 N N . GLY B 1 35 ? 51.910 22.618 39.932 1.00 39.78 14 GLY B N 1
ATOM 2354 C CA . GLY B 1 35 ? 52.115 21.760 41.086 1.00 39.84 14 GLY B CA 1
ATOM 2355 C C . GLY B 1 35 ? 52.856 20.458 40.815 1.00 38.70 14 GLY B C 1
ATOM 2356 O O . GLY B 1 35 ? 52.993 19.615 41.714 1.00 39.11 14 GLY B O 1
ATOM 2357 N N . LEU B 1 36 ? 53.317 20.259 39.583 1.00 38.02 15 LEU B N 1
ATOM 2358 C CA . LEU B 1 36 ? 53.924 18.979 39.215 1.00 36.57 15 LEU B CA 1
ATOM 2359 C C . LEU B 1 36 ? 55.420 19.037 39.501 1.00 36.15 15 LEU B C 1
ATOM 2360 O O . LEU B 1 36 ? 56.075 20.017 39.136 1.00 36.01 15 LEU B O 1
ATOM 2365 N N . VAL B 1 37 ? 55.950 18.002 40.144 1.00 36.65 16 VAL B N 1
ATOM 2366 C CA . VAL B 1 37 ? 57.380 17.911 40.458 1.00 37.09 16 VAL B CA 1
ATOM 2367 C C . VAL B 1 37 ? 57.949 16.564 40.063 1.00 36.92 16 VAL B C 1
ATOM 2368 O O . VAL B 1 37 ? 57.336 15.524 40.298 1.00 36.11 16 VAL B O 1
ATOM 2372 N N . TYR B 1 38 ? 59.140 16.598 39.465 1.00 36.84 17 TYR B N 1
ATOM 2373 C CA . TYR B 1 38 ? 59.887 15.402 39.085 1.00 35.54 17 TYR B CA 1
ATOM 2374 C C . TYR B 1 38 ? 60.660 14.966 40.316 1.00 36.36 17 TYR B C 1
ATOM 2375 O O . TYR B 1 38 ? 61.503 15.700 40.779 1.00 35.29 17 TYR B O 1
ATOM 2384 N N . THR B 1 39 ? 60.398 13.761 40.815 1.00 37.49 18 THR B N 1
ATOM 2385 C CA . THR B 1 39 ? 60.897 13.359 42.120 1.00 39.01 18 THR B CA 1
ATOM 2386 C C . THR B 1 39 ? 61.044 11.853 42.218 1.00 40.29 18 THR B C 1
ATOM 2387 O O . THR B 1 39 ? 60.729 11.133 41.273 1.00 40.42 18 THR B O 1
ATOM 2391 N N . ASP B 1 40 ? 61.480 11.368 43.375 1.00 41.16 19 ASP B N 1
ATOM 2392 C CA . ASP B 1 40 ? 61.585 9.931 43.597 1.00 42.90 19 ASP B CA 1
ATOM 2393 C C . ASP B 1 40 ? 60.346 9.411 44.278 1.00 42.43 19 ASP B C 1
ATOM 2394 O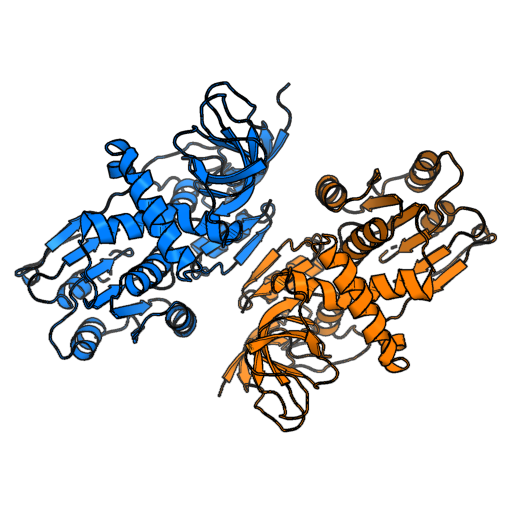 O . ASP B 1 40 ? 59.772 10.098 45.104 1.00 42.97 19 ASP B O 1
ATOM 2399 N N . VAL B 1 41 ? 59.910 8.221 43.876 1.00 40.99 20 VAL B N 1
ATOM 2400 C CA . VAL B 1 41 ? 58.739 7.577 44.461 1.00 40.72 20 VAL B CA 1
ATOM 2401 C C . VAL B 1 41 ? 59.065 6.099 44.588 1.00 40.85 20 VAL B C 1
ATOM 2402 O O . VAL B 1 41 ? 60.034 5.614 43.997 1.00 39.30 20 VAL B O 1
ATOM 2406 N N . GLU B 1 42 ? 58.274 5.393 45.387 1.00 43.26 21 GLU B N 1
ATOM 2407 C CA . GLU B 1 42 ? 58.417 3.942 45.548 1.00 44.45 21 GLU B CA 1
ATOM 2408 C C . GLU B 1 42 ? 58.161 3.238 44.222 1.00 43.76 21 GLU B C 1
ATOM 2409 O O . GLU B 1 42 ? 57.201 3.551 43.518 1.00 42.91 21 GLU B O 1
ATOM 2411 N N . THR B 1 43 ? 59.028 2.288 43.886 1.00 46.77 22 THR B N 1
ATOM 2412 C CA . THR B 1 43 ? 58.810 1.434 42.717 1.00 49.89 22 THR B CA 1
ATOM 2413 C C . THR B 1 43 ? 57.646 0.504 43.051 1.00 50.89 22 THR B C 1
ATOM 2414 O O . THR B 1 43 ? 57.599 0.003 44.158 1.00 54.41 22 THR B O 1
ATOM 2418 N N . PRO B 1 44 ? 56.690 0.313 42.118 1.00 53.79 23 PRO B N 1
ATOM 2419 C CA . PRO B 1 44 ? 55.429 -0.437 42.325 1.00 55.16 23 PRO B CA 1
ATOM 2420 C C . PRO B 1 44 ? 55.534 -1.786 43.023 1.00 58.39 23 PRO B C 1
ATOM 2421 O O . PRO B 1 44 ? 54.774 -2.062 43.961 1.00 62.60 23 PRO B O 1
ATOM 2425 N N . GLY B 1 45 ? 56.439 -2.637 42.557 1.00 58.06 24 GLY B N 1
ATOM 2426 C CA . GLY B 1 45 ? 56.584 -3.960 43.168 1.00 57.51 24 GLY B CA 1
ATOM 2427 C C . GLY B 1 45 ? 55.684 -5.008 42.538 1.00 56.25 24 GLY B C 1
ATOM 2428 O O . GLY B 1 45 ? 54.483 -4.786 42.351 1.00 52.86 24 GLY B O 1
ATOM 2429 N N . ALA B 1 46 ? 56.286 -6.148 42.195 1.00 55.82 25 ALA B N 1
ATOM 2430 C CA . ALA B 1 46 ? 55.570 -7.280 41.617 1.00 57.24 25 ALA B CA 1
ATOM 2431 C C . ALA B 1 46 ? 54.532 -7.830 42.591 1.00 57.62 25 ALA B C 1
ATOM 2432 O O . ALA B 1 46 ? 54.645 -7.673 43.807 1.00 57.09 25 ALA B O 1
ATOM 2434 N N . GLY B 1 47 ? 53.525 -8.493 42.047 1.00 57.86 26 GLY B N 1
ATOM 2435 C CA . GLY B 1 47 ? 52.422 -8.975 42.855 1.00 58.24 26 GLY B CA 1
ATOM 2436 C C . GLY B 1 47 ? 51.634 -9.990 42.071 1.00 59.60 26 GLY B C 1
ATOM 2437 O O . GLY B 1 47 ? 51.726 -10.019 40.855 1.00 58.94 26 GLY B O 1
ATOM 2438 N N . PRO B 1 48 ? 50.839 -10.822 42.768 1.00 61.84 27 PRO B N 1
ATOM 2439 C CA . PRO B 1 48 ? 50.156 -11.914 42.087 1.00 61.92 27 PRO B CA 1
ATOM 2440 C C . PRO B 1 48 ? 49.030 -11.485 41.147 1.00 58.46 27 PRO B C 1
ATOM 2441 O O . PRO B 1 48 ? 48.654 -12.267 40.285 1.00 59.68 27 PRO B O 1
ATOM 2445 N N . ASN B 1 49 ? 48.501 -10.272 41.295 1.00 56.35 28 ASN B N 1
ATOM 2446 C CA . ASN B 1 49 ? 47.518 -9.776 40.342 1.00 55.45 28 ASN B CA 1
ATOM 2447 C C . ASN B 1 49 ? 47.930 -8.422 39.734 1.00 54.38 28 ASN B C 1
ATOM 2448 O O . ASN B 1 49 ? 47.069 -7.592 39.453 1.00 53.25 28 ASN B O 1
ATOM 2450 N N . VAL B 1 50 ? 49.231 -8.190 39.523 1.00 51.77 29 VAL B N 1
ATOM 2451 C CA . VAL B 1 50 ? 49.660 -6.981 38.812 1.00 49.52 29 VAL B CA 1
ATOM 2452 C C . VAL B 1 50 ? 50.668 -7.270 37.710 1.00 46.66 29 VAL B C 1
ATOM 2453 O O . VAL B 1 50 ? 51.462 -8.218 37.798 1.00 43.19 29 VAL B O 1
ATOM 2457 N N . VAL B 1 51 ? 50.618 -6.417 36.685 1.00 42.95 30 VAL B N 1
ATOM 2458 C CA . VAL B 1 51 ? 51.579 -6.428 35.607 1.00 40.68 30 VAL B CA 1
ATOM 2459 C C . VAL B 1 51 ? 52.357 -5.141 35.805 1.00 39.71 30 VAL B C 1
ATOM 2460 O O . VAL B 1 51 ? 51.753 -4.069 35.841 1.00 38.10 30 VAL B O 1
ATOM 2464 N N . VAL B 1 52 ? 53.672 -5.253 35.994 1.00 38.64 31 VAL B N 1
ATOM 2465 C CA . VAL B 1 52 ? 54.523 -4.087 36.069 1.00 37.65 31 VAL B CA 1
ATOM 2466 C C . VAL B 1 52 ? 55.096 -3.894 34.670 1.00 35.76 31 VAL B C 1
ATOM 2467 O O . VAL B 1 52 ? 55.646 -4.830 34.100 1.00 35.69 31 VAL B O 1
ATOM 2471 N N . VAL B 1 53 ? 54.923 -2.677 34.149 1.00 33.32 32 VAL B N 1
ATOM 2472 C CA . VAL B 1 53 ? 55.378 -2.241 32.835 1.00 32.23 32 VAL B CA 1
ATOM 2473 C C . VAL B 1 53 ? 56.470 -1.187 33.013 1.00 32.08 32 VAL B C 1
ATOM 2474 O O . VAL B 1 53 ? 56.303 -0.238 33.802 1.00 31.91 32 VAL B O 1
ATOM 2478 N N . ASP B 1 54 ? 57.584 -1.372 32.302 1.00 31.69 33 ASP B N 1
ATOM 2479 C CA . ASP B 1 54 ? 58.593 -0.334 32.135 1.00 31.99 33 ASP B CA 1
ATOM 2480 C C . ASP B 1 54 ? 58.070 0.637 31.087 1.00 29.75 33 ASP B C 1
ATOM 2481 O O . ASP B 1 54 ? 57.934 0.285 29.903 1.00 29.14 33 ASP B O 1
ATOM 2486 N N . VAL B 1 55 ? 57.801 1.863 31.517 1.00 27.17 34 VAL B N 1
ATOM 2487 C CA . VAL B 1 55 ? 57.126 2.850 30.692 1.00 26.04 34 VAL B CA 1
ATOM 2488 C C . VAL B 1 55 ? 58.112 3.412 29.703 1.00 25.82 34 VAL B C 1
ATOM 2489 O O . VAL B 1 55 ? 59.171 3.918 30.105 1.00 26.80 34 VAL B O 1
ATOM 2493 N N . LYS B 1 56 ? 57.778 3.324 28.413 1.00 25.59 35 LYS B N 1
ATOM 2494 C CA . LYS B 1 56 ? 58.558 3.957 27.353 1.00 26.01 35 LYS B CA 1
ATOM 2495 C C . LYS B 1 56 ? 57.898 5.208 26.779 1.00 24.44 35 LYS B C 1
ATOM 2496 O O . LYS B 1 56 ? 58.571 6.084 26.244 1.00 22.56 35 LYS B O 1
ATOM 2502 N N . ALA B 1 57 ? 56.578 5.298 26.906 1.00 23.50 36 ALA B N 1
ATOM 2503 C CA . ALA B 1 57 ? 55.879 6.510 26.572 1.00 23.05 36 ALA B CA 1
ATOM 2504 C C . ALA B 1 57 ? 54.628 6.646 27.456 1.00 23.06 36 ALA B C 1
ATOM 2505 O O . ALA B 1 57 ? 53.868 5.688 27.608 1.00 24.26 36 ALA B O 1
ATOM 2507 N N . ALA B 1 58 ? 54.451 7.790 28.078 1.00 22.69 37 ALA B N 1
ATOM 2508 C CA . ALA B 1 58 ? 53.258 8.076 28.871 1.00 22.93 37 ALA B CA 1
ATOM 2509 C C . ALA B 1 58 ? 52.453 9.108 28.131 1.00 22.99 37 ALA B C 1
ATOM 2510 O O . ALA B 1 58 ? 52.966 10.170 27.782 1.00 22.64 37 ALA B O 1
ATOM 2512 N N . GLY B 1 59 ? 51.172 8.829 27.903 1.00 23.60 38 GLY B N 1
ATOM 2513 C CA . GLY B 1 59 ? 50.349 9.778 27.197 1.00 24.46 38 GLY B CA 1
ATOM 2514 C C . GLY B 1 59 ? 49.962 10.934 28.087 1.00 25.19 38 GLY B C 1
ATOM 2515 O O . GLY B 1 59 ? 49.801 10.749 29.301 1.00 26.25 38 GLY B O 1
ATOM 2516 N N . VAL B 1 60 ? 49.885 12.119 27.491 1.00 25.87 39 VAL B N 1
ATOM 2517 C CA . VAL B 1 60 ? 49.303 13.297 28.103 1.00 26.98 39 VAL B CA 1
ATOM 2518 C C . VAL B 1 60 ? 47.879 13.391 27.517 1.00 27.89 39 VAL B C 1
ATOM 2519 O O . VAL B 1 60 ? 47.680 13.364 26.293 1.00 28.55 39 VAL B O 1
ATOM 2523 N N . CYS B 1 61 ? 46.884 13.367 28.390 1.00 29.35 40 CYS B N 1
ATOM 2524 C CA . CYS B 1 61 ? 45.471 13.533 27.955 1.00 30.95 40 CYS B CA 1
ATOM 2525 C C . CYS B 1 61 ? 44.721 14.542 28.825 1.00 31.83 40 CYS B C 1
ATOM 2526 O O . CYS B 1 61 ? 45.186 14.926 29.914 1.00 31.09 40 CYS B O 1
ATOM 2529 N N . PHE B 1 62 ? 43.550 14.971 28.337 1.00 34.15 41 PHE B N 1
ATOM 2530 C CA . PHE B 1 62 ? 42.758 15.976 29.030 1.00 36.25 41 PHE B CA 1
ATOM 2531 C C . PHE B 1 62 ? 42.400 15.562 30.476 1.00 35.83 41 PHE B C 1
ATOM 2532 O O . PHE B 1 62 ? 42.467 16.380 31.371 1.00 35.85 41 PHE B O 1
ATOM 2540 N N . PRO B 1 63 ? 42.042 14.291 30.706 1.00 35.50 42 PRO B N 1
ATOM 2541 C CA . PRO B 1 63 ? 41.753 13.919 32.092 1.00 36.55 42 PRO B CA 1
ATOM 2542 C C . PRO B 1 63 ? 42.943 14.098 33.028 1.00 36.38 42 PRO B C 1
ATOM 2543 O O . PRO B 1 63 ? 42.751 14.520 34.178 1.00 35.01 42 PRO B O 1
ATOM 2547 N N . ASP B 1 64 ? 44.161 13.827 32.529 1.00 38.74 43 ASP B N 1
ATOM 2548 C CA . ASP B 1 64 ? 45.382 14.019 33.343 1.00 38.80 43 ASP B CA 1
ATOM 2549 C C . ASP B 1 64 ? 45.401 15.441 33.826 1.00 38.71 43 ASP B C 1
ATOM 2550 O O . ASP B 1 64 ? 45.575 15.700 35.008 1.00 35.83 43 ASP B O 1
ATOM 2555 N N . TYR B 1 65 ? 45.273 16.350 32.870 1.00 40.47 44 TYR B N 1
ATOM 2556 C CA . TYR B 1 65 ? 45.301 17.779 33.137 1.00 42.22 44 TYR B CA 1
ATOM 2557 C C . TYR B 1 65 ? 44.231 18.203 34.153 1.00 43.26 44 TYR B C 1
ATOM 2558 O O . TYR B 1 65 ? 44.516 18.953 35.129 1.00 41.25 44 TYR B O 1
ATOM 2567 N N . LEU B 1 66 ? 42.999 17.731 33.925 1.00 42.94 45 LEU B N 1
ATOM 2568 C CA . LEU B 1 66 ? 41.885 18.035 34.841 1.00 44.54 45 LEU B CA 1
ATOM 2569 C C . LEU B 1 66 ? 42.204 17.544 36.259 1.00 44.08 45 LEU B C 1
ATOM 2570 O O . LEU B 1 66 ? 41.942 18.248 37.237 1.00 44.15 45 LEU B O 1
ATOM 2575 N N . MET B 1 67 ? 42.822 16.369 36.360 1.00 43.46 46 MET B N 1
ATOM 2576 C CA . MET B 1 67 ? 43.203 15.817 37.669 1.00 44.30 46 MET B CA 1
ATOM 2577 C C . MET B 1 67 ? 44.260 16.675 38.381 1.00 42.75 46 MET B C 1
ATOM 2578 O O . MET B 1 67 ? 44.194 16.863 39.563 1.00 39.07 46 MET B O 1
ATOM 2583 N N . THR B 1 68 ? 45.196 17.237 37.630 1.00 42.93 47 THR B N 1
ATOM 2584 C CA . THR B 1 68 ? 46.179 18.145 38.229 1.00 44.91 47 THR B CA 1
ATOM 2585 C C . THR B 1 68 ? 45.523 19.398 38.824 1.00 48.48 47 THR B C 1
ATOM 2586 O O . THR B 1 68 ? 46.114 20.052 39.693 1.00 50.51 47 THR B O 1
ATOM 2590 N N . LYS B 1 69 ? 44.317 19.732 38.354 1.00 50.15 48 LYS B N 1
ATOM 2591 C CA . LYS B 1 69 ? 43.559 20.886 38.867 1.00 53.47 48 LYS B CA 1
ATOM 2592 C C . LYS B 1 69 ? 42.434 20.484 39.863 1.00 54.83 48 LYS B C 1
ATOM 2593 O O . LYS B 1 69 ? 41.701 21.340 40.340 1.00 56.63 48 LYS B O 1
ATOM 2595 N N . GLY B 1 70 ? 42.318 19.195 40.190 1.00 55.69 49 GLY B N 1
ATOM 2596 C CA . GLY B 1 70 ? 41.200 18.679 40.994 1.00 58.12 49 GLY B CA 1
ATOM 2597 C C . GLY B 1 70 ? 39.832 18.872 40.359 1.00 59.10 49 GLY B C 1
ATOM 2598 O O . GLY B 1 70 ? 38.833 19.012 41.067 1.00 63.69 49 GLY B O 1
ATOM 2599 N N . GLU B 1 71 ? 39.778 18.881 39.028 1.00 59.65 50 GLU B N 1
ATOM 2600 C CA . GLU B 1 71 ? 38.537 19.177 38.290 1.00 59.46 50 GLU B CA 1
ATOM 2601 C C . GLU B 1 71 ? 38.026 18.007 37.468 1.00 57.88 50 GLU B C 1
ATOM 2602 O O . GLU B 1 71 ? 37.109 18.161 36.654 1.00 54.66 50 GLU B O 1
ATOM 2608 N N . TYR B 1 72 ? 38.623 16.839 37.669 1.00 57.78 51 TYR B N 1
ATOM 2609 C CA . TYR B 1 72 ? 38.209 15.659 36.936 1.00 57.35 51 TYR B CA 1
ATOM 2610 C C . TYR B 1 72 ? 37.098 14.965 37.710 1.00 59.38 51 TYR B C 1
ATOM 2611 O O . TYR B 1 72 ? 37.001 15.136 38.913 1.00 63.13 51 TYR B O 1
ATOM 2620 N N . GLN B 1 73 ? 36.273 14.176 37.025 1.00 63.46 52 GLN B N 1
ATOM 2621 C CA . GLN B 1 73 ? 35.211 13.393 37.687 1.00 66.02 52 GLN B CA 1
ATOM 2622 C C . GLN B 1 73 ? 35.723 12.670 38.945 1.00 67.22 52 GLN B C 1
ATOM 2623 O O . GLN B 1 73 ? 35.081 12.698 39.996 1.00 69.05 52 GLN B O 1
ATOM 2625 N N . LEU B 1 74 ? 36.884 12.030 38.826 1.00 63.40 53 LEU B N 1
ATOM 2626 C CA . LEU B 1 74 ? 37.506 11.335 39.949 1.00 62.30 53 LEU B CA 1
ATOM 2627 C C . LEU B 1 74 ? 38.445 12.328 40.616 1.00 61.51 53 LEU B C 1
ATOM 2628 O O . LEU B 1 74 ? 39.318 12.908 39.944 1.00 58.18 53 LEU B O 1
ATOM 2630 N N . LYS B 1 75 ? 38.259 12.508 41.928 1.00 60.33 54 LYS B N 1
ATOM 2631 C CA . LYS B 1 75 ? 38.882 13.589 42.683 1.00 63.00 54 LYS B CA 1
ATOM 2632 C C . LYS B 1 75 ? 40.039 13.072 43.552 1.00 62.71 54 LYS B C 1
ATOM 2633 O O . LYS B 1 75 ? 39.833 12.697 44.709 1.00 67.27 54 LYS B O 1
ATOM 2635 N N . MET B 1 76 ? 41.248 13.079 42.991 1.00 57.57 55 MET B N 1
ATOM 2636 C CA . MET B 1 76 ? 42.437 12.531 43.655 1.00 57.22 55 MET B CA 1
ATOM 2637 C C . MET B 1 76 ? 43.097 13.601 44.513 1.00 56.10 55 MET B C 1
ATOM 2638 O O . MET B 1 76 ? 43.246 14.746 44.061 1.00 55.77 55 MET B O 1
ATOM 2643 N N . GLU B 1 77 ? 43.501 13.230 45.733 1.00 54.15 56 GLU B N 1
ATOM 2644 C CA . GLU B 1 77 ? 44.168 14.176 46.657 1.00 53.77 56 GLU B CA 1
ATOM 2645 C C . GLU B 1 77 ? 45.695 14.032 46.527 1.00 51.94 56 GLU B C 1
ATOM 2646 O O . GLU B 1 77 ? 46.210 12.917 46.468 1.00 50.58 56 GLU B O 1
ATOM 2648 N N . PRO B 1 78 ? 46.423 15.157 46.439 1.00 51.85 57 PRO B N 1
ATOM 2649 C CA . PRO B 1 78 ? 47.889 15.073 46.395 1.00 51.97 57 PRO B CA 1
ATOM 2650 C C . PRO B 1 78 ? 48.465 14.500 47.687 1.00 49.95 57 PRO B C 1
ATOM 2651 O O . PRO B 1 78 ? 47.821 14.563 48.726 1.00 52.78 57 PRO B O 1
ATOM 2655 N N . PRO B 1 79 ? 49.658 13.914 47.616 1.00 47.78 58 PRO B N 1
ATOM 2656 C CA . PRO B 1 79 ? 50.448 13.739 46.394 1.00 46.65 58 PRO B CA 1
ATOM 2657 C C . PRO B 1 79 ? 49.977 12.540 45.530 1.00 45.41 58 PRO B C 1
ATOM 2658 O O . PRO B 1 79 ? 49.604 11.505 46.075 1.00 45.01 58 PRO B O 1
ATOM 2662 N N . PHE B 1 80 ? 49.963 12.684 44.202 1.00 41.53 59 PHE B N 1
ATOM 2663 C CA . PHE B 1 80 ? 49.690 11.541 43.329 1.00 39.85 59 PHE B CA 1
ATOM 2664 C C . PHE B 1 80 ? 50.418 11.671 41.982 1.00 37.39 59 PHE B C 1
ATOM 2665 O O . PHE B 1 80 ? 50.714 12.796 41.522 1.00 36.97 59 PHE B O 1
ATOM 2673 N N . VAL B 1 81 ? 50.727 10.522 41.374 1.00 35.65 60 VAL B N 1
ATOM 2674 C CA . VAL B 1 81 ? 51.384 10.491 40.060 1.00 32.86 60 VAL B CA 1
ATOM 2675 C C . VAL B 1 81 ? 50.258 10.470 39.040 1.00 32.52 60 VAL B C 1
ATOM 2676 O O . VAL B 1 81 ? 49.501 9.510 38.978 1.00 32.34 60 VAL B O 1
ATOM 2680 N N . PRO B 1 82 ? 50.108 11.554 38.261 1.00 32.29 61 PRO B N 1
ATOM 2681 C CA . PRO B 1 82 ? 49.090 11.523 37.207 1.00 32.19 61 PRO B CA 1
ATOM 2682 C C . PRO B 1 82 ? 49.497 10.584 36.068 1.00 31.04 61 PRO B C 1
ATOM 2683 O O . PRO B 1 82 ? 50.637 10.131 36.002 1.00 28.72 61 PRO B O 1
ATOM 2687 N N . GLY B 1 83 ? 48.533 10.282 35.210 1.00 31.34 62 GLY B N 1
ATOM 2688 C CA . GLY B 1 83 ? 48.802 9.636 33.940 1.00 31.61 62 GLY B CA 1
ATOM 2689 C C . GLY B 1 83 ? 48.006 8.360 33.821 1.00 32.48 62 GLY B C 1
ATOM 2690 O O . GLY B 1 83 ? 48.236 7.393 34.557 1.00 33.50 62 GLY B O 1
ATOM 2691 N N . ILE B 1 84 ? 47.090 8.370 32.869 1.00 32.47 63 ILE B N 1
ATOM 2692 C CA . ILE B 1 84 ? 46.198 7.279 32.637 1.00 33.17 63 ILE B CA 1
ATOM 2693 C C . ILE B 1 84 ? 46.724 6.288 31.614 1.00 31.83 63 ILE B C 1
ATOM 2694 O O . ILE B 1 84 ? 46.373 5.114 31.698 1.00 31.80 63 ILE B O 1
ATOM 2699 N N . GLU B 1 85 ? 47.517 6.756 30.648 1.00 28.52 64 GLU B N 1
ATOM 2700 C CA . GLU B 1 85 ? 47.871 5.985 29.480 1.00 28.53 64 GLU B CA 1
ATOM 2701 C C . GLU B 1 85 ? 49.387 5.744 29.479 1.00 27.20 64 GLU B C 1
ATOM 2702 O O . GLU B 1 85 ? 50.149 6.708 29.573 1.00 25.31 64 GLU B O 1
ATOM 2708 N N . THR B 1 86 ? 49.797 4.491 29.339 1.00 25.96 65 THR B N 1
ATOM 2709 C CA . THR B 1 86 ? 51.208 4.147 29.171 1.00 25.99 65 THR B CA 1
ATOM 2710 C C . THR B 1 86 ? 51.403 3.063 28.111 1.00 25.61 65 THR B C 1
ATOM 2711 O O . THR B 1 86 ? 50.493 2.273 27.819 1.00 26.48 65 THR B O 1
ATOM 2715 N N . ALA B 1 87 ? 52.576 3.057 27.502 1.00 24.90 66 ALA B N 1
ATOM 2716 C CA . ALA B 1 87 ? 52.999 1.988 26.631 1.00 25.15 66 ALA B CA 1
ATOM 2717 C C . ALA B 1 87 ? 54.479 1.701 26.938 1.00 25.73 66 ALA B C 1
ATOM 2718 O O . ALA B 1 87 ? 55.263 2.612 27.236 1.00 24.33 66 ALA B O 1
ATOM 2720 N N . GLY B 1 88 ? 54.839 0.424 26.915 1.00 26.73 67 GLY B N 1
ATOM 2721 C CA . GLY B 1 88 ? 56.203 0.008 27.247 1.00 28.26 67 GLY B CA 1
ATOM 2722 C C . GLY B 1 88 ? 56.371 -1.500 27.207 1.00 29.79 67 GLY B C 1
ATOM 2723 O O . GLY B 1 88 ? 55.780 -2.165 26.366 1.00 30.77 67 GLY B O 1
ATOM 2724 N N . VAL B 1 89 ? 57.180 -2.034 28.113 1.00 31.67 68 VAL B N 1
ATOM 2725 C CA . VAL B 1 89 ? 57.597 -3.426 28.037 1.00 33.37 68 VAL B CA 1
ATOM 2726 C C . VAL B 1 89 ? 57.311 -4.041 29.390 1.00 34.45 68 VAL B C 1
ATOM 2727 O O . VAL B 1 89 ? 57.653 -3.483 30.437 1.00 34.45 68 VAL B O 1
ATOM 2731 N N . VAL B 1 90 ? 56.660 -5.188 29.384 1.00 36.60 69 VAL B N 1
ATOM 2732 C CA . VAL B 1 90 ? 56.356 -5.866 30.624 1.00 38.32 69 VAL B CA 1
ATOM 2733 C C . VAL B 1 90 ? 57.652 -6.272 31.354 1.00 41.89 69 VAL B C 1
ATOM 2734 O O . VAL B 1 90 ? 58.560 -6.848 30.733 1.00 42.50 69 VAL B O 1
ATOM 2738 N N . ARG B 1 91 ? 57.726 -5.941 32.652 1.00 45.26 70 ARG B N 1
ATOM 2739 C CA . ARG B 1 91 ? 58.796 -6.366 33.560 1.00 48.19 70 ARG B CA 1
ATOM 2740 C C . ARG B 1 91 ? 58.368 -7.622 34.317 1.00 48.85 70 ARG B C 1
ATOM 2741 O O . ARG B 1 91 ? 59.120 -8.586 34.371 1.00 51.00 70 ARG B O 1
ATOM 2749 N N . SER B 1 92 ? 57.177 -7.599 34.909 1.00 46.86 71 SER B N 1
ATOM 2750 C CA . SER B 1 92 ? 56.615 -8.774 35.557 1.00 47.34 71 SER B CA 1
ATOM 2751 C C . SER B 1 92 ? 55.119 -8.853 35.324 1.00 46.68 71 SER B C 1
ATOM 2752 O O . SER B 1 92 ? 54.438 -7.837 35.054 1.00 40.78 71 SER B O 1
ATOM 2755 N N . ALA B 1 93 ? 54.629 -10.086 35.426 1.00 44.89 72 ALA B N 1
ATOM 2756 C CA . ALA B 1 93 ? 53.243 -10.422 35.159 1.00 45.39 72 ALA B CA 1
ATOM 2757 C C . ALA B 1 93 ? 52.930 -11.729 35.871 1.00 47.20 72 ALA B C 1
ATOM 2758 O O . ALA B 1 93 ? 53.831 -12.553 36.025 1.00 47.16 72 ALA B O 1
ATOM 2760 N N . PRO B 1 94 ? 51.661 -11.927 36.285 1.00 48.47 73 PRO B N 1
ATOM 2761 C CA . PRO B 1 94 ? 51.311 -13.210 36.897 1.00 51.50 73 PRO B CA 1
ATOM 2762 C C . PRO B 1 94 ? 51.379 -14.348 35.878 1.00 53.58 73 PRO B C 1
ATOM 2763 O O . PRO B 1 94 ? 51.066 -14.157 34.701 1.00 54.23 73 PRO B O 1
ATOM 2767 N N . GLU B 1 95 ? 51.750 -15.529 36.353 1.00 59.78 74 GLU B N 1
ATOM 2768 C CA . GLU B 1 95 ? 52.063 -16.665 35.474 1.00 60.61 74 GLU B CA 1
ATOM 2769 C C . GLU B 1 95 ? 50.895 -17.053 34.539 1.00 59.53 74 GLU B C 1
ATOM 2770 O O . GLU B 1 95 ? 51.102 -17.317 33.348 1.00 60.19 74 GLU B O 1
ATOM 2772 N N . GLY B 1 96 ? 49.673 -17.042 35.066 1.00 56.91 75 GLY B N 1
ATOM 2773 C CA . GLY B 1 96 ? 48.477 -17.420 34.299 1.00 55.74 75 GLY B CA 1
ATOM 2774 C C . GLY B 1 96 ? 47.786 -16.315 33.511 1.00 53.88 75 GLY B C 1
ATOM 2775 O O . GLY B 1 96 ? 46.703 -16.534 32.952 1.00 52.02 75 GLY B O 1
ATOM 2776 N N . SER B 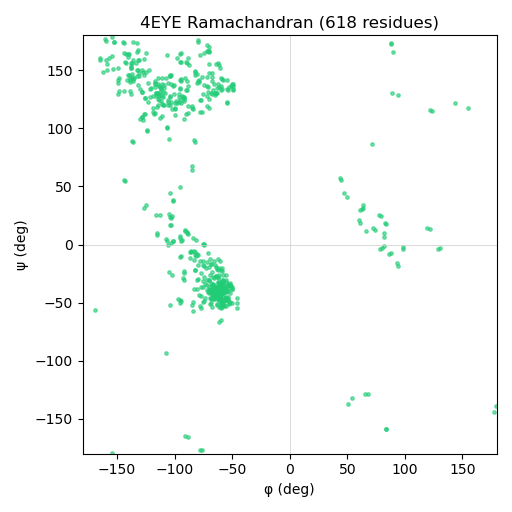1 97 ? 48.411 -15.137 33.415 1.00 51.94 76 SER B N 1
ATOM 2777 C CA . SER B 1 97 ? 47.782 -14.019 32.709 1.00 49.86 76 SER B CA 1
ATOM 2778 C C . SER B 1 97 ? 47.939 -14.143 31.204 1.00 49.55 76 SER B C 1
ATOM 2779 O O . SER B 1 97 ? 47.242 -13.458 30.448 1.00 49.59 76 SER B O 1
ATOM 2782 N N . GLY B 1 98 ? 48.880 -14.982 30.770 1.00 48.94 77 GLY B N 1
ATOM 2783 C CA . GLY B 1 98 ? 49.259 -15.066 29.359 1.00 48.51 77 GLY B CA 1
ATOM 2784 C C . GLY B 1 98 ? 50.058 -13.853 28.897 1.00 47.63 77 GLY B C 1
ATOM 2785 O O . GLY B 1 98 ? 50.229 -13.646 27.696 1.00 47.35 77 GLY B O 1
ATOM 2786 N N . ILE B 1 99 ? 50.548 -13.061 29.850 1.00 45.43 78 ILE B N 1
ATOM 2787 C CA . ILE B 1 99 ? 51.387 -11.886 29.575 1.00 44.06 78 ILE B CA 1
ATOM 2788 C C . ILE B 1 99 ? 52.773 -12.230 30.118 1.00 43.66 78 ILE B C 1
ATOM 2789 O O . ILE B 1 99 ? 52.881 -12.769 31.213 1.00 45.92 78 ILE B O 1
ATOM 2794 N N . LYS B 1 100 ? 53.819 -11.954 29.349 1.00 43.26 79 LYS B N 1
ATOM 2795 C CA . LYS B 1 100 ? 55.189 -12.342 29.711 1.00 43.91 79 LYS B CA 1
ATOM 2796 C C . LYS B 1 100 ? 56.159 -11.148 29.724 1.00 43.37 79 LYS B C 1
ATOM 2797 O O . LYS B 1 100 ? 56.004 -10.214 28.929 1.00 40.19 79 LYS B O 1
ATOM 2799 N N . PRO B 1 101 ? 57.185 -11.199 30.604 1.00 44.62 80 PRO B N 1
ATOM 2800 C CA . PRO B 1 101 ? 58.249 -10.206 30.564 1.00 44.88 80 PRO B CA 1
ATOM 2801 C C . PRO B 1 101 ? 58.763 -10.049 29.146 1.00 43.92 80 PRO B C 1
ATOM 2802 O O . PRO B 1 101 ? 58.900 -11.030 28.425 1.00 43.68 80 PRO B O 1
ATOM 2806 N N . GLY B 1 102 ? 59.004 -8.814 28.738 1.00 41.81 81 GLY B N 1
ATOM 2807 C CA . GLY B 1 102 ? 59.429 -8.552 27.379 1.00 40.71 81 GLY B CA 1
ATOM 2808 C C . GLY B 1 102 ? 58.308 -8.235 26.409 1.00 39.85 81 GLY B C 1
ATOM 2809 O O . GLY B 1 102 ? 58.581 -7.713 25.321 1.00 38.13 81 GLY B O 1
ATOM 2810 N N . ASP B 1 103 ? 57.057 -8.529 26.778 1.00 38.94 82 ASP B N 1
ATOM 2811 C CA . ASP B 1 103 ? 55.926 -8.197 25.906 1.00 38.65 82 ASP B CA 1
ATOM 2812 C C . ASP B 1 103 ? 55.763 -6.686 25.805 1.00 36.90 82 ASP B C 1
ATOM 2813 O O . ASP B 1 103 ? 55.908 -5.965 26.823 1.00 34.90 82 ASP B O 1
ATOM 2818 N N . ARG B 1 104 ? 55.448 -6.237 24.589 1.00 34.69 83 ARG B N 1
ATOM 2819 C CA . ARG B 1 104 ? 55.120 -4.859 24.339 1.00 33.91 83 ARG B CA 1
ATOM 2820 C C . ARG B 1 104 ? 53.618 -4.636 24.538 1.00 33.08 83 ARG B C 1
ATOM 2821 O O . ARG B 1 104 ? 52.776 -5.219 23.835 1.00 32.08 83 ARG B O 1
ATOM 2829 N N . VAL B 1 105 ? 53.291 -3.762 25.485 1.00 31.10 84 VAL B N 1
ATOM 2830 C CA . VAL B 1 105 ? 51.923 -3.581 25.894 1.00 30.22 84 VAL B CA 1
ATOM 2831 C C . VAL B 1 105 ? 51.548 -2.123 26.075 1.00 30.16 84 VAL B C 1
ATOM 2832 O O . VAL B 1 105 ? 52.420 -1.252 26.274 1.00 29.95 84 VAL B O 1
ATOM 2836 N N . MET B 1 106 ? 50.243 -1.885 25.959 1.00 29.89 85 MET B N 1
ATOM 2837 C CA . MET B 1 106 ? 49.598 -0.659 26.318 1.00 30.39 85 MET B CA 1
ATOM 2838 C C . MET B 1 106 ? 48.895 -0.926 27.644 1.00 29.90 85 MET B C 1
ATOM 2839 O O . MET B 1 106 ? 48.407 -2.029 27.879 1.00 30.56 85 MET B O 1
ATOM 2844 N N . ALA B 1 107 ? 48.854 0.075 28.508 1.00 28.98 86 ALA B N 1
ATOM 2845 C CA . ALA B 1 107 ? 48.251 -0.072 29.827 1.00 29.94 86 ALA B CA 1
ATOM 2846 C C . ALA B 1 107 ? 47.431 1.152 30.125 1.00 31.30 86 ALA B C 1
ATOM 2847 O O . ALA B 1 107 ? 47.773 2.271 29.697 1.00 30.36 86 ALA B O 1
ATOM 2849 N N . PHE B 1 108 ? 46.342 0.957 30.855 1.00 32.67 87 PHE B N 1
ATOM 2850 C CA . PHE B 1 108 ? 45.593 2.094 31.314 1.00 34.33 87 PHE B CA 1
ATOM 2851 C C . PHE B 1 108 ? 45.190 1.930 32.746 1.00 36.47 87 PHE B C 1
ATOM 2852 O O . PHE B 1 108 ? 44.918 0.820 33.208 1.00 35.86 87 PHE B O 1
ATOM 2860 N N . ASN B 1 109 ? 45.221 3.034 33.466 1.00 37.67 88 ASN B N 1
ATOM 2861 C CA . ASN B 1 109 ? 44.854 3.038 34.879 1.00 40.19 88 ASN B CA 1
ATOM 2862 C C . ASN B 1 109 ? 44.335 4.424 35.227 1.00 40.63 88 ASN B C 1
ATOM 2863 O O . ASN B 1 109 ? 44.409 5.342 34.388 1.00 39.27 88 ASN B O 1
ATOM 2868 N N . PHE B 1 110 ? 43.842 4.608 36.453 1.00 40.11 89 PHE B N 1
ATOM 2869 C CA . PHE B 1 110 ? 43.363 5.921 36.854 1.00 39.90 89 PHE B CA 1
ATOM 2870 C C . PHE B 1 110 ? 44.533 6.895 37.113 1.00 38.81 89 PHE B C 1
ATOM 2871 O O . PHE B 1 110 ? 44.403 8.092 36.848 1.00 41.79 89 PHE B O 1
ATOM 2873 N N . ILE B 1 111 ? 45.652 6.372 37.616 1.00 36.61 90 ILE B N 1
ATOM 2874 C CA . ILE B 1 111 ? 46.841 7.157 37.996 1.00 36.49 90 ILE B CA 1
ATOM 2875 C C . ILE B 1 111 ? 48.103 6.363 37.700 1.00 34.12 90 ILE B C 1
ATOM 2876 O O . ILE B 1 111 ? 48.014 5.224 37.289 1.00 32.98 90 ILE B O 1
ATOM 2881 N N . GLY B 1 112 ? 49.267 7.000 37.888 1.00 32.32 91 GLY B N 1
ATOM 2882 C CA . GLY B 1 112 ? 50.577 6.310 37.931 1.00 31.05 91 GLY B CA 1
ATOM 2883 C C . GLY B 1 112 ? 51.391 6.330 36.634 1.00 29.72 91 GLY B C 1
ATOM 2884 O O . GLY B 1 112 ? 52.522 5.859 36.596 1.00 29.90 91 GLY B O 1
ATOM 2885 N N . GLY B 1 113 ? 50.823 6.896 35.581 1.00 28.53 92 GLY B N 1
ATOM 2886 C CA . GLY B 1 113 ? 51.422 6.826 34.253 1.00 27.72 92 GLY B CA 1
ATOM 2887 C C . GLY B 1 113 ? 52.726 7.584 34.113 1.00 27.22 92 GLY B C 1
ATOM 2888 O O . GLY B 1 113 ? 53.613 7.145 33.372 1.00 25.04 92 GLY B O 1
ATOM 2889 N N . TYR B 1 114 ? 52.842 8.720 34.803 1.00 26.90 93 TYR B N 1
ATOM 2890 C CA . TYR B 1 114 ? 54.002 9.599 34.607 1.00 27.52 93 TYR B CA 1
ATOM 2891 C C . TYR B 1 114 ? 55.140 9.121 35.493 1.00 27.28 93 TYR B C 1
ATOM 2892 O O . TYR B 1 114 ? 55.568 9.816 36.396 1.00 27.51 93 TYR B O 1
ATOM 2901 N N . ALA B 1 115 ? 55.667 7.945 35.174 1.00 28.63 94 ALA B N 1
ATOM 2902 C CA . ALA B 1 115 ? 56.643 7.246 36.009 1.00 28.73 94 ALA B CA 1
ATOM 2903 C C . ALA B 1 115 ? 57.487 6.316 35.158 1.00 29.26 94 ALA B C 1
ATOM 2904 O O . ALA B 1 115 ? 57.097 5.957 34.059 1.00 27.67 94 ALA B O 1
ATOM 2906 N N . GLU B 1 116 ? 58.635 5.900 35.687 1.00 31.31 95 GLU B N 1
ATOM 2907 C CA . GLU B 1 116 ? 59.484 4.933 34.978 1.00 32.39 95 GLU B CA 1
ATOM 2908 C C . GLU B 1 116 ? 58.854 3.552 34.937 1.00 31.88 95 GLU B C 1
ATOM 2909 O O . GLU B 1 116 ? 59.092 2.805 34.000 1.00 30.11 95 GLU B O 1
ATOM 2915 N N . ARG B 1 117 ? 58.073 3.224 35.953 1.00 32.05 96 ARG B N 1
ATOM 2916 C CA . ARG B 1 117 ? 57.315 1.969 35.971 1.00 34.10 96 ARG B CA 1
ATOM 2917 C C . ARG B 1 117 ? 55.908 2.178 36.488 1.00 32.67 96 ARG B C 1
ATOM 2918 O O . ARG B 1 117 ? 55.651 3.072 37.294 1.00 32.94 96 ARG B O 1
ATOM 2926 N N . VAL B 1 118 ? 55.006 1.326 36.022 1.00 33.79 97 VAL B N 1
ATOM 2927 C CA . VAL B 1 118 ? 53.594 1.380 36.404 1.00 33.86 97 VAL B CA 1
ATOM 2928 C C . VAL B 1 118 ? 53.057 -0.040 36.645 1.00 35.05 97 VAL B C 1
ATOM 2929 O O . VAL B 1 118 ? 53.398 -0.973 35.906 1.00 36.08 97 VAL B O 1
ATOM 2933 N N . ALA B 1 119 ? 52.228 -0.180 37.679 1.00 34.94 98 ALA B N 1
ATOM 2934 C CA . ALA B 1 119 ? 51.580 -1.434 38.037 1.00 38.22 98 ALA B CA 1
ATOM 2935 C C . ALA B 1 119 ? 50.115 -1.335 37.630 1.00 38.16 98 ALA B C 1
ATOM 2936 O O . ALA B 1 119 ? 49.428 -0.419 38.063 1.00 38.46 98 ALA B O 1
ATOM 2938 N N . VAL B 1 120 ? 49.631 -2.241 36.792 1.00 40.38 99 VAL B N 1
ATOM 2939 C CA . VAL B 1 120 ? 48.203 -2.212 36.434 1.00 40.04 99 VAL B CA 1
ATOM 2940 C C . VAL B 1 120 ? 47.634 -3.621 36.456 1.00 40.30 99 VAL B C 1
ATOM 2941 O O . VAL B 1 120 ? 48.383 -4.594 36.371 1.00 39.36 99 VAL B O 1
ATOM 2945 N N . ALA B 1 121 ? 46.312 -3.709 36.582 1.00 40.92 100 ALA B N 1
ATOM 2946 C CA . ALA B 1 121 ? 45.637 -4.988 36.630 1.00 41.36 100 ALA B CA 1
ATOM 2947 C C . ALA B 1 121 ? 45.774 -5.642 35.238 1.00 41.10 100 ALA B C 1
ATOM 2948 O O . ALA B 1 121 ? 45.806 -4.945 34.212 1.00 39.40 100 ALA B O 1
ATOM 2950 N N . PRO B 1 122 ? 45.923 -6.981 35.202 1.00 42.32 101 PRO B N 1
ATOM 2951 C CA . PRO B 1 122 ? 45.991 -7.704 33.935 1.00 40.85 101 PRO B CA 1
ATOM 2952 C C . PRO B 1 122 ? 44.828 -7.362 33.000 1.00 38.36 101 PRO B C 1
ATOM 2953 O O . PRO B 1 122 ? 45.031 -7.272 31.798 1.00 37.22 101 PRO B O 1
ATOM 2957 N N . SER B 1 123 ? 43.650 -7.086 33.532 1.00 37.82 102 SER B N 1
ATOM 2958 C CA . SER B 1 123 ? 42.520 -6.661 32.696 1.00 37.88 102 SER B CA 1
ATOM 2959 C C . SER B 1 123 ? 42.718 -5.292 32.014 1.00 37.18 102 SER B C 1
ATOM 2960 O O . SER B 1 123 ? 41.960 -4.945 31.100 1.00 35.85 102 SER B O 1
ATOM 2963 N N . ASN B 1 124 ? 43.715 -4.519 32.466 1.00 36.98 103 ASN B N 1
ATOM 2964 C CA . ASN B 1 124 ? 44.007 -3.186 31.921 1.00 35.99 103 ASN B CA 1
ATOM 2965 C C . ASN B 1 124 ? 45.255 -3.178 30.992 1.00 35.53 103 ASN B C 1
ATOM 2966 O O . ASN B 1 124 ? 45.891 -2.134 30.777 1.00 34.05 103 ASN B O 1
ATOM 2971 N N . ILE B 1 125 ? 45.583 -4.336 30.434 1.00 34.49 104 ILE B N 1
ATOM 2972 C CA . ILE B 1 125 ? 46.717 -4.475 29.534 1.00 34.56 104 ILE B CA 1
ATOM 2973 C C . ILE B 1 125 ? 46.192 -4.839 28.151 1.00 33.53 104 ILE B C 1
ATOM 2974 O O . ILE B 1 125 ? 45.299 -5.644 28.038 1.00 33.68 104 ILE B O 1
ATOM 2979 N N . LEU B 1 126 ? 46.757 -4.240 27.115 1.00 32.58 105 LEU B N 1
ATOM 2980 C CA . LEU B 1 126 ? 46.464 -4.598 25.739 1.00 32.30 105 LEU B CA 1
ATOM 2981 C C . LEU B 1 126 ? 47.757 -4.802 24.976 1.00 32.65 105 LEU B C 1
ATOM 2982 O O . LEU B 1 126 ? 48.765 -4.155 25.267 1.00 32.51 105 LEU B O 1
ATOM 2987 N N . PRO B 1 127 ? 47.742 -5.711 23.997 1.00 34.16 106 PRO B N 1
ATOM 2988 C CA . PRO B 1 127 ? 48.936 -5.902 23.178 1.00 35.02 106 PRO B CA 1
ATOM 2989 C C . PRO B 1 127 ? 49.202 -4.713 22.231 1.00 34.06 106 PRO B C 1
ATOM 2990 O O . PRO B 1 127 ? 48.314 -4.283 21.518 1.00 33.84 106 PRO B O 1
ATOM 2994 N N . THR B 1 128 ? 50.434 -4.222 22.225 1.00 34.63 107 THR B N 1
ATOM 2995 C CA . THR B 1 128 ? 50.830 -3.118 21.345 1.00 35.50 107 THR B CA 1
ATOM 2996 C C . THR B 1 128 ? 50.872 -3.600 19.885 1.00 37.32 107 THR B C 1
ATOM 2997 O O . THR B 1 128 ? 51.539 -4.584 19.589 1.00 39.33 107 THR B O 1
ATOM 3001 N N . PRO B 1 129 ? 50.143 -2.933 18.971 1.00 37.32 108 PRO B N 1
ATOM 3002 C CA . PRO B 1 129 ? 50.283 -3.345 17.588 1.00 37.54 108 PRO B CA 1
ATOM 3003 C C . PRO B 1 129 ? 51.747 -3.345 17.150 1.00 38.81 108 PRO B C 1
ATOM 3004 O O . PRO B 1 129 ? 52.485 -2.377 17.447 1.00 38.83 108 PRO B O 1
ATOM 3008 N N . PRO B 1 130 ? 52.203 -4.426 16.489 1.00 39.08 109 PRO B N 1
ATOM 3009 C CA . PRO B 1 130 ? 53.628 -4.508 16.159 1.00 39.79 109 PRO B CA 1
ATOM 3010 C C . PRO B 1 130 ? 54.105 -3.452 15.175 1.00 38.93 109 PRO B C 1
ATOM 3011 O O . PRO B 1 130 ? 55.298 -3.219 15.089 1.00 42.03 109 PRO B O 1
ATOM 3015 N N . GLN B 1 131 ? 53.200 -2.817 14.447 1.00 38.13 110 GLN B N 1
ATOM 3016 C CA . GLN B 1 131 ? 53.602 -1.803 13.467 1.00 38.51 110 GLN B CA 1
ATOM 3017 C C . GLN B 1 131 ? 53.954 -0.458 14.135 1.00 37.06 110 GLN B C 1
ATOM 3018 O O . GLN B 1 131 ? 54.575 0.399 13.509 1.00 35.47 110 GLN B O 1
ATOM 3024 N N . LEU B 1 132 ? 53.583 -0.299 15.412 1.00 34.92 111 LEU B N 1
ATOM 3025 C CA . LEU B 1 132 ? 53.676 0.993 16.082 1.00 32.64 111 LEU B CA 1
ATOM 3026 C C . LEU B 1 132 ? 54.850 1.050 17.022 1.00 31.32 111 LEU B C 1
ATOM 3027 O O . LEU B 1 132 ? 55.212 0.054 17.668 1.00 30.90 111 LEU B O 1
ATOM 3032 N N . ASP B 1 133 ? 55.466 2.224 17.124 1.00 29.43 112 ASP B N 1
ATOM 3033 C CA . ASP B 1 133 ? 56.379 2.413 18.215 1.00 28.50 112 ASP B CA 1
ATOM 3034 C C . ASP B 1 133 ? 55.555 2.732 19.492 1.00 27.23 112 ASP B C 1
ATOM 3035 O O . ASP B 1 133 ? 54.346 2.869 19.447 1.00 26.63 112 ASP B O 1
ATOM 3040 N N . ASP B 1 134 ? 56.218 2.856 20.615 1.00 27.20 113 ASP B N 1
ATOM 3041 C CA . ASP B 1 134 ? 55.522 3.044 21.910 1.00 26.88 113 ASP B CA 1
ATOM 3042 C C . ASP B 1 134 ? 54.740 4.381 22.064 1.00 25.93 113 ASP B C 1
ATOM 3043 O O . ASP B 1 134 ? 53.707 4.416 22.719 1.00 24.24 113 ASP B O 1
ATOM 3048 N N . ALA B 1 135 ? 55.255 5.454 21.483 1.00 25.20 114 ALA B N 1
ATOM 3049 C CA . ALA B 1 135 ? 54.548 6.736 21.490 1.00 24.98 114 ALA B CA 1
ATOM 3050 C C . ALA B 1 135 ? 53.253 6.639 20.687 1.00 25.18 114 ALA B C 1
ATOM 3051 O O . ALA B 1 135 ? 52.170 7.031 21.159 1.00 24.23 114 ALA B O 1
ATOM 3053 N N . GLU B 1 136 ? 53.348 6.051 19.493 1.00 26.02 115 GLU B N 1
ATOM 3054 C CA . GLU B 1 136 ? 52.189 5.829 18.651 1.00 26.39 115 GLU B CA 1
ATOM 3055 C C . GLU B 1 136 ? 51.176 4.923 19.331 1.00 25.96 115 GLU B C 1
ATOM 3056 O O . GLU B 1 136 ? 49.970 5.163 19.246 1.00 25.62 115 GLU B O 1
ATOM 3062 N N . ALA B 1 137 ? 51.658 3.887 20.009 1.00 26.40 116 ALA B N 1
ATOM 3063 C CA . ALA B 1 137 ? 50.773 2.939 20.734 1.00 26.27 116 ALA B CA 1
ATOM 3064 C C . ALA B 1 137 ? 50.079 3.651 21.896 1.00 25.66 116 ALA B C 1
ATOM 3065 O O . ALA B 1 137 ? 48.870 3.502 22.087 1.00 25.42 116 ALA B O 1
ATOM 3067 N N . VAL B 1 138 ? 50.812 4.421 22.686 1.00 25.46 117 VAL B N 1
ATOM 3068 C CA . VAL B 1 138 ? 50.158 5.090 23.813 1.00 24.80 117 VAL B CA 1
ATOM 3069 C C . VAL B 1 138 ? 49.068 6.061 23.287 1.00 25.17 117 VAL B C 1
ATOM 3070 O O . VAL B 1 138 ? 47.968 6.169 23.887 1.00 24.65 117 VAL B O 1
ATOM 3074 N N . ALA B 1 139 ? 49.332 6.641 22.105 1.00 24.73 118 ALA B N 1
ATOM 3075 C CA . ALA B 1 139 ? 48.415 7.583 21.494 1.00 24.59 118 ALA B CA 1
ATOM 3076 C C . ALA B 1 139 ? 47.061 6.928 21.219 1.00 24.65 118 ALA B C 1
ATOM 3077 O O . ALA B 1 139 ? 46.060 7.606 21.268 1.00 24.88 118 ALA B O 1
ATOM 3079 N N . LEU B 1 140 ? 47.047 5.628 20.904 1.00 24.92 119 LEU B N 1
ATOM 3080 C CA . LEU B 1 140 ? 45.811 4.868 20.718 1.00 25.67 119 LEU B CA 1
ATOM 3081 C C . LEU B 1 140 ? 44.923 4.814 21.930 1.00 25.91 119 LEU B C 1
ATOM 3082 O O . LEU B 1 140 ? 43.708 4.730 21.783 1.00 27.30 119 LEU B O 1
ATOM 3087 N N . ILE B 1 141 ? 45.492 4.816 23.126 1.00 26.24 120 ILE B N 1
ATOM 3088 C CA . ILE B 1 141 ? 44.767 4.326 24.306 1.00 26.32 120 ILE B CA 1
ATOM 3089 C C . ILE B 1 141 ? 43.456 5.082 24.645 1.00 26.94 120 ILE B C 1
ATOM 3090 O O . ILE B 1 141 ? 42.373 4.490 24.567 1.00 27.77 120 ILE B O 1
ATOM 3095 N N . ALA B 1 142 ? 43.523 6.347 25.010 1.00 26.46 121 ALA B N 1
ATOM 3096 C CA . ALA B 1 142 ? 42.288 7.134 25.235 1.00 26.34 121 ALA B CA 1
ATOM 3097 C C . ALA B 1 142 ? 41.626 7.568 23.954 1.00 26.17 121 ALA B C 1
ATOM 3098 O O . ALA B 1 142 ? 40.437 7.265 23.734 1.00 26.34 121 ALA B O 1
ATOM 3100 N N . ASN B 1 143 ? 42.382 8.249 23.092 1.00 25.13 122 ASN B N 1
ATOM 3101 C CA . ASN B 1 143 ? 41.748 8.899 21.952 1.00 25.09 122 ASN B CA 1
ATOM 3102 C C . ASN B 1 143 ? 41.183 7.973 20.884 1.00 25.20 122 ASN B C 1
ATOM 3103 O O . ASN B 1 143 ? 40.106 8.257 20.347 1.00 25.53 122 ASN B O 1
ATOM 3108 N N . TYR B 1 144 ? 41.871 6.878 20.586 1.00 24.86 123 TYR B N 1
ATOM 3109 C CA . TYR B 1 144 ? 41.460 6.046 19.472 1.00 25.37 123 TYR B CA 1
ATOM 3110 C C . TYR B 1 144 ? 40.348 5.077 19.846 1.00 25.28 123 TYR B C 1
ATOM 3111 O O . TYR B 1 144 ? 39.434 4.880 19.056 1.00 25.10 123 TYR B O 1
ATOM 3120 N N . HIS B 1 145 ? 40.404 4.514 21.060 1.00 25.37 124 HIS B N 1
ATOM 3121 C CA . HIS B 1 145 ? 39.334 3.678 21.561 1.00 25.32 124 HIS B CA 1
ATOM 3122 C C . HIS B 1 145 ? 38.078 4.480 21.740 1.00 25.64 124 HIS B C 1
ATOM 3123 O O . HIS B 1 145 ? 36.986 3.963 21.457 1.00 26.66 124 HIS B O 1
ATOM 3130 N N . THR B 1 146 ? 38.198 5.714 22.230 1.00 25.19 125 THR B N 1
ATOM 3131 C CA . THR B 1 146 ? 37.053 6.580 22.390 1.00 24.74 125 THR B CA 1
ATOM 3132 C C . THR B 1 146 ? 36.378 6.811 21.043 1.00 25.35 125 THR B C 1
ATOM 3133 O O . THR B 1 146 ? 35.163 6.666 20.922 1.00 25.07 125 THR B O 1
ATOM 3137 N N . MET B 1 147 ? 37.162 7.190 20.046 1.00 25.82 126 MET B N 1
ATOM 3138 C CA . MET B 1 147 ? 36.616 7.487 18.735 1.00 26.74 126 MET B CA 1
ATOM 3139 C C . MET B 1 147 ? 36.155 6.227 17.971 1.00 27.74 126 MET B C 1
ATOM 3140 O O . MET B 1 147 ? 35.186 6.321 17.216 1.00 28.84 126 MET B O 1
ATOM 3145 N N . TYR B 1 148 ? 36.775 5.069 18.189 1.00 28.19 127 TYR B N 1
ATOM 3146 C CA . TYR B 1 148 ? 36.268 3.834 17.584 1.00 29.69 127 TYR B CA 1
ATOM 3147 C C . TYR B 1 148 ? 34.873 3.518 18.102 1.00 29.03 127 TYR B C 1
ATOM 3148 O O . TYR B 1 148 ? 33.947 3.296 17.332 1.00 28.11 127 TYR B O 1
ATOM 3157 N N . PHE B 1 149 ? 34.749 3.508 19.425 1.00 28.29 128 PHE B N 1
ATOM 3158 C CA . PHE B 1 149 ? 33.472 3.390 20.093 1.00 28.08 128 PHE B CA 1
ATOM 3159 C C . PHE B 1 149 ? 32.470 4.425 19.594 1.00 28.50 128 PHE B C 1
ATOM 3160 O O . PHE B 1 149 ? 31.324 4.077 19.280 1.00 28.24 128 PHE B O 1
ATOM 3168 N N . ALA B 1 150 ? 32.873 5.689 19.555 1.00 27.98 129 ALA B N 1
ATOM 3169 C CA . ALA B 1 150 ? 31.973 6.780 19.137 1.00 28.43 129 ALA B CA 1
ATOM 3170 C C . ALA B 1 150 ? 31.434 6.544 17.737 1.00 28.69 129 ALA B C 1
ATOM 3171 O O . ALA B 1 150 ? 30.232 6.738 17.476 1.00 29.55 129 ALA B O 1
ATOM 3173 N N . TYR B 1 151 ? 32.310 6.132 16.837 1.00 28.50 130 TYR B N 1
ATOM 3174 C CA . TYR B 1 151 ? 31.904 5.856 15.461 1.00 28.86 130 TYR B CA 1
ATOM 3175 C C . TYR B 1 151 ? 31.132 4.529 15.292 1.00 30.03 130 TYR B C 1
ATOM 3176 O O . TYR B 1 151 ? 30.060 4.505 14.674 1.00 30.50 130 TYR B O 1
ATOM 3185 N N . ALA B 1 152 ? 31.668 3.440 15.829 1.00 30.21 131 ALA B N 1
ATOM 3186 C CA . ALA B 1 152 ? 31.124 2.115 15.566 1.00 30.58 131 ALA B CA 1
ATOM 3187 C C . ALA B 1 152 ? 29.871 1.857 16.368 1.00 31.17 131 ALA B C 1
ATOM 3188 O O . ALA B 1 152 ? 28.926 1.326 15.853 1.00 32.30 131 ALA B O 1
ATOM 3190 N N . ARG B 1 153 ? 29.869 2.217 17.642 1.00 30.78 132 ARG B N 1
ATOM 3191 C CA . ARG B 1 153 ? 28.754 1.906 18.494 1.00 31.65 132 ARG B CA 1
ATOM 3192 C C . ARG B 1 153 ? 27.729 3.042 18.600 1.00 31.43 132 ARG B C 1
ATOM 3193 O O . ARG B 1 153 ? 26.532 2.798 18.514 1.00 35.32 132 ARG B O 1
ATOM 3201 N N . ARG B 1 154 ? 28.168 4.259 18.857 1.00 30.10 133 ARG B N 1
ATOM 3202 C CA . ARG B 1 154 ? 27.239 5.333 19.200 1.00 30.31 133 ARG B CA 1
ATOM 3203 C C . ARG B 1 154 ? 26.643 6.006 17.967 1.00 30.65 133 ARG B C 1
ATOM 3204 O O . ARG B 1 154 ? 25.441 6.163 17.866 1.00 30.74 133 ARG B O 1
ATOM 3212 N N . GLY B 1 155 ? 27.485 6.381 17.021 1.00 30.82 134 GLY B N 1
ATOM 3213 C CA . GLY B 1 155 ? 27.027 7.096 15.835 1.00 32.12 134 GLY B CA 1
ATOM 3214 C C . GLY B 1 155 ? 26.756 6.243 14.611 1.00 32.01 134 GLY B C 1
ATOM 3215 O O . GLY B 1 155 ? 26.248 6.733 13.621 1.00 32.59 134 GLY B O 1
ATOM 3216 N N . GLN B 1 156 ? 27.161 4.979 14.668 1.00 33.38 135 GLN B N 1
ATOM 3217 C CA . GLN B 1 156 ? 27.109 4.064 13.522 1.00 35.27 135 GLN B CA 1
ATOM 3218 C C . GLN B 1 156 ? 27.597 4.645 12.182 1.00 34.84 135 GLN B C 1
ATOM 3219 O O . GLN B 1 156 ? 26.893 4.612 11.190 1.00 36.02 135 GLN B O 1
ATOM 3225 N N . LEU B 1 157 ? 28.824 5.153 12.142 1.00 34.12 136 LEU B N 1
ATOM 3226 C CA . LEU B 1 157 ? 29.394 5.712 10.909 1.00 33.99 136 LEU B CA 1
ATOM 3227 C C . LEU B 1 157 ? 29.439 4.665 9.803 1.00 34.84 136 LEU B C 1
ATOM 3228 O O . LEU B 1 157 ? 29.695 3.510 10.076 1.00 34.58 136 LEU B O 1
ATOM 3233 N N . ARG B 1 158 ? 29.200 5.056 8.559 1.00 35.51 137 ARG B N 1
ATOM 3234 C CA . ARG B 1 158 ? 29.271 4.088 7.471 1.00 37.71 137 ARG B CA 1
ATOM 3235 C C . ARG B 1 158 ? 30.165 4.633 6.393 1.00 39.51 137 ARG B C 1
ATOM 3236 O O . ARG B 1 158 ? 30.284 5.840 6.225 1.00 40.13 137 ARG B O 1
ATOM 3238 N N . ALA B 1 159 ? 30.829 3.736 5.676 1.00 42.62 138 ALA B N 1
ATOM 3239 C CA . ALA B 1 159 ? 31.657 4.124 4.529 1.00 44.66 138 ALA B CA 1
ATOM 3240 C C . ALA B 1 159 ? 30.858 5.037 3.580 1.00 45.73 138 ALA B C 1
ATOM 3241 O O . ALA B 1 159 ? 29.674 4.823 3.352 1.00 46.38 138 ALA B O 1
ATOM 3243 N N . GLY B 1 160 ? 31.509 6.080 3.072 1.00 47.15 139 GLY B N 1
ATOM 3244 C CA . GLY B 1 160 ? 30.890 6.988 2.105 1.00 47.63 139 GLY B CA 1
ATOM 3245 C C . GLY B 1 160 ? 30.092 8.132 2.715 1.00 46.01 139 GLY B C 1
ATOM 3246 O O . GLY B 1 160 ? 29.655 9.025 1.995 1.00 45.82 139 GLY B O 1
ATOM 3247 N N . GLU B 1 161 ? 29.878 8.119 4.031 1.00 44.02 140 GLU B N 1
ATOM 3248 C CA . GLU B 1 161 ? 29.273 9.282 4.691 1.00 42.96 140 GLU B CA 1
ATOM 3249 C C . GLU B 1 161 ? 30.275 10.437 4.809 1.00 42.81 140 GLU B C 1
ATOM 3250 O O . GLU B 1 161 ? 31.480 10.233 4.631 1.00 41.98 140 GLU B O 1
ATOM 3256 N N . THR B 1 162 ? 29.776 11.644 5.099 1.00 41.60 141 THR B N 1
ATOM 3257 C CA . THR B 1 162 ? 30.633 12.798 5.338 1.00 41.49 141 THR B CA 1
ATOM 3258 C C . THR B 1 162 ? 30.581 13.228 6.798 1.00 40.66 141 THR B C 1
ATOM 3259 O O . THR B 1 162 ? 29.492 13.443 7.362 1.00 38.97 141 THR B O 1
ATOM 3263 N N . VAL B 1 163 ? 31.766 13.356 7.390 1.00 38.96 142 VAL B N 1
ATOM 3264 C CA . VAL B 1 163 ? 31.911 13.687 8.804 1.00 37.39 142 VAL B CA 1
ATOM 3265 C C . VAL B 1 163 ? 32.567 15.049 8.937 1.00 38.02 142 VAL B C 1
ATOM 3266 O O . VAL B 1 163 ? 33.609 15.292 8.317 1.00 38.45 142 VAL B O 1
ATOM 3270 N N . LEU B 1 164 ? 31.967 15.914 9.753 1.00 37.30 143 LEU B N 1
ATOM 3271 C CA . LEU B 1 164 ? 32.576 17.171 10.167 1.00 36.66 143 LEU B CA 1
ATOM 3272 C C . LEU B 1 164 ? 33.268 16.944 11.489 1.00 35.44 143 LEU B C 1
ATOM 3273 O O . LEU B 1 164 ? 32.624 16.553 12.457 1.00 34.68 143 LEU B O 1
ATOM 3278 N N . VAL B 1 165 ? 34.576 17.197 11.540 1.00 34.44 144 VAL B N 1
ATOM 3279 C CA . VAL B 1 165 ? 35.323 17.072 12.787 1.00 33.13 144 VAL B CA 1
ATOM 3280 C C . VAL B 1 165 ? 35.708 18.456 13.268 1.00 32.98 144 VAL B C 1
ATOM 3281 O O . VAL B 1 165 ? 36.411 19.193 12.564 1.00 34.53 144 VAL B O 1
ATOM 3285 N N . LEU B 1 166 ? 35.248 18.800 14.463 1.00 32.80 145 LEU B N 1
ATOM 3286 C CA . LEU B 1 166 ? 35.563 20.067 15.107 1.00 33.95 145 LEU B CA 1
ATOM 3287 C C . LEU B 1 166 ? 36.767 19.864 16.052 1.00 33.62 145 LEU B C 1
ATOM 3288 O O . LEU B 1 166 ? 37.119 18.723 16.375 1.00 32.36 145 LEU B O 1
ATOM 3293 N N . GLY B 1 167 ? 37.398 20.961 16.464 1.00 33.21 146 GLY B N 1
ATOM 3294 C CA . GLY B 1 167 ? 38.649 20.893 17.265 1.00 33.21 146 GLY B CA 1
ATOM 3295 C C . GLY B 1 167 ? 39.610 19.909 16.634 1.00 31.79 146 GLY B C 1
ATOM 3296 O O . GLY B 1 167 ? 40.207 19.074 17.321 1.00 30.55 146 GLY B O 1
ATOM 3297 N N . ALA B 1 168 ? 39.733 20.003 15.311 1.00 31.43 147 ALA B N 1
ATOM 3298 C CA . ALA B 1 168 ? 40.253 18.890 14.506 1.00 31.33 147 ALA B CA 1
ATOM 3299 C C . ALA B 1 168 ? 41.734 18.542 14.768 1.00 31.67 147 ALA B C 1
ATOM 3300 O O . ALA B 1 168 ? 42.136 17.391 14.597 1.00 30.60 147 ALA B O 1
ATOM 3302 N N . ALA B 1 169 ? 42.520 19.530 15.172 1.00 31.61 148 ALA B N 1
ATOM 3303 C CA . ALA B 1 169 ? 43.966 19.332 15.429 1.00 32.74 148 ALA B CA 1
ATOM 3304 C C . ALA B 1 169 ? 44.277 18.820 16.844 1.00 32.07 148 ALA B C 1
ATOM 3305 O O . ALA B 1 169 ? 45.436 18.509 17.154 1.00 32.83 148 ALA B O 1
ATOM 3307 N N . GLY B 1 170 ? 43.270 18.730 17.710 1.00 30.98 149 GLY B N 1
ATOM 3308 C CA . GLY B 1 170 ? 43.486 18.226 19.070 1.00 29.92 149 GLY B CA 1
ATOM 3309 C C . GLY B 1 170 ? 43.643 16.698 19.082 1.00 28.56 149 GLY B C 1
ATOM 3310 O O . GLY B 1 170 ? 43.597 16.068 18.025 1.00 27.66 149 GLY B O 1
ATOM 3311 N N . GLY B 1 171 ? 43.783 16.117 20.272 1.00 26.90 150 GLY B N 1
ATOM 3312 C CA . GLY B 1 171 ? 43.940 14.669 20.412 1.00 26.91 150 GLY B CA 1
ATOM 3313 C C . GLY B 1 171 ? 42.755 13.889 19.849 1.00 26.71 150 GLY B C 1
ATOM 3314 O O . GLY B 1 171 ? 42.911 12.995 19.019 1.00 26.56 150 GLY B O 1
ATOM 3315 N N . ILE B 1 172 ? 41.567 14.252 20.296 1.00 26.88 151 ILE B N 1
ATOM 3316 C CA . ILE B 1 172 ? 40.336 13.541 19.891 1.00 26.24 151 ILE B CA 1
ATOM 3317 C C . ILE B 1 172 ? 40.059 13.790 18.424 1.00 25.78 151 ILE B C 1
ATOM 3318 O O . ILE B 1 172 ? 39.833 12.859 17.690 1.00 25.22 151 ILE B O 1
ATOM 3323 N N . GLY B 1 173 ? 40.161 15.048 17.992 1.00 26.06 152 GLY B N 1
ATOM 3324 C CA . GLY B 1 173 ? 39.987 15.408 16.605 1.00 25.74 152 GLY B CA 1
ATOM 3325 C C . GLY B 1 173 ? 40.863 14.614 15.660 1.00 25.81 152 GLY B C 1
ATOM 3326 O O . GLY B 1 173 ? 40.388 14.144 14.649 1.00 26.29 152 GLY B O 1
ATOM 3327 N N . THR B 1 174 ? 42.147 14.443 15.998 1.00 25.57 153 THR B N 1
ATOM 3328 C CA . THR B 1 174 ? 43.071 13.692 15.158 1.00 25.44 153 THR B CA 1
ATOM 3329 C C . THR B 1 174 ? 42.651 12.242 14.996 1.00 25.43 153 THR B C 1
ATOM 3330 O O . THR B 1 174 ? 42.629 11.704 13.866 1.00 25.63 153 THR B O 1
ATOM 3334 N N . ALA B 1 175 ? 42.337 11.600 16.118 1.00 25.03 154 ALA B N 1
ATOM 3335 C CA . ALA B 1 175 ? 41.830 10.246 16.091 1.00 25.48 154 ALA B CA 1
ATOM 3336 C C . ALA B 1 175 ? 40.504 10.192 15.307 1.00 25.98 154 ALA B C 1
ATOM 3337 O O . ALA B 1 175 ? 40.279 9.254 14.508 1.00 25.98 154 ALA B O 1
ATOM 3339 N N . ALA B 1 176 ? 39.661 11.213 15.478 1.00 26.01 155 ALA B N 1
ATOM 3340 C CA . ALA B 1 176 ? 38.382 11.245 14.744 1.00 26.81 155 ALA B CA 1
ATOM 3341 C C . ALA B 1 176 ? 38.658 11.280 13.240 1.00 28.02 155 ALA B C 1
ATOM 3342 O O . ALA B 1 176 ? 37.907 10.683 12.478 1.00 28.27 155 ALA B O 1
ATOM 3344 N N . ILE B 1 177 ? 39.697 12.012 12.820 1.00 28.74 156 ILE B N 1
ATOM 3345 C CA . ILE B 1 177 ? 39.985 12.127 11.377 1.00 30.15 156 ILE B CA 1
ATOM 3346 C C . ILE B 1 177 ? 40.479 10.792 10.850 1.00 30.66 156 ILE B C 1
ATOM 3347 O O . ILE B 1 177 ? 39.978 10.278 9.837 1.00 31.16 156 ILE B O 1
ATOM 3352 N N . GLN B 1 178 ? 41.480 10.230 11.516 1.00 30.52 157 GLN B N 1
ATOM 3353 C CA . GLN B 1 178 ? 42.164 9.063 10.959 1.00 31.18 157 GLN B CA 1
ATOM 3354 C C . GLN B 1 178 ? 41.237 7.863 10.949 1.00 31.26 157 GLN B C 1
ATOM 3355 O O . GLN B 1 178 ? 41.213 7.102 9.974 1.00 33.08 157 GLN B O 1
ATOM 3361 N N . ILE B 1 179 ? 40.472 7.690 12.015 1.00 30.31 158 ILE B N 1
ATOM 3362 C CA . ILE B 1 179 ? 39.555 6.565 12.111 1.00 30.18 158 ILE B CA 1
ATOM 3363 C C . ILE B 1 179 ? 38.406 6.696 11.103 1.00 31.78 158 ILE B C 1
ATOM 3364 O O . ILE B 1 179 ? 38.042 5.697 10.477 1.00 32.47 158 ILE B O 1
ATOM 3369 N N . ALA B 1 180 ? 37.863 7.903 10.914 1.00 32.30 159 ALA B N 1
ATOM 3370 C CA . ALA B 1 180 ? 36.822 8.108 9.888 1.00 34.32 159 ALA B CA 1
ATOM 3371 C C . ALA B 1 180 ? 37.346 7.769 8.488 1.00 36.46 159 ALA B C 1
ATOM 3372 O O . ALA B 1 180 ? 36.673 7.064 7.718 1.00 37.21 159 ALA B O 1
ATOM 3374 N N . LYS B 1 181 ? 38.541 8.253 8.170 1.00 36.51 160 LYS B N 1
ATOM 3375 C CA . LYS B 1 181 ? 39.164 7.953 6.878 1.00 38.65 160 LYS B CA 1
ATOM 3376 C C . LYS B 1 181 ? 39.388 6.463 6.755 1.00 39.68 160 LYS B C 1
ATOM 3377 O O . LYS B 1 181 ? 39.083 5.866 5.724 1.00 40.77 160 LYS B O 1
ATOM 3383 N N . GLY B 1 182 ? 39.862 5.856 7.840 1.00 39.14 161 GLY B N 1
ATOM 3384 C CA . GLY B 1 182 ? 40.063 4.421 7.900 1.00 38.95 161 GLY B CA 1
ATOM 3385 C C . GLY B 1 182 ? 38.791 3.651 7.656 1.00 39.64 161 GLY B C 1
ATOM 3386 O O . GLY B 1 182 ? 38.836 2.569 7.072 1.00 42.62 161 GLY B O 1
ATOM 3387 N N . MET B 1 183 ? 37.654 4.202 8.078 1.00 38.43 162 MET B N 1
ATOM 3388 C CA . MET B 1 183 ? 36.361 3.533 7.888 1.00 38.30 162 MET B CA 1
ATOM 3389 C C . MET B 1 183 ? 35.688 3.894 6.560 1.00 39.54 162 MET B C 1
ATOM 3390 O O . MET B 1 183 ? 34.531 3.590 6.368 1.00 41.03 162 MET B O 1
ATOM 3395 N N . GLY B 1 184 ? 36.386 4.571 5.663 1.00 41.94 163 GLY B N 1
ATOM 3396 C CA . GLY B 1 184 ? 35.816 4.925 4.344 1.00 43.81 163 GLY B CA 1
ATOM 3397 C C . GLY B 1 184 ? 34.958 6.187 4.308 1.00 44.05 163 GLY B C 1
ATOM 3398 O O . GLY B 1 184 ? 34.185 6.368 3.373 1.00 46.39 163 GLY B O 1
ATOM 3399 N N . ALA B 1 185 ? 35.068 7.062 5.315 1.00 43.05 164 ALA B N 1
ATOM 3400 C CA . ALA B 1 185 ? 34.299 8.333 5.317 1.00 42.04 164 ALA B CA 1
ATOM 3401 C C . ALA B 1 185 ? 35.061 9.476 4.638 1.00 42.45 164 ALA B C 1
ATOM 3402 O O . ALA B 1 185 ? 36.279 9.421 4.517 1.00 42.93 164 ALA B O 1
ATOM 3404 N N . LYS B 1 186 ? 34.341 10.496 4.169 1.00 42.52 165 LYS B N 1
ATOM 3405 C CA . LYS B 1 186 ? 34.987 11.760 3.805 1.00 42.81 165 LYS B CA 1
ATOM 3406 C C . LYS B 1 186 ? 34.960 12.636 5.042 1.00 41.15 165 LYS B C 1
ATOM 3407 O O . LYS B 1 186 ? 33.963 12.650 5.782 1.00 39.78 165 LYS B O 1
ATOM 3409 N N . VAL B 1 187 ? 36.034 13.402 5.235 1.00 40.65 166 VAL B N 1
ATOM 3410 C CA . VAL B 1 187 ? 36.179 14.259 6.407 1.00 39.36 166 VAL B CA 1
ATOM 3411 C C . VAL B 1 187 ? 36.361 15.711 6.016 1.00 39.52 166 VAL B C 1
ATOM 3412 O O . VAL B 1 187 ? 37.264 16.059 5.236 1.00 40.62 166 VAL B O 1
ATOM 3416 N N . ILE B 1 188 ? 35.514 16.552 6.596 1.00 38.66 167 ILE B N 1
ATOM 3417 C CA . ILE B 1 188 ? 35.691 17.995 6.603 1.00 38.84 167 ILE B CA 1
ATOM 3418 C C . ILE B 1 188 ? 36.120 18.343 8.011 1.00 38.10 167 ILE B C 1
ATOM 3419 O O . ILE B 1 188 ? 35.430 17.981 8.973 1.00 34.55 167 ILE B O 1
ATOM 3424 N N . ALA B 1 189 ? 37.276 19.013 8.140 1.00 37.48 168 ALA B N 1
ATOM 3425 C CA . ALA B 1 189 ? 37.818 19.412 9.431 1.00 37.15 168 ALA B CA 1
ATOM 3426 C C . ALA B 1 189 ? 37.713 20.913 9.608 1.00 38.60 168 ALA B C 1
ATOM 3427 O O . ALA B 1 189 ? 38.026 21.672 8.673 1.00 39.65 168 ALA B O 1
ATOM 3429 N N . VAL B 1 190 ? 37.319 21.344 10.804 1.00 38.41 169 VAL B N 1
ATOM 3430 C CA . VAL B 1 190 ? 37.323 22.765 11.167 1.00 39.77 169 VAL B CA 1
ATOM 3431 C C . VAL B 1 190 ? 38.328 22.994 12.289 1.00 39.86 169 VAL B C 1
ATOM 3432 O O . VAL B 1 190 ? 38.335 22.274 13.277 1.00 37.48 169 VAL B O 1
ATOM 3436 N N . VAL B 1 191 ? 39.200 23.984 12.111 1.00 41.78 170 VAL B N 1
ATOM 3437 C CA . VAL B 1 191 ? 40.247 24.282 13.088 1.00 42.55 170 VAL B CA 1
ATOM 3438 C C . VAL B 1 191 ? 40.024 25.637 13.787 1.00 43.57 170 VAL B C 1
ATOM 3439 O O . VAL B 1 191 ? 39.809 26.622 13.118 1.00 44.00 170 VAL B O 1
ATOM 3443 N N . ASN B 1 192 ? 40.062 25.660 15.121 1.00 45.33 171 ASN B N 1
ATOM 3444 C CA . ASN B 1 192 ? 40.057 26.908 15.891 1.00 46.96 171 ASN B CA 1
ATOM 3445 C C . ASN B 1 192 ? 41.423 27.592 15.886 1.00 49.59 171 ASN B C 1
ATOM 3446 O O . ASN B 1 192 ? 41.520 28.798 16.089 1.00 51.28 171 ASN B O 1
ATOM 3448 N N . ARG B 1 193 ? 42.474 26.809 15.668 1.00 50.16 172 ARG B N 1
ATOM 3449 C CA . ARG B 1 193 ? 43.860 27.321 15.578 1.00 51.55 172 ARG B CA 1
ATOM 3450 C C . ARG B 1 193 ? 44.276 27.262 14.102 1.00 51.22 172 ARG B C 1
ATOM 3451 O O . ARG B 1 193 ? 44.626 26.201 13.599 1.00 52.09 172 ARG B O 1
ATOM 3459 N N . THR B 1 194 ? 44.231 28.385 13.399 1.00 51.52 173 THR B N 1
ATOM 3460 C CA . THR B 1 194 ? 44.510 28.395 11.953 1.00 52.62 173 THR B CA 1
ATOM 3461 C C . THR B 1 194 ? 45.939 27.921 11.568 1.00 51.94 173 THR B C 1
ATOM 3462 O O . THR B 1 194 ? 46.162 27.414 10.456 1.00 51.98 173 THR B O 1
ATOM 3466 N N . ALA B 1 195 ? 46.886 28.086 12.490 1.00 49.51 174 ALA B N 1
ATOM 3467 C CA . ALA B 1 195 ? 48.241 27.533 12.327 1.00 49.46 174 ALA B CA 1
ATOM 3468 C C . ALA B 1 195 ? 48.257 25.998 12.202 1.00 47.25 174 ALA B C 1
ATOM 3469 O O . ALA B 1 195 ? 49.268 25.441 11.799 1.00 47.49 174 ALA B O 1
ATOM 3471 N N . ALA B 1 196 ? 47.148 25.320 12.535 1.00 44.61 175 ALA B N 1
ATOM 3472 C CA . ALA B 1 196 ? 47.101 23.842 12.484 1.00 42.06 175 ALA B CA 1
ATOM 3473 C C . ALA B 1 196 ? 46.557 23.309 11.168 1.00 41.39 175 ALA B C 1
ATOM 3474 O O . ALA B 1 196 ? 46.413 22.093 10.994 1.00 39.67 175 ALA B O 1
ATOM 3476 N N . THR B 1 197 ? 46.277 24.217 10.230 1.00 41.04 176 THR B N 1
ATOM 3477 C CA . THR B 1 197 ? 45.647 23.848 8.965 1.00 41.19 176 THR B CA 1
ATOM 3478 C C . THR B 1 197 ? 46.411 22.770 8.177 1.00 40.44 176 THR B C 1
ATOM 3479 O O . THR B 1 197 ? 45.810 21.775 7.739 1.00 40.81 176 THR B O 1
ATOM 3483 N N . GLU B 1 198 ? 47.718 22.948 8.010 1.00 39.27 177 GLU B N 1
ATOM 3484 C CA . GLU B 1 198 ? 48.539 22.006 7.226 1.00 39.03 177 GLU B CA 1
ATOM 3485 C C . GLU B 1 198 ? 48.721 20.675 7.980 1.00 37.12 177 GLU B C 1
ATOM 3486 O O . GLU B 1 198 ? 48.718 19.606 7.375 1.00 36.48 177 GLU B O 1
ATOM 3488 N N . PHE B 1 199 ? 48.813 20.740 9.307 1.00 35.94 178 PHE B N 1
ATOM 3489 C CA . PHE B 1 199 ? 48.860 19.532 10.122 1.00 34.95 178 PHE B CA 1
ATOM 3490 C C . PHE B 1 199 ? 47.606 18.696 9.887 1.00 34.68 178 PHE B C 1
ATOM 3491 O O . PHE B 1 199 ? 47.682 17.497 9.604 1.00 33.98 178 PHE B O 1
ATOM 3499 N N . VAL B 1 200 ? 46.446 19.342 9.999 1.00 35.33 179 VAL B N 1
ATOM 3500 C CA . VAL B 1 200 ? 45.154 18.639 9.864 1.00 35.17 179 VAL B CA 1
ATOM 3501 C C . VAL B 1 200 ? 45.004 18.053 8.464 1.00 36.13 179 VAL B C 1
ATOM 3502 O O . VAL B 1 200 ? 44.596 16.900 8.325 1.00 36.31 179 VAL B O 1
ATOM 3506 N N . LYS B 1 201 ? 45.389 18.815 7.438 1.00 37.98 180 LYS B N 1
ATOM 3507 C CA . LYS B 1 201 ? 45.414 18.297 6.076 1.00 39.20 180 LYS B CA 1
ATOM 3508 C C . LYS B 1 201 ? 46.304 17.051 6.034 1.00 39.89 180 LYS B C 1
ATOM 3509 O O . LYS B 1 201 ? 45.905 16.026 5.481 1.00 40.10 180 LYS B O 1
ATOM 3511 N N . SER B 1 202 ? 47.494 17.113 6.644 1.00 40.49 181 SER B N 1
ATOM 3512 C CA . SER B 1 202 ? 48.411 15.966 6.590 1.00 41.23 181 SER B CA 1
ATOM 3513 C C . SER B 1 202 ? 47.852 14.729 7.295 1.00 41.68 181 SER B C 1
ATOM 3514 O O . SER B 1 202 ? 48.203 13.609 6.949 1.00 41.98 181 SER B O 1
ATOM 3517 N N . VAL B 1 203 ? 46.982 14.924 8.283 1.00 42.38 182 VAL B N 1
ATOM 3518 C CA . VAL B 1 203 ? 46.385 13.788 9.011 1.00 42.00 182 VAL B CA 1
ATOM 3519 C C . VAL B 1 203 ? 45.353 13.040 8.151 1.00 42.96 182 VAL B C 1
ATOM 3520 O O . VAL B 1 203 ? 45.022 11.879 8.437 1.00 41.68 182 VAL B O 1
ATOM 3524 N N . GLY B 1 204 ? 44.841 13.723 7.116 1.00 43.62 183 GLY B N 1
ATOM 3525 C CA . GLY B 1 204 ? 43.968 13.111 6.119 1.00 42.85 183 GLY B CA 1
ATOM 3526 C C . GLY B 1 204 ? 42.593 13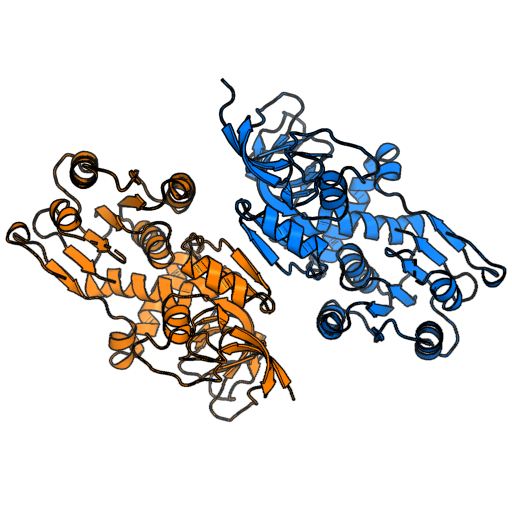.716 5.927 1.00 41.91 183 GLY B C 1
ATOM 3527 O O . GLY B 1 204 ? 41.743 13.096 5.299 1.00 41.89 183 GLY B O 1
ATOM 3528 N N . ALA B 1 205 ? 42.357 14.912 6.457 1.00 41.34 184 ALA B N 1
ATOM 3529 C CA . ALA B 1 205 ? 41.110 15.628 6.190 1.00 40.95 184 ALA B CA 1
ATOM 3530 C C . ALA B 1 205 ? 41.017 15.925 4.675 1.00 43.75 184 ALA B C 1
ATOM 3531 O O . ALA B 1 205 ? 42.005 16.294 4.047 1.00 43.13 184 ALA B O 1
ATOM 3533 N N . ASP B 1 206 ? 39.831 15.743 4.108 1.00 45.11 185 ASP B N 1
ATOM 3534 C CA . ASP B 1 206 ? 39.600 16.023 2.696 1.00 47.59 185 ASP B CA 1
ATOM 3535 C C . ASP B 1 206 ? 39.467 17.529 2.444 1.00 48.37 185 ASP B C 1
ATOM 3536 O O . ASP B 1 206 ? 39.943 18.024 1.428 1.00 47.35 185 ASP B O 1
ATOM 3541 N N . ILE B 1 207 ? 38.845 18.243 3.380 1.00 46.99 186 ILE B N 1
ATOM 3542 C CA . ILE B 1 207 ? 38.653 19.689 3.277 1.00 47.75 186 ILE B CA 1
ATOM 3543 C C . ILE B 1 207 ? 38.920 20.241 4.664 1.00 46.65 186 ILE B C 1
ATOM 3544 O O . ILE B 1 207 ? 38.417 19.694 5.661 1.00 44.27 186 ILE B O 1
ATOM 3549 N N . VAL B 1 208 ? 39.736 21.290 4.741 1.00 45.46 187 VAL B N 1
ATOM 3550 C CA . VAL B 1 208 ? 39.990 21.969 6.009 1.00 44.03 187 VAL B CA 1
ATOM 3551 C C . VAL B 1 208 ? 39.498 23.403 5.950 1.00 44.03 187 VAL B C 1
ATOM 3552 O O . VAL B 1 208 ? 39.700 24.077 4.959 1.00 43.91 187 VAL B O 1
ATOM 3556 N N . LEU B 1 209 ? 38.869 23.853 7.027 1.00 43.27 188 LEU B N 1
ATOM 3557 C CA . LEU B 1 209 ? 38.242 25.167 7.085 1.00 45.77 188 LEU B CA 1
ATOM 3558 C C . LEU B 1 209 ? 38.553 25.809 8.412 1.00 46.13 188 LEU B C 1
ATOM 3559 O O . LEU B 1 209 ? 38.615 25.116 9.438 1.00 46.86 188 LEU B O 1
ATOM 3564 N N . PRO B 1 210 ? 38.749 27.132 8.418 1.00 47.23 189 PRO B N 1
ATOM 3565 C CA . PRO B 1 210 ? 38.980 27.824 9.679 1.00 47.35 189 PRO B CA 1
ATOM 3566 C C . PRO B 1 210 ? 37.680 28.132 10.421 1.00 47.79 189 PRO B C 1
ATOM 3567 O O . PRO B 1 210 ? 36.656 28.322 9.793 1.00 47.34 189 PRO B O 1
ATOM 3571 N N . LEU B 1 211 ? 37.719 28.160 11.749 1.00 49.04 190 LEU B N 1
ATOM 3572 C CA . LEU B 1 211 ? 36.546 28.531 12.533 1.00 50.16 190 LEU B CA 1
ATOM 3573 C C . LEU B 1 211 ? 36.490 30.055 12.572 1.00 52.32 190 LEU B C 1
ATOM 3574 O O . LEU B 1 211 ? 37.029 30.672 13.478 1.00 52.86 190 LEU B O 1
ATOM 3579 N N . GLU B 1 212 ? 35.842 30.640 11.571 1.00 54.45 191 GLU B N 1
ATOM 3580 C CA . GLU B 1 212 ? 35.687 32.095 11.441 1.00 56.30 191 GLU B CA 1
ATOM 3581 C C . GLU B 1 212 ? 34.224 32.358 11.118 1.00 57.07 191 GLU B C 1
ATOM 3582 O O . GLU B 1 212 ? 33.475 31.411 10.877 1.00 56.92 191 GLU B O 1
ATOM 3584 N N . GLU B 1 213 ? 33.805 33.624 11.088 1.00 59.16 192 GLU B N 1
ATOM 3585 C CA . GLU B 1 213 ? 32.408 33.954 10.745 1.00 58.34 192 GLU B CA 1
ATOM 3586 C C . GLU B 1 213 ? 31.992 33.231 9.470 1.00 58.38 192 GLU B C 1
ATOM 3587 O O . GLU B 1 213 ? 32.741 33.207 8.495 1.00 57.59 192 GLU B O 1
ATOM 3589 N N . GLY B 1 214 ? 30.808 32.613 9.505 1.00 58.80 193 GLY B N 1
ATOM 3590 C CA . GLY B 1 214 ? 30.239 31.934 8.340 1.00 58.34 193 GLY B CA 1
ATOM 3591 C C . GLY B 1 214 ? 30.752 30.525 8.067 1.00 55.84 193 GLY B C 1
ATOM 3592 O O . GLY B 1 214 ? 30.451 29.950 7.025 1.00 57.16 193 GLY B O 1
ATOM 3593 N N . TRP B 1 215 ? 31.510 29.943 8.987 1.00 53.62 194 TRP B N 1
ATOM 3594 C CA . TRP B 1 215 ? 32.058 28.596 8.744 1.00 50.80 194 TRP B CA 1
ATOM 3595 C C . TRP B 1 215 ? 30.987 27.544 8.540 1.00 49.07 194 TRP B C 1
ATOM 3596 O O . TRP B 1 215 ? 31.143 26.658 7.700 1.00 46.82 194 TRP B O 1
ATOM 3607 N N . ALA B 1 216 ? 29.871 27.661 9.259 1.00 48.95 195 ALA B N 1
ATOM 3608 C CA . ALA B 1 216 ? 28.764 26.708 9.103 1.00 48.46 195 ALA B CA 1
ATOM 3609 C C . ALA B 1 216 ? 28.232 26.700 7.672 1.00 49.35 195 ALA B C 1
ATOM 3610 O O . ALA B 1 216 ? 28.003 25.630 7.107 1.00 47.98 195 ALA B O 1
ATOM 3612 N N . LYS B 1 217 ? 28.071 27.894 7.091 1.00 50.29 196 LYS B N 1
ATOM 3613 C CA . LYS B 1 217 ? 27.660 28.031 5.706 1.00 50.04 196 LYS B CA 1
ATOM 3614 C C . LYS B 1 217 ? 28.713 27.458 4.774 1.00 49.45 196 LYS B C 1
ATOM 3615 O O . LYS B 1 217 ? 28.373 26.791 3.805 1.00 49.14 196 LYS B O 1
ATOM 3617 N N . ALA B 1 218 ? 29.989 27.693 5.072 1.00 49.79 197 ALA B N 1
ATOM 3618 C CA . ALA B 1 218 ? 31.062 27.115 4.260 1.00 50.30 197 ALA B CA 1
ATOM 3619 C C . ALA B 1 218 ? 31.053 25.569 4.316 1.00 49.38 197 ALA B C 1
ATOM 3620 O O . ALA B 1 218 ? 31.246 24.901 3.283 1.00 50.12 197 ALA B O 1
ATOM 3622 N N . VAL B 1 219 ? 30.821 24.993 5.498 1.00 46.76 198 VAL B N 1
ATOM 3623 C CA . VAL B 1 219 ? 30.729 23.534 5.598 1.00 46.45 198 VAL B CA 1
ATOM 3624 C C . VAL B 1 219 ? 29.594 23.013 4.698 1.00 48.35 198 VAL B C 1
ATOM 3625 O O . VAL B 1 219 ? 29.784 22.083 3.913 1.00 47.78 198 VAL B O 1
ATOM 3629 N N . ARG B 1 220 ? 28.421 23.634 4.796 1.00 57.67 199 ARG B N 1
ATOM 3630 C CA . ARG B 1 220 ? 27.297 23.284 3.918 1.00 61.88 199 ARG B CA 1
ATOM 3631 C C . ARG B 1 220 ? 27.656 23.334 2.442 1.00 65.50 199 ARG B C 1
ATOM 3632 O O . ARG B 1 220 ? 27.318 22.423 1.690 1.00 66.47 199 ARG B O 1
ATOM 3640 N N . GLU B 1 221 ? 28.308 24.419 2.034 1.00 69.30 200 GLU B N 1
ATOM 3641 C CA . GLU B 1 221 ? 28.652 24.633 0.630 1.00 71.87 200 GLU B CA 1
ATOM 3642 C C . GLU B 1 221 ? 29.628 23.574 0.156 1.00 70.98 200 GLU B C 1
ATOM 3643 O O . GLU B 1 221 ? 29.527 23.088 -0.965 1.00 71.99 200 GLU B O 1
ATOM 3649 N N . ALA B 1 222 ? 30.545 23.190 1.040 1.00 69.57 201 ALA B N 1
ATOM 3650 C CA . ALA B 1 222 ? 31.471 22.094 0.784 1.00 67.40 201 ALA B CA 1
ATOM 3651 C C . ALA B 1 222 ? 30.780 20.759 0.507 1.00 66.13 201 ALA B C 1
ATOM 3652 O O . ALA B 1 222 ? 31.381 19.881 -0.102 1.00 66.91 201 ALA B O 1
ATOM 3654 N N . THR B 1 223 ? 29.538 20.599 0.964 1.00 63.92 202 THR B N 1
ATOM 3655 C CA . THR B 1 223 ? 28.765 19.380 0.705 1.00 61.84 202 THR B CA 1
ATOM 3656 C C . THR B 1 223 ? 27.703 19.577 -0.382 1.00 63.54 202 THR B C 1
ATOM 3657 O O . THR B 1 223 ? 26.781 18.768 -0.518 1.00 63.12 202 THR B O 1
ATOM 3661 N N . GLY B 1 224 ? 27.837 20.647 -1.160 1.00 66.30 203 GLY B N 1
ATOM 3662 C CA . GLY B 1 224 ? 26.848 20.977 -2.177 1.00 68.06 203 GLY B CA 1
ATOM 3663 C C . GLY B 1 224 ? 25.483 21.301 -1.595 1.00 67.64 203 GLY B C 1
ATOM 3664 O O . GLY B 1 224 ? 24.468 21.013 -2.221 1.00 68.06 203 GLY B O 1
ATOM 3665 N N . GLY B 1 225 ? 25.462 21.873 -0.389 1.00 65.46 204 GLY B N 1
ATOM 3666 C CA . GLY B 1 225 ? 24.207 22.260 0.278 1.00 64.32 204 GLY B CA 1
ATOM 3667 C C . GLY B 1 225 ? 23.411 21.175 0.982 1.00 61.05 204 GLY B C 1
ATOM 3668 O O . GLY B 1 225 ? 22.401 21.472 1.613 1.00 61.48 204 GLY B O 1
ATOM 3669 N N . ALA B 1 226 ? 23.854 19.921 0.917 1.00 59.03 205 ALA B N 1
ATOM 3670 C CA . ALA B 1 226 ? 23.104 18.817 1.562 1.00 55.90 205 ALA B CA 1
ATOM 3671 C C . ALA B 1 226 ? 23.393 18.685 3.072 1.00 53.51 205 ALA B C 1
ATOM 3672 O O . ALA B 1 226 ? 22.601 18.096 3.830 1.00 52.38 205 ALA B O 1
ATOM 3674 N N . GLY B 1 227 ? 24.534 19.216 3.510 1.00 51.82 206 GLY B N 1
ATOM 3675 C CA . GLY B 1 227 ? 24.946 19.098 4.912 1.00 49.18 206 GLY B CA 1
ATOM 3676 C C . GLY B 1 227 ? 25.743 17.831 5.177 1.00 47.90 206 GLY B C 1
ATOM 3677 O O . GLY B 1 227 ? 25.889 16.976 4.296 1.00 49.03 206 GLY B O 1
ATOM 3678 N N . VAL B 1 228 ? 26.289 17.707 6.389 1.00 45.15 207 VAL B N 1
ATOM 3679 C CA . VAL B 1 228 ? 27.092 16.541 6.723 1.00 42.47 207 VAL B CA 1
ATOM 3680 C C . VAL B 1 228 ? 26.235 15.511 7.417 1.00 40.51 207 VAL B C 1
ATOM 3681 O O . VAL B 1 228 ? 25.224 15.840 8.022 1.00 41.88 207 VAL B O 1
ATOM 3685 N N . ASP B 1 229 ? 26.668 14.260 7.358 1.00 38.55 208 ASP B N 1
ATOM 3686 C CA . ASP B 1 229 ? 25.928 13.165 7.966 1.00 37.59 208 ASP B CA 1
ATOM 3687 C C . ASP B 1 229 ? 26.171 13.074 9.459 1.00 37.79 208 ASP B C 1
ATOM 3688 O O . ASP B 1 229 ? 25.297 12.616 10.212 1.00 37.01 208 ASP B O 1
ATOM 3693 N N . MET B 1 230 ? 27.381 13.485 9.865 1.00 36.68 209 MET B N 1
ATOM 3694 C CA . MET B 1 230 ? 27.834 13.357 11.248 1.00 36.85 209 MET B CA 1
ATOM 3695 C C . MET B 1 230 ? 28.786 14.489 11.604 1.00 36.72 209 MET B C 1
ATOM 3696 O O . MET B 1 230 ? 29.588 14.932 10.778 1.00 35.53 209 MET B O 1
ATOM 3701 N N . VAL B 1 231 ? 28.654 14.964 12.830 1.00 37.01 210 VAL B N 1
ATOM 3702 C CA . VAL B 1 231 ? 29.564 15.951 13.358 1.00 37.03 210 VAL B CA 1
ATOM 3703 C C . VAL B 1 231 ? 30.199 15.336 14.603 1.00 36.83 210 VAL B C 1
ATOM 3704 O O . VAL B 1 231 ? 29.509 14.715 15.407 1.00 36.51 210 VAL B O 1
ATOM 3708 N N . VAL B 1 232 ? 31.523 15.466 14.716 1.00 36.25 211 VAL B N 1
ATOM 3709 C CA . VAL B 1 232 ? 32.241 15.125 15.927 1.00 36.26 211 VAL B CA 1
ATOM 3710 C C . VAL B 1 232 ? 32.620 16.416 16.650 1.00 37.65 211 VAL B C 1
ATOM 37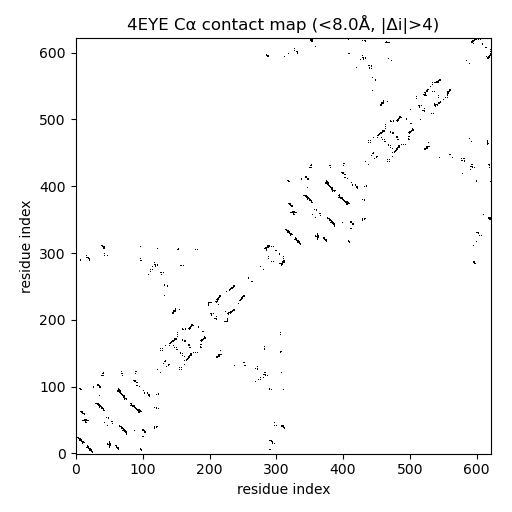11 O O . VAL B 1 232 ? 33.293 17.287 16.079 1.00 37.83 211 VAL B O 1
ATOM 3715 N N . ASP B 1 233 ? 32.134 16.571 17.877 1.00 38.69 212 ASP B N 1
ATOM 3716 C CA . ASP B 1 233 ? 32.329 17.791 18.638 1.00 40.36 212 ASP B CA 1
ATOM 3717 C C . ASP B 1 233 ? 32.996 17.509 19.988 1.00 41.71 212 ASP B C 1
ATOM 3718 O O . ASP B 1 233 ? 32.321 17.125 20.944 1.00 42.06 212 ASP B O 1
ATOM 3723 N N . PRO B 1 234 ? 34.326 17.710 20.067 1.00 42.05 213 PRO B N 1
ATOM 3724 C CA . PRO B 1 234 ? 35.037 17.604 21.337 1.00 44.33 213 PRO B CA 1
ATOM 3725 C C . PRO B 1 234 ? 35.220 18.955 22.013 1.00 46.72 213 PRO B C 1
ATOM 3726 O O . PRO B 1 234 ? 35.877 19.031 23.040 1.00 50.75 213 PRO B O 1
ATOM 3730 N N . ILE B 1 235 ? 34.635 19.994 21.450 1.00 47.55 214 ILE B N 1
ATOM 3731 C CA . ILE B 1 235 ? 34.840 21.395 21.886 1.00 50.39 214 ILE B CA 1
ATOM 3732 C C . ILE B 1 235 ? 33.614 21.960 22.623 1.00 51.85 214 ILE B C 1
ATOM 3733 O O . ILE B 1 235 ? 33.716 22.334 23.799 1.00 54.77 214 ILE B O 1
ATOM 3735 N N . PHE B 1 240 ? 28.274 25.799 18.948 1.00 66.87 219 PHE B N 1
ATOM 3736 C CA . PHE B 1 240 ? 27.501 24.550 18.992 1.00 67.06 219 PHE B CA 1
ATOM 3737 C C . PHE B 1 240 ? 26.256 24.582 18.098 1.00 68.44 219 PHE B C 1
ATOM 3738 O O . PHE B 1 240 ? 26.090 23.714 17.241 1.00 66.90 219 PHE B O 1
ATOM 3746 N N . ASP B 1 241 ? 25.378 25.570 18.307 1.00 70.72 220 ASP B N 1
ATOM 3747 C CA . ASP B 1 241 ? 24.188 25.732 17.456 1.00 69.68 220 ASP B CA 1
ATOM 3748 C C . ASP B 1 241 ? 24.599 25.910 15.994 1.00 66.04 220 ASP B C 1
ATOM 3749 O O . ASP B 1 241 ? 23.879 25.497 15.091 1.00 63.77 220 ASP B O 1
ATOM 3754 N N . ASP B 1 242 ? 25.771 26.493 15.766 1.00 64.24 221 ASP B N 1
ATOM 3755 C CA . ASP B 1 242 ? 26.324 26.539 14.424 1.00 61.91 221 ASP B CA 1
ATOM 3756 C C . ASP B 1 242 ? 26.596 25.118 13.916 1.00 57.49 221 ASP B C 1
ATOM 3757 O O . ASP B 1 242 ? 26.300 24.808 12.764 1.00 55.80 221 ASP B O 1
ATOM 3762 N N . ALA B 1 243 ? 27.147 24.253 14.768 1.00 53.84 222 ALA B N 1
ATOM 3763 C CA . ALA B 1 243 ? 27.472 22.890 14.362 1.00 51.18 222 ALA B CA 1
ATOM 3764 C C . ALA B 1 243 ? 26.219 22.156 13.884 1.00 49.43 222 ALA B C 1
ATOM 3765 O O . ALA B 1 243 ? 26.226 21.549 12.819 1.00 47.40 222 ALA B O 1
ATOM 3767 N N . VAL B 1 244 ? 25.149 22.243 14.673 1.00 50.40 223 VAL B N 1
ATOM 3768 C CA . VAL B 1 244 ? 23.850 21.662 14.310 1.00 49.73 223 VAL B CA 1
ATOM 3769 C C . VAL B 1 244 ? 23.406 22.117 12.908 1.00 50.12 223 VAL B C 1
ATOM 3770 O O . VAL B 1 244 ? 22.927 21.305 12.125 1.00 50.04 223 VAL B O 1
ATOM 3774 N N . ARG B 1 245 ? 23.599 23.394 12.593 1.00 50.69 224 ARG B N 1
ATOM 3775 C CA . ARG B 1 245 ? 23.213 23.943 11.292 1.00 52.34 224 ARG B CA 1
ATOM 3776 C C . ARG B 1 245 ? 23.881 23.247 10.105 1.00 50.74 224 ARG B C 1
ATOM 3777 O O . ARG B 1 245 ? 23.419 23.394 8.965 1.00 50.86 224 ARG B O 1
ATOM 3785 N N . THR B 1 246 ? 24.996 22.549 10.329 1.00 46.96 225 THR B N 1
ATOM 3786 C CA . THR B 1 246 ? 25.683 21.917 9.201 1.00 45.44 225 THR B CA 1
ATOM 3787 C C . THR B 1 246 ? 25.097 20.542 8.891 1.00 44.50 225 THR B C 1
ATOM 3788 O O . THR B 1 246 ? 25.471 19.922 7.892 1.00 44.63 225 THR B O 1
ATOM 3792 N N . LEU B 1 247 ? 24.161 20.072 9.717 1.00 43.28 226 LEU B N 1
ATOM 3793 C CA . LEU B 1 247 ? 23.726 18.688 9.629 1.00 42.47 226 LEU B CA 1
ATOM 3794 C C . LEU B 1 247 ? 22.728 18.455 8.479 1.00 43.70 226 LEU B C 1
ATOM 3795 O O . LEU B 1 247 ? 21.830 19.256 8.252 1.00 43.51 226 LEU B O 1
ATOM 3800 N N . ALA B 1 248 ? 22.896 17.319 7.794 1.00 43.39 227 ALA B N 1
ATOM 3801 C CA . ALA B 1 248 ? 21.901 16.842 6.843 1.00 42.66 227 ALA B CA 1
ATOM 3802 C C . ALA B 1 248 ? 20.687 16.385 7.610 1.00 41.47 227 ALA B C 1
ATOM 3803 O O . ALA B 1 248 ? 20.714 16.202 8.843 1.00 41.20 227 ALA B O 1
ATOM 3805 N N . SER B 1 249 ? 19.582 16.206 6.897 1.00 41.30 228 SER B N 1
ATOM 3806 C CA . SER B 1 249 ? 18.432 15.535 7.499 1.00 40.54 228 SER B CA 1
ATOM 3807 C C . SER B 1 249 ? 18.825 14.192 8.096 1.00 38.79 228 SER B C 1
ATOM 3808 O O . SER B 1 249 ? 19.497 13.422 7.451 1.00 38.07 228 SER B O 1
ATOM 3811 N N . GLU B 1 250 ? 18.343 13.908 9.307 1.00 38.04 229 GLU B N 1
ATOM 3812 C CA . GLU B 1 250 ? 18.658 12.692 10.021 1.00 37.97 229 GLU B CA 1
ATOM 3813 C C . GLU B 1 250 ? 20.162 12.527 10.287 1.00 37.04 229 GLU B C 1
ATOM 3814 O O . GLU B 1 250 ? 20.631 11.431 10.554 1.00 36.65 229 GLU B O 1
ATOM 3820 N N . GLY B 1 251 ? 20.904 13.625 10.249 1.00 37.07 230 GLY B N 1
ATOM 3821 C CA . GLY B 1 251 ? 22.320 13.606 10.618 1.00 37.11 230 GLY B CA 1
ATOM 3822 C C . GLY B 1 251 ? 22.479 13.438 12.129 1.00 37.91 230 GLY B C 1
ATOM 3823 O O . GLY B 1 251 ? 21.510 13.512 12.896 1.00 38.19 230 GLY B O 1
ATOM 3824 N N . ARG B 1 252 ? 23.709 13.226 12.589 1.00 38.08 231 ARG B N 1
ATOM 3825 C CA . ARG B 1 252 ? 23.909 13.132 14.026 1.00 38.60 231 ARG B CA 1
ATOM 3826 C C . ARG B 1 252 ? 25.183 13.836 14.496 1.00 38.53 231 ARG B C 1
ATOM 3827 O O . ARG B 1 252 ? 26.193 13.893 13.794 1.00 38.20 231 ARG B O 1
ATOM 3835 N N . LEU B 1 253 ? 25.095 14.402 15.689 1.00 39.21 232 LEU B N 1
ATOM 3836 C CA . LEU B 1 253 ? 26.198 15.154 16.265 1.00 39.40 232 LEU B CA 1
ATOM 3837 C C . LEU B 1 253 ? 26.658 14.400 17.508 1.00 39.71 232 LEU B C 1
ATOM 3838 O O . LEU B 1 253 ? 25.877 14.203 18.424 1.00 39.69 232 LEU B O 1
ATOM 3843 N N . LEU B 1 254 ? 27.914 13.944 17.498 1.00 39.65 233 LEU B N 1
ATOM 3844 C CA . LEU B 1 254 ? 28.505 13.256 18.640 1.00 40.72 233 LEU B CA 1
ATOM 3845 C C . LEU B 1 254 ? 29.219 14.262 19.544 1.00 41.46 233 LEU B C 1
ATOM 3846 O O . LEU B 1 254 ? 30.095 15.000 19.090 1.00 41.12 233 LEU B O 1
ATOM 3851 N N . VAL B 1 255 ? 28.820 14.291 20.813 1.00 42.71 234 VAL B N 1
ATOM 3852 C CA . VAL B 1 255 ? 29.425 15.142 21.830 1.00 43.49 234 VAL B CA 1
ATOM 3853 C C . VAL B 1 255 ? 30.382 14.224 22.603 1.00 43.56 234 VAL B C 1
ATOM 3854 O O . VAL B 1 255 ? 29.947 13.291 23.274 1.00 44.01 234 VAL B O 1
ATOM 3858 N N . VAL B 1 256 ? 31.683 14.468 22.450 1.00 42.61 235 VAL B N 1
ATOM 3859 C CA . VAL B 1 256 ? 32.718 13.580 22.983 1.00 43.14 235 VAL B CA 1
ATOM 3860 C C . VAL B 1 256 ? 33.495 14.273 24.114 1.00 45.13 235 VAL B C 1
ATOM 3861 O O . VAL B 1 256 ? 34.048 15.362 23.911 1.00 45.41 235 VAL B O 1
ATOM 3865 N N . LYS B 1 267 ? 24.852 22.260 27.787 1.00 81.29 246 LYS B N 1
ATOM 3866 C CA . LYS B 1 267 ? 24.644 22.577 26.370 1.00 78.96 246 LYS B CA 1
ATOM 3867 C C . LYS B 1 267 ? 23.168 22.851 26.069 1.00 78.80 246 LYS B C 1
ATOM 3868 O O . LYS B 1 267 ? 22.305 22.013 26.332 1.00 78.17 246 LYS B O 1
ATOM 3870 N N . VAL B 1 268 ? 22.884 24.042 25.546 1.00 80.08 247 VAL B N 1
ATOM 3871 C CA . VAL B 1 268 ? 21.538 24.411 25.098 1.00 80.09 247 VAL B CA 1
ATOM 3872 C C . VAL B 1 268 ? 21.382 24.170 23.584 1.00 79.23 247 VAL B C 1
ATOM 3873 O O . VAL B 1 268 ? 22.267 24.529 22.811 1.00 78.85 247 VAL B O 1
ATOM 3875 N N . ASN B 1 269 ? 20.274 23.545 23.172 1.00 78.51 248 ASN B N 1
ATOM 3876 C CA . ASN B 1 269 ? 19.969 23.322 21.744 1.00 76.35 248 ASN B CA 1
ATOM 3877 C C . ASN B 1 269 ? 18.582 23.826 21.309 1.00 77.66 248 ASN B C 1
ATOM 3878 O O . ASN B 1 269 ? 17.604 23.733 22.061 1.00 78.64 248 ASN B O 1
ATOM 3880 N N . ARG B 1 270 ? 18.502 24.306 20.066 1.00 77.39 249 ARG B N 1
ATOM 3881 C CA . ARG B 1 270 ? 17.333 25.039 19.559 1.00 78.17 249 ARG B CA 1
ATOM 3882 C C . ARG B 1 270 ? 16.249 24.172 18.873 1.00 78.92 249 ARG B C 1
ATOM 3883 O O . ARG B 1 270 ? 16.193 22.950 19.035 1.00 78.44 249 ARG B O 1
ATOM 3885 N N . LEU B 1 271 ? 15.363 24.846 18.137 1.00 80.86 250 LEU B N 1
ATOM 3886 C CA . LEU B 1 271 ? 14.407 24.187 17.241 1.00 78.53 250 LEU B CA 1
ATOM 3887 C C . LEU B 1 271 ? 15.032 23.838 15.882 1.00 75.93 250 LEU B C 1
ATOM 3888 O O . LEU B 1 271 ? 14.381 23.195 15.072 1.00 75.95 250 LEU B O 1
ATOM 3890 N N . LEU B 1 272 ? 16.273 24.281 15.629 1.00 74.32 251 LEU B N 1
ATOM 3891 C CA . LEU B 1 272 ? 17.045 23.881 14.423 1.00 70.70 251 LEU B CA 1
ATOM 3892 C C . LEU B 1 272 ? 17.572 22.432 14.518 1.00 65.99 251 LEU B C 1
ATOM 3893 O O . LEU B 1 272 ? 18.257 21.947 13.600 1.00 63.65 251 LEU B O 1
ATOM 3895 N N . LEU B 1 273 ? 17.285 21.768 15.638 1.00 62.40 252 LEU B N 1
ATOM 3896 C CA . LEU B 1 273 ? 17.556 20.325 15.789 1.00 60.14 252 LEU B CA 1
ATOM 3897 C C . LEU B 1 273 ? 16.900 19.530 14.643 1.00 58.23 252 LEU B C 1
ATOM 3898 O O . LEU B 1 273 ? 17.521 18.612 14.101 1.00 55.22 252 LEU B O 1
ATOM 3903 N N . ARG B 1 274 ? 15.672 19.910 14.254 1.00 46.00 253 ARG B N 1
ATOM 3904 C CA . ARG B 1 274 ? 14.963 19.248 13.154 1.00 43.72 253 ARG B CA 1
ATOM 3905 C C . ARG B 1 274 ? 14.898 17.733 13.435 1.00 37.84 253 ARG B C 1
ATOM 3906 O O . ARG B 1 274 ? 14.590 17.311 14.540 1.00 35.83 253 ARG B O 1
ATOM 3914 N N . ASN B 1 275 ? 15.243 16.939 12.439 1.00 33.76 254 ASN B N 1
ATOM 3915 C CA . ASN B 1 275 ? 15.371 15.538 12.630 1.00 32.59 254 ASN B CA 1
ATOM 3916 C C . ASN B 1 275 ? 16.838 15.113 12.708 1.00 32.98 254 ASN B C 1
ATOM 3917 O O . ASN B 1 275 ? 17.236 14.110 12.092 1.00 34.22 254 ASN B O 1
ATOM 3922 N N . ALA B 1 276 ? 17.620 15.882 13.465 1.00 33.52 255 ALA B N 1
ATOM 3923 C CA . ALA B 1 276 ? 18.984 15.512 13.838 1.00 32.98 255 ALA B CA 1
ATOM 3924 C C . ALA B 1 276 ? 18.968 14.905 15.248 1.00 32.66 255 ALA B C 1
ATOM 3925 O O . ALA B 1 276 ? 18.032 15.097 16.029 1.00 31.59 255 ALA B O 1
ATOM 3927 N N . SER B 1 277 ? 20.025 14.162 15.559 1.00 32.84 256 SER B N 1
ATOM 3928 C CA . SER B 1 277 ? 20.213 13.552 16.876 1.00 32.04 256 SER B CA 1
ATOM 3929 C C . SER B 1 277 ? 21.462 14.088 17.577 1.00 32.38 256 SER B C 1
ATOM 3930 O O . SER B 1 277 ? 22.496 14.272 16.930 1.00 33.15 256 SER B O 1
ATOM 3933 N N . LEU B 1 278 ? 21.361 14.342 18.881 1.00 31.78 257 LEU B N 1
ATOM 3934 C CA . LEU B 1 278 ? 22.538 14.663 19.703 1.00 30.93 257 LEU B CA 1
ATOM 3935 C C . LEU B 1 278 ? 22.895 13.394 20.482 1.00 29.25 257 LEU B C 1
ATOM 3936 O O . LEU B 1 278 ? 22.083 12.869 21.233 1.00 29.01 257 LEU B O 1
ATOM 3938 N N . ILE B 1 279 ? 24.079 12.864 20.203 1.00 27.70 258 ILE B N 1
ATOM 3939 C CA . ILE B 1 279 ? 24.496 11.522 20.621 1.00 27.48 258 ILE B CA 1
ATOM 3940 C C . ILE B 1 279 ? 25.634 11.642 21.641 1.00 27.72 258 ILE B C 1
ATOM 3941 O O . ILE B 1 279 ? 26.752 12.056 21.320 1.00 27.41 258 ILE B O 1
ATOM 3946 N N . GLY B 1 280 ? 25.322 11.338 22.880 1.00 28.66 259 GLY B N 1
ATOM 3947 C CA . GLY B 1 280 ? 26.292 11.451 23.966 1.00 29.02 259 GLY B CA 1
ATOM 3948 C C . GLY B 1 280 ? 27.282 10.322 23.867 1.00 28.53 259 GLY B C 1
ATOM 3949 O O . GLY B 1 280 ? 26.883 9.169 23.615 1.00 28.02 259 GLY B O 1
ATOM 3950 N N . VAL B 1 281 ? 28.567 10.642 24.070 1.00 28.17 260 VAL B N 1
ATOM 3951 C CA . VAL B 1 281 ? 29.648 9.633 24.013 1.00 28.64 260 VAL B CA 1
ATOM 3952 C C . VAL B 1 281 ? 30.446 9.709 25.322 1.00 29.42 260 VAL B C 1
ATOM 3953 O O . VAL B 1 281 ? 31.097 10.728 25.595 1.00 29.79 260 VAL B O 1
ATOM 3957 N N . ALA B 1 282 ? 30.361 8.660 26.144 1.00 28.89 261 ALA B N 1
ATOM 3958 C CA . ALA B 1 282 ? 31.064 8.598 27.439 1.00 29.14 261 ALA B CA 1
ATOM 3959 C C . ALA B 1 282 ? 31.686 7.191 27.551 1.00 29.12 261 ALA B C 1
ATOM 3960 O O . ALA B 1 282 ? 31.070 6.244 28.022 1.00 28.21 261 ALA B O 1
ATOM 3962 N N . TRP B 1 283 ? 32.891 7.081 27.028 1.00 29.07 262 TRP B N 1
ATOM 3963 C CA . TRP B 1 283 ? 33.526 5.792 26.760 1.00 29.89 262 TRP B CA 1
ATOM 3964 C C . TRP B 1 283 ? 33.912 5.050 28.026 1.00 30.69 262 TRP B C 1
ATOM 3965 O O . TRP B 1 283 ? 33.613 3.860 28.173 1.00 30.16 262 TRP B O 1
ATOM 3976 N N . GLY B 1 284 ? 34.530 5.787 28.953 1.00 31.57 263 GLY B N 1
ATOM 3977 C CA . GLY B 1 284 ? 34.893 5.264 30.278 1.00 33.48 263 GLY B CA 1
ATOM 3978 C C . GLY B 1 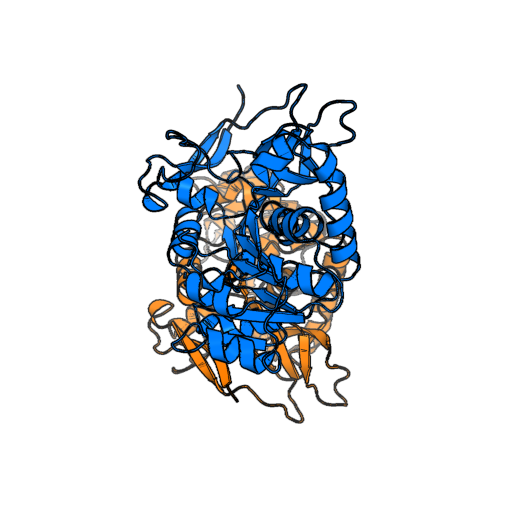284 ? 33.693 4.649 30.961 1.00 34.82 263 GLY B C 1
ATOM 3979 O O . GLY B 1 284 ? 33.733 3.509 31.431 1.00 35.64 263 GLY B O 1
ATOM 3980 N N . GLU B 1 285 ? 32.603 5.402 31.005 1.00 35.59 264 GLU B N 1
ATOM 3981 C CA . GLU B 1 285 ? 31.394 4.920 31.649 1.00 36.05 264 GLU B CA 1
ATOM 3982 C C . GLU B 1 285 ? 30.864 3.689 30.929 1.00 34.57 264 GLU B C 1
ATOM 3983 O O . GLU B 1 285 ? 30.457 2.733 31.561 1.00 33.37 264 GLU B O 1
ATOM 3989 N N . PHE B 1 286 ? 30.896 3.703 29.598 1.00 32.57 265 PHE B N 1
ATOM 3990 C CA . PHE B 1 286 ? 30.409 2.558 28.850 1.00 32.20 265 PHE B CA 1
ATOM 3991 C C . PHE B 1 286 ? 31.265 1.322 29.130 1.00 33.18 265 PHE B C 1
ATOM 3992 O O . PHE B 1 286 ? 30.735 0.223 29.345 1.00 32.54 265 PHE B O 1
ATOM 4000 N N . LEU B 1 287 ? 32.587 1.506 29.115 1.00 33.01 266 LEU B N 1
ATOM 4001 C CA . LEU B 1 287 ? 33.522 0.400 29.289 1.00 35.20 266 LEU B CA 1
ATOM 4002 C C . LEU B 1 287 ? 33.325 -0.271 30.657 1.00 37.13 266 LEU B C 1
ATOM 4003 O O . LEU B 1 287 ? 33.394 -1.507 30.784 1.00 37.61 266 LEU B O 1
ATOM 4008 N N . ARG B 1 288 ? 33.008 0.541 31.665 1.00 39.41 267 ARG B N 1
ATOM 4009 C CA . ARG B 1 288 ? 32.766 0.038 33.006 1.00 42.02 267 ARG B CA 1
ATOM 4010 C C . ARG B 1 288 ? 31.658 -1.020 33.056 1.00 42.96 267 ARG B C 1
ATOM 4011 O O . ARG B 1 288 ? 31.741 -1.945 33.838 1.00 43.77 267 ARG B O 1
ATOM 4019 N N . THR B 1 289 ? 30.624 -0.896 32.223 1.00 42.55 268 THR B N 1
ATOM 4020 C CA . THR B 1 289 ? 29.522 -1.859 32.202 1.00 41.69 268 THR B CA 1
ATOM 4021 C C . THR B 1 289 ? 29.537 -2.772 30.961 1.00 41.35 268 THR B C 1
ATOM 4022 O O . THR B 1 289 ? 28.643 -3.570 30.781 1.00 39.78 268 THR B O 1
ATOM 4026 N N . HIS B 1 290 ? 30.564 -2.663 30.115 1.00 40.32 269 HIS B N 1
ATOM 4027 C CA . HIS B 1 290 ? 30.637 -3.455 28.881 1.00 40.11 269 HIS B CA 1
ATOM 4028 C C . HIS B 1 290 ? 32.052 -3.833 28.618 1.00 40.61 269 HIS B C 1
ATOM 4029 O O . HIS B 1 290 ? 32.593 -3.520 27.546 1.00 38.48 269 HIS B O 1
ATOM 4036 N N . ALA B 1 291 ? 32.685 -4.485 29.587 1.00 39.14 270 ALA B N 1
ATOM 4037 C CA . ALA B 1 291 ? 34.123 -4.699 29.525 1.00 39.86 270 ALA B CA 1
ATOM 4038 C C . ALA B 1 291 ? 34.564 -5.390 28.253 1.00 41.52 270 ALA B C 1
ATOM 4039 O O . ALA B 1 291 ? 35.617 -5.060 27.689 1.00 44.52 270 ALA B O 1
ATOM 4041 N N . ASP B 1 292 ? 33.765 -6.335 27.783 1.00 42.29 271 ASP B N 1
ATOM 4042 C CA . ASP B 1 292 ? 34.129 -7.090 26.600 1.00 44.02 271 ASP B CA 1
ATOM 4043 C C . ASP B 1 292 ? 34.115 -6.275 25.316 1.00 42.78 271 ASP B C 1
ATOM 4044 O O . ASP B 1 292 ? 34.685 -6.714 24.329 1.00 41.90 271 ASP B O 1
ATOM 4049 N N . TYR B 1 293 ? 33.468 -5.111 25.298 1.00 41.25 272 TYR B N 1
ATOM 4050 C CA . TYR B 1 293 ? 33.506 -4.287 24.090 1.00 40.11 272 TYR B CA 1
ATOM 4051 C C . TYR B 1 293 ? 34.954 -3.856 23.769 1.00 39.55 272 TYR B C 1
ATOM 4052 O O . TYR B 1 293 ? 35.322 -3.685 22.595 1.00 36.91 272 TYR B O 1
ATOM 4061 N N . LEU B 1 294 ? 35.784 -3.759 24.809 1.00 39.52 273 LEU B N 1
ATOM 4062 C CA . LEU B 1 294 ? 37.213 -3.493 24.642 1.00 38.98 273 LEU B CA 1
ATOM 4063 C C . LEU B 1 294 ? 37.906 -4.446 23.651 1.00 41.60 273 LEU B C 1
ATOM 4064 O O . LEU B 1 294 ? 38.804 -4.018 22.936 1.00 43.02 273 LEU B O 1
ATOM 4069 N N . TYR B 1 295 ? 37.494 -5.718 23.577 1.00 43.78 274 TYR B N 1
ATOM 4070 C CA . TYR B 1 295 ? 38.097 -6.638 22.585 1.00 45.38 274 TYR B CA 1
ATOM 4071 C C . TYR B 1 295 ? 37.766 -6.170 21.185 1.00 42.59 274 TYR B C 1
ATOM 4072 O O . TYR B 1 295 ? 38.590 -6.291 20.285 1.00 40.79 274 TYR B O 1
ATOM 4081 N N . GLU B 1 296 ? 36.544 -5.656 21.019 1.00 40.41 275 GLU B N 1
ATOM 4082 C CA . GLU B 1 296 ? 36.078 -5.155 19.743 1.00 39.53 275 GLU B CA 1
ATOM 4083 C C . GLU B 1 296 ? 36.770 -3.862 19.324 1.00 36.34 275 GLU B C 1
ATOM 4084 O O . GLU B 1 296 ? 37.116 -3.711 18.158 1.00 34.18 275 GLU B O 1
ATOM 4090 N N . THR B 1 297 ? 36.984 -2.929 20.246 1.00 33.05 276 THR B N 1
ATOM 4091 C CA . THR B 1 297 ? 37.720 -1.704 19.877 1.00 31.40 276 THR B CA 1
ATOM 4092 C C . THR B 1 297 ? 39.193 -2.008 19.568 1.00 30.75 276 THR B C 1
ATOM 4093 O O . THR B 1 297 ? 39.745 -1.487 18.596 1.00 31.27 276 THR B O 1
ATOM 4097 N N . GLN B 1 298 ? 39.827 -2.877 20.346 1.00 31.73 277 GLN B N 1
ATOM 4098 C CA . GLN B 1 298 ? 41.216 -3.246 20.082 1.00 33.13 277 GLN B CA 1
ATOM 4099 C C . GLN B 1 298 ? 41.370 -3.910 18.713 1.00 32.62 277 GLN B C 1
ATOM 4100 O O . GLN B 1 298 ? 42.290 -3.566 17.948 1.00 30.71 277 GLN B O 1
ATOM 4106 N N . ALA B 1 299 ? 40.487 -4.870 18.417 1.00 32.83 278 ALA B N 1
ATOM 4107 C CA . ALA B 1 299 ? 40.555 -5.610 17.154 1.00 33.29 278 ALA B CA 1
ATOM 4108 C C . ALA B 1 299 ? 40.372 -4.660 15.986 1.00 33.42 278 ALA B C 1
ATOM 4109 O O . ALA B 1 299 ? 41.122 -4.731 15.008 1.00 35.70 278 ALA B O 1
ATOM 4111 N N . GLY B 1 300 ? 39.400 -3.753 16.091 1.00 32.36 279 GLY B N 1
ATOM 4112 C CA . GLY B 1 300 ? 39.167 -2.789 15.044 1.00 32.38 279 GLY B CA 1
ATOM 4113 C C . GLY B 1 300 ? 40.366 -1.876 14.806 1.00 31.41 279 GLY B C 1
ATOM 4114 O O . GLY B 1 300 ? 40.733 -1.584 13.658 1.00 31.73 279 GLY B O 1
ATOM 4115 N N . LEU B 1 301 ? 40.965 -1.403 15.887 1.00 30.88 280 LEU B N 1
ATOM 4116 C CA . LEU B 1 301 ? 42.121 -0.507 15.771 1.00 30.99 280 LEU B CA 1
ATOM 4117 C C . LEU B 1 301 ? 43.354 -1.259 15.240 1.00 31.20 280 LEU B C 1
ATOM 4118 O O . LEU B 1 301 ? 44.109 -0.722 14.437 1.00 30.13 280 LEU B O 1
ATOM 4123 N N . GLU B 1 302 ? 43.556 -2.493 15.684 1.00 33.65 281 GLU B N 1
ATOM 4124 C CA . GLU B 1 302 ? 44.657 -3.315 15.170 1.00 36.14 281 GLU B CA 1
ATOM 4125 C C . GLU B 1 302 ? 44.563 -3.485 13.641 1.00 37.04 281 GLU B C 1
ATOM 4126 O O . GLU B 1 302 ? 45.580 -3.510 12.946 1.00 35.51 281 GLU B O 1
ATOM 4132 N N . LYS B 1 303 ? 43.337 -3.562 13.142 1.00 37.72 282 LYS B N 1
ATOM 4133 C CA . LYS B 1 303 ? 43.096 -3.718 11.714 1.00 40.38 282 LYS B CA 1
ATOM 4134 C C . LYS B 1 303 ? 43.383 -2.413 10.982 1.00 40.13 282 LYS B C 1
ATOM 4135 O O . LYS B 1 303 ? 44.108 -2.412 9.969 1.00 40.32 282 LYS B O 1
ATOM 4141 N N . LEU B 1 304 ? 42.886 -1.302 11.523 1.00 37.53 283 LEU B N 1
ATOM 4142 C CA . LEU B 1 304 ? 43.212 0.005 10.971 1.00 36.50 283 LEU B CA 1
ATOM 4143 C C . LEU B 1 304 ? 44.718 0.235 10.926 1.00 35.22 283 LEU B C 1
ATOM 4144 O O . LEU B 1 304 ? 45.215 0.764 9.933 1.00 35.19 283 LEU B O 1
ATOM 4149 N N . VAL B 1 305 ? 45.442 -0.174 11.969 1.00 35.50 284 VAL B N 1
ATOM 4150 C CA . VAL B 1 305 ? 46.923 0.001 12.018 1.00 36.93 284 VAL B CA 1
ATOM 4151 C C . VAL B 1 305 ? 47.626 -0.880 10.981 1.00 38.50 284 VAL B C 1
ATOM 4152 O O . VAL B 1 305 ? 48.553 -0.425 10.294 1.00 38.55 284 VAL B O 1
ATOM 4156 N N . ALA B 1 306 ? 47.175 -2.128 10.864 1.00 39.12 285 ALA B N 1
ATOM 4157 C CA . ALA B 1 306 ? 47.653 -3.039 9.824 1.00 40.30 285 ALA B CA 1
ATOM 4158 C C . ALA B 1 306 ? 47.476 -2.412 8.455 1.00 40.60 285 ALA B C 1
ATOM 4159 O O . ALA B 1 306 ? 48.331 -2.542 7.592 1.00 42.08 285 ALA B O 1
ATOM 4161 N N . GLU B 1 307 ? 46.370 -1.710 8.270 1.00 41.53 286 GLU B N 1
ATOM 4162 C CA . GLU B 1 307 ? 46.044 -1.118 6.988 1.00 43.85 286 GLU B CA 1
ATOM 4163 C C . GLU B 1 307 ? 46.781 0.198 6.726 1.00 43.97 286 GLU B C 1
ATOM 4164 O O . GLU B 1 307 ? 46.730 0.736 5.625 1.00 44.20 286 GLU B O 1
ATOM 4170 N N . GLY B 1 308 ? 47.478 0.703 7.744 1.00 43.18 287 GLY B N 1
ATOM 4171 C CA . GLY B 1 308 ? 48.413 1.816 7.587 1.00 40.75 287 GLY B CA 1
ATOM 4172 C C . GLY B 1 308 ? 48.241 2.981 8.553 1.00 38.75 287 GLY B C 1
ATOM 4173 O O . GLY B 1 308 ? 49.007 3.935 8.510 1.00 36.20 287 GLY B O 1
ATOM 4174 N N . MET B 1 309 ? 47.223 2.943 9.403 1.00 37.31 288 MET B N 1
ATOM 4175 C CA . MET B 1 309 ? 46.991 4.071 10.286 1.00 35.49 288 MET B CA 1
ATOM 4176 C C . MET B 1 309 ? 48.150 4.258 11.279 1.00 33.90 288 MET B C 1
ATOM 4177 O O . MET B 1 309 ? 48.571 3.326 11.943 1.00 31.90 288 MET B O 1
ATOM 4182 N N . ARG B 1 310 ? 48.682 5.479 11.352 1.00 33.51 289 ARG B N 1
ATOM 4183 C CA . ARG B 1 310 ? 49.743 5.805 12.309 1.00 31.98 289 ARG B CA 1
ATOM 4184 C C . ARG B 1 310 ? 49.291 7.060 13.070 1.00 29.70 289 ARG B C 1
ATOM 4185 O O . ARG B 1 310 ? 49.236 8.151 12.503 1.00 29.96 289 ARG B O 1
ATOM 4193 N N . PRO B 1 311 ? 48.946 6.912 14.357 1.00 28.05 290 PRO B N 1
ATOM 4194 C CA . PRO B 1 311 ? 48.651 8.074 15.191 1.00 26.29 290 PRO B CA 1
ATOM 4195 C C . PRO B 1 311 ? 49.782 9.082 15.197 1.00 25.88 290 PRO B C 1
ATOM 4196 O O . PRO B 1 311 ? 50.923 8.745 15.551 1.00 25.00 290 PRO B O 1
ATOM 4200 N N . PRO B 1 312 ? 49.490 10.318 14.790 1.00 26.44 291 PRO B N 1
ATOM 4201 C CA . PRO B 1 312 ? 50.541 11.357 14.860 1.00 25.72 291 PRO B CA 1
ATOM 4202 C C . PRO B 1 312 ? 50.919 11.688 16.294 1.00 24.91 291 PRO B C 1
ATOM 4203 O O . PRO B 1 312 ? 50.051 11.928 17.135 1.00 24.38 291 PRO B O 1
ATOM 4207 N N . VAL B 1 313 ? 52.231 11.731 16.555 1.00 24.83 292 VAL B N 1
ATOM 4208 C CA . VAL B 1 313 ? 52.749 12.189 17.804 1.00 24.07 292 VAL B CA 1
ATOM 4209 C C . VAL B 1 313 ? 53.616 13.396 17.513 1.00 24.37 292 VAL B C 1
ATOM 4210 O O . VAL B 1 313 ? 54.659 13.275 16.884 1.00 25.18 292 VAL B O 1
ATOM 4214 N N . SER B 1 314 ? 53.221 14.546 18.051 1.00 23.48 293 SER B N 1
ATOM 4215 C CA . SER B 1 314 ? 53.884 15.793 17.727 1.00 23.28 293 SER B CA 1
ATOM 4216 C C . SER B 1 314 ? 55.023 16.163 18.683 1.00 22.36 293 SER B C 1
ATOM 4217 O O . SER B 1 314 ? 55.946 16.898 18.315 1.00 22.71 293 SER B O 1
ATOM 4220 N N . ALA B 1 315 ? 54.961 15.645 19.902 1.00 21.47 294 ALA B N 1
ATOM 4221 C CA . ALA B 1 315 ? 55.900 15.997 20.943 1.00 21.02 294 ALA B CA 1
ATOM 4222 C C . ALA B 1 315 ? 56.196 14.771 21.805 1.00 20.15 294 ALA B C 1
ATOM 4223 O O . ALA B 1 315 ? 55.276 14.060 22.231 1.00 19.91 294 ALA B O 1
ATOM 4225 N N . ARG B 1 316 ? 57.473 14.539 22.048 1.00 19.76 295 ARG B N 1
ATOM 4226 C CA . ARG B 1 316 ? 57.943 13.527 23.000 1.00 19.64 295 ARG B CA 1
ATOM 4227 C C . ARG B 1 316 ? 58.889 14.258 23.934 1.00 19.94 295 ARG B C 1
ATOM 4228 O O . ARG B 1 316 ? 59.980 14.657 23.542 1.00 19.29 295 ARG B O 1
ATOM 4236 N N . ILE B 1 317 ? 58.406 14.473 25.167 1.00 20.33 296 ILE B N 1
ATOM 4237 C CA . ILE B 1 317 ? 59.008 15.347 26.125 1.00 20.82 296 ILE B CA 1
ATOM 4238 C C . ILE B 1 317 ? 59.617 14.488 27.231 1.00 21.29 296 ILE B C 1
ATOM 4239 O O . ILE B 1 317 ? 58.985 13.545 27.665 1.00 21.60 296 ILE B O 1
ATOM 4244 N N . PRO B 1 318 ? 60.851 14.773 27.652 1.00 21.85 297 PRO B N 1
ATOM 4245 C CA . PRO B 1 318 ? 61.389 13.977 28.713 1.00 22.92 297 PRO B CA 1
ATOM 4246 C C . PRO B 1 318 ? 60.480 14.062 29.973 1.00 23.83 297 PRO B C 1
ATOM 4247 O O . PRO B 1 318 ? 59.955 15.139 30.289 1.00 23.46 297 PRO B O 1
ATOM 4251 N N . LEU B 1 319 ? 60.325 12.937 30.655 1.00 24.60 298 LEU B N 1
ATOM 4252 C CA . LEU B 1 319 ? 59.549 12.870 31.900 1.00 26.03 298 LEU B CA 1
ATOM 4253 C C . LEU B 1 319 ? 59.975 13.953 32.901 1.00 26.60 298 LEU B C 1
ATOM 4254 O O . LEU B 1 319 ? 59.145 14.534 33.551 1.00 27.18 298 LEU B O 1
ATOM 4259 N N . SER B 1 320 ? 61.270 14.218 32.970 1.00 28.00 299 SER B N 1
ATOM 4260 C CA . SER B 1 320 ? 61.824 15.282 33.779 1.00 29.05 299 SER B CA 1
ATOM 4261 C C . SER B 1 320 ? 61.241 16.668 33.490 1.00 29.74 299 SER B C 1
ATOM 4262 O O . SER B 1 320 ? 61.189 17.508 34.382 1.00 30.60 299 SER B O 1
ATOM 4265 N N . GLU B 1 321 ? 60.751 16.892 32.277 1.00 29.05 300 GLU B N 1
ATOM 4266 C CA . GLU B 1 321 ? 60.153 18.162 31.931 1.00 29.58 300 GLU B CA 1
ATOM 4267 C C . GLU B 1 321 ? 58.627 18.057 31.863 1.00 28.54 300 GLU B C 1
ATOM 4268 O O . GLU B 1 321 ? 57.981 18.821 31.118 1.00 27.08 300 GLU B O 1
ATOM 4274 N N . GLY B 1 322 ? 58.048 17.106 32.600 1.00 28.11 301 GLY B N 1
ATOM 4275 C CA . GLY B 1 322 ? 56.571 16.937 32.633 1.00 28.39 301 GLY B CA 1
ATOM 4276 C C . GLY B 1 322 ? 55.747 18.172 32.979 1.00 29.86 301 GLY B C 1
ATOM 4277 O O . GLY B 1 322 ? 54.650 18.393 32.447 1.00 30.06 301 GLY B O 1
ATOM 4278 N N . ARG B 1 323 ? 56.267 19.016 33.856 1.00 32.93 302 ARG B N 1
ATOM 4279 C CA . ARG B 1 323 ? 55.535 20.256 34.152 1.00 34.55 302 ARG B CA 1
ATOM 4280 C C . ARG B 1 323 ? 55.346 21.113 32.904 1.00 33.76 302 ARG B C 1
ATOM 4281 O O . ARG B 1 323 ? 54.223 21.495 32.580 1.00 33.64 302 ARG B O 1
ATOM 4289 N N . GLN B 1 324 ? 56.443 21.419 32.226 1.00 33.23 303 GLN B N 1
ATOM 4290 C CA . GLN B 1 324 ? 56.361 22.204 31.021 1.00 34.56 303 GLN B CA 1
ATOM 4291 C C . GLN B 1 324 ? 55.521 21.510 29.954 1.00 33.67 303 GLN B C 1
ATOM 4292 O O . GLN B 1 324 ? 54.807 22.192 29.201 1.00 34.98 303 GLN B O 1
ATOM 4298 N N . ALA B 1 325 ? 55.600 20.177 29.868 1.00 30.41 304 ALA B N 1
ATOM 4299 C CA . ALA B 1 325 ? 54.807 19.449 28.891 1.00 29.31 304 ALA B CA 1
ATOM 4300 C C . ALA B 1 325 ? 53.321 19.728 29.135 1.00 29.27 304 ALA B C 1
ATOM 4301 O O . ALA B 1 325 ? 52.554 20.028 28.214 1.00 28.65 304 ALA B O 1
ATOM 4303 N N . LEU B 1 326 ? 52.922 19.563 30.379 1.00 30.25 305 LEU B N 1
ATOM 4304 C CA . LEU B 1 326 ? 51.510 19.700 30.736 1.00 31.96 305 LEU B CA 1
ATOM 4305 C C . LEU B 1 326 ? 51.034 21.152 30.605 1.00 33.31 305 LEU B C 1
ATOM 4306 O O . LEU B 1 326 ? 49.882 21.401 30.220 1.00 32.77 305 LEU B O 1
ATOM 4311 N N . GLN B 1 327 ? 51.919 22.105 30.871 1.00 35.18 306 GLN B N 1
ATOM 4312 C CA . GLN B 1 327 ? 51.567 23.527 30.648 1.00 38.69 306 GLN B CA 1
ATOM 4313 C C . GLN B 1 327 ? 51.316 23.789 29.156 1.00 38.87 306 GLN B C 1
ATOM 4314 O O . GLN B 1 327 ? 50.340 24.461 28.777 1.00 40.12 306 GLN B O 1
ATOM 4320 N N . ASP B 1 328 ? 52.203 23.268 28.307 1.00 36.47 307 ASP B N 1
ATOM 4321 C CA . ASP B 1 328 ? 52.039 23.434 26.858 1.00 36.57 307 ASP B CA 1
ATOM 4322 C C . ASP B 1 328 ? 50.723 22.837 26.392 1.00 34.46 307 ASP B C 1
ATOM 4323 O O . ASP B 1 328 ? 49.991 23.440 25.598 1.00 32.08 307 ASP B O 1
ATOM 4328 N N . PHE B 1 329 ? 50.410 21.654 26.925 1.00 34.02 308 PHE B N 1
ATOM 4329 C CA . PHE B 1 329 ? 49.151 21.012 26.640 1.00 33.62 308 PHE B CA 1
ATOM 4330 C C . PHE B 1 329 ? 47.936 21.881 27.051 1.00 35.22 308 PHE B C 1
ATOM 4331 O O . PHE B 1 329 ? 46.998 22.079 26.262 1.00 37.11 308 PHE B O 1
ATOM 4339 N N . ALA B 1 330 ? 47.960 22.378 28.277 1.00 36.95 309 ALA B N 1
ATOM 4340 C CA . ALA B 1 330 ? 46.922 23.310 28.793 1.00 40.18 309 ALA B CA 1
ATOM 4341 C C . ALA B 1 330 ? 46.843 24.636 27.990 1.00 42.01 309 ALA B C 1
ATOM 4342 O O . ALA B 1 330 ? 45.750 25.157 27.764 1.00 45.71 309 ALA B O 1
ATOM 4344 N N . ASP B 1 331 ? 47.980 25.145 27.521 1.00 41.95 310 ASP B N 1
ATOM 4345 C CA . ASP B 1 331 ? 48.006 26.370 26.692 1.00 42.53 310 ASP B CA 1
ATOM 4346 C C . ASP B 1 331 ? 47.530 26.162 25.251 1.00 42.22 310 ASP B C 1
ATOM 4347 O O . ASP B 1 331 ? 47.570 27.100 24.446 1.00 43.00 310 ASP B O 1
ATOM 4352 N N . GLY B 1 332 ? 47.148 24.942 24.893 1.00 40.49 311 GLY B N 1
ATOM 4353 C CA . GLY B 1 332 ? 46.646 24.671 23.547 1.00 39.94 311 GLY B CA 1
ATOM 4354 C C . GLY B 1 332 ? 47.712 24.557 22.463 1.00 39.27 311 GLY B C 1
ATOM 4355 O O . GLY B 1 332 ? 47.432 24.764 21.277 1.00 40.58 311 GLY B O 1
ATOM 4356 N N . LYS B 1 333 ? 48.934 24.198 22.834 1.00 38.35 312 LYS B N 1
ATOM 4357 C CA . LYS B 1 333 ? 49.995 24.080 21.835 1.00 37.61 312 LYS B CA 1
ATOM 4358 C C . LYS B 1 333 ? 50.085 22.720 21.124 1.00 35.77 312 LYS B C 1
ATOM 4359 O O . LYS B 1 333 ? 50.783 22.619 20.124 1.00 35.91 312 LYS B O 1
ATOM 4365 N N . VAL B 1 334 ? 49.373 21.695 21.604 1.00 33.10 313 VAL B N 1
ATOM 4366 C CA . VAL B 1 334 ? 49.617 20.326 21.135 1.00 31.07 313 VAL B CA 1
ATOM 4367 C C . VAL B 1 334 ? 48.732 19.963 19.967 1.00 30.19 313 VAL B C 1
ATOM 4368 O O . VAL B 1 334 ? 47.527 20.105 20.056 1.00 31.18 313 VAL B O 1
ATOM 4372 N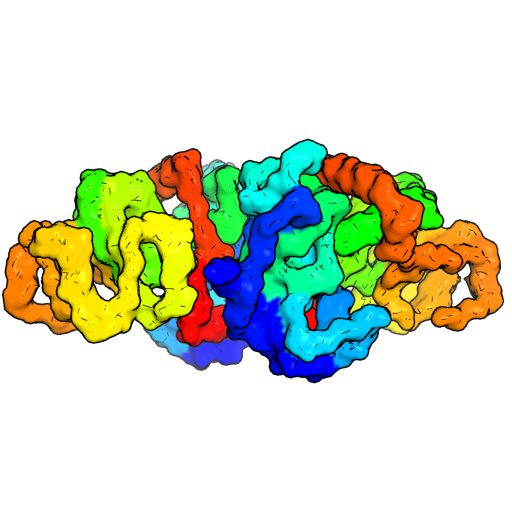 N . TYR B 1 335 ? 49.349 19.519 18.871 1.00 29.59 314 TYR B N 1
ATOM 4373 C CA . TYR B 1 335 ? 48.648 18.954 17.742 1.00 28.64 314 TYR B CA 1
ATOM 4374 C C . TYR B 1 335 ? 48.787 17.436 17.837 1.00 27.50 314 TYR B C 1
ATOM 4375 O O . TYR B 1 335 ? 49.851 16.922 18.165 1.00 27.00 314 TYR B O 1
ATOM 4384 N N . GLY B 1 336 ? 47.704 16.710 17.607 1.00 26.45 315 GLY B N 1
ATOM 4385 C CA . GLY B 1 336 ? 47.725 15.264 17.752 1.00 25.83 315 GLY B CA 1
ATOM 4386 C C . GLY B 1 336 ? 47.957 14.853 19.206 1.00 25.69 315 GLY B C 1
ATOM 4387 O O . GLY B 1 336 ? 47.333 15.393 20.130 1.00 25.92 315 GLY B O 1
ATOM 4388 N N . LYS B 1 337 ? 48.931 13.969 19.422 1.00 25.46 316 LYS B N 1
ATOM 4389 C CA . LYS B 1 337 ? 49.253 13.483 20.755 1.00 25.01 316 LYS B CA 1
ATOM 4390 C C . LYS B 1 337 ? 50.659 13.920 21.214 1.00 24.06 316 LYS B C 1
ATOM 4391 O O . LYS B 1 337 ? 51.613 13.936 20.422 1.00 22.85 316 LYS B O 1
ATOM 4397 N N . MET B 1 338 ? 50.759 14.224 22.516 1.00 22.90 317 MET B N 1
ATOM 4398 C CA . MET B 1 338 ? 52.014 14.428 23.197 1.00 22.82 317 MET B CA 1
ATOM 4399 C C . MET B 1 338 ? 52.276 13.302 24.172 1.00 22.39 317 MET B C 1
ATOM 4400 O O . MET B 1 338 ? 51.347 12.844 24.871 1.00 21.43 317 MET B O 1
ATOM 4405 N N . VAL B 1 339 ? 53.545 12.901 24.291 1.00 21.74 318 VAL B N 1
ATOM 4406 C CA . VAL B 1 339 ? 53.946 11.905 25.285 1.00 21.40 318 VAL B CA 1
ATOM 4407 C C . VAL B 1 339 ? 55.140 12.365 26.049 1.00 21.63 318 VAL B C 1
ATOM 4408 O O . VAL B 1 339 ? 55.873 13.271 25.614 1.00 20.80 318 VAL B O 1
ATOM 4412 N N . LEU B 1 340 ? 55.273 11.756 27.224 1.00 21.83 319 LEU B N 1
ATOM 4413 C CA . LEU B 1 340 ? 56.411 11.904 28.059 1.00 22.15 319 LEU B CA 1
ATOM 4414 C C . LEU B 1 340 ? 57.272 10.656 27.925 1.00 22.60 319 LEU B C 1
ATOM 4415 O O . LEU B 1 340 ? 56.743 9.528 27.946 1.00 22.65 319 LEU B O 1
ATOM 4420 N N . VAL B 1 341 ? 58.588 10.859 27.845 1.00 22.98 320 VAL B N 1
ATOM 4421 C CA . VAL B 1 341 ? 59.547 9.774 27.661 1.00 23.97 320 VAL B CA 1
ATOM 4422 C C . VAL B 1 341 ? 60.481 9.702 28.858 1.00 25.26 320 VAL B C 1
ATOM 4423 O O . VAL B 1 341 ? 61.257 10.622 29.084 1.00 25.96 320 VAL B O 1
ATOM 4427 N N . PRO B 1 342 ? 60.392 8.629 29.652 1.00 27.02 321 PRO B N 1
ATOM 4428 C CA . PRO B 1 342 ? 61.184 8.531 30.887 1.00 27.62 321 PRO B CA 1
ATOM 4429 C C . PRO B 1 342 ? 62.661 8.465 30.601 1.00 28.97 321 PRO B C 1
ATOM 4430 O O . PRO B 1 342 ? 63.452 9.056 31.342 1.00 31.03 321 PRO B O 1
#

B-factor: mean 32.95, std 13.02, range [12.05, 88.25]